Protein AF-A0A1J5QBZ3-F1 (afdb_monomer_lite)

Sequence (422 aa):
MQRQQLIQSWLETLFPNLSPVLTSASADASFRRYFRATLSNGDHYIVMDAPPQYEDCHPFILVAELFAAAGVNVPRVLQQDLAQGFLLLTDLGDTTYLSALNTANAHPLYMDAIDALIQIQSASRTGVLSEYDAALLSRELQLFPDWYVARHLGATLSDDVVVLGRKPPAPPPAPAPAALPTRVHVDGRLDFGDAFHVHGSGIDAMLTGSLHVHADDGGIVRANGTVNVERGVYTAYGQNLSITSGRVNFNGPLDDPGLNIDATRPGLPPGVVVGVHLGGTALHPQATLSSDPAMPDTDMLSWLTLGMPLAQAGTSDIGVLQTAAAALLGSSDSVPLQTRLAHAVGLDSIGVDNTTNAAGAQESLVTVSKRLSSKLKVGFSRGIDGAASIFSAQYELAHRLSLRTRAGTENSVDLFYTFEFD

Radius of gyration: 35.01 Å; chains: 1; bounding box: 80×54×86 Å

InterPro domains:
  IPR007452 Translocation and assembly module TamB, C-terminal domain [PF04357] (158-421)
  IPR011009 Protein kinase-like domain superfamily [SSF56112] (5-157)

Foldseek 3Di:
DPLVVVVQVVVCVVDPPFNWDWDFQDDDPAQKGWIWTATNVGAIKIKIQDALVGDACPVVQLVQVLLVVLVAPGWHFDDDDRVRRITITHDPDNDDCVNVDDPVCPVVVVVVVVVSVVSSVVSDDPPSDDDPDPVVVLVVVVVCQVCPACNVVVHHDDPPDDRPPDDPPDDPPDPPDPCPDDWDWDWDKDFLPFANWDDDPQKTFRKGWMWTWTDGRVDAIAIAIKIWTPWMWGADPNFIWTWPTWIWGTDTGPQKTWTWTWTWGPDAPPQKIKIWTWGDINVQIAIDIDIGVDDDPLQSLCCRFVVDGPVPDDPVCVVSSVVSCCVNVVSDPDDDPQCVVQVVVQFRGWDWDWDQDPVRDTWIWTKTKHAPDPFKIWIWIATPVRPDTKIKIWGDPDPFWIWIFIDTPDGDIDIGGDDDDD

Organism: NCBI:txid410659

Structure (mmCIF, N/CA/C/O backbone):
data_AF-A0A1J5QBZ3-F1
#
_entry.id   AF-A0A1J5QBZ3-F1
#
loop_
_atom_site.group_PDB
_atom_site.id
_atom_site.type_symbol
_atom_site.label_atom_id
_atom_site.label_alt_id
_atom_site.label_comp_id
_atom_site.label_asym_id
_atom_site.label_entity_id
_atom_site.label_seq_id
_atom_site.pdbx_PDB_ins_code
_atom_site.Cartn_x
_atom_site.Cartn_y
_atom_site.Cartn_z
_atom_site.occupancy
_atom_site.B_iso_or_equiv
_atom_site.auth_seq_id
_atom_site.auth_comp_id
_atom_site.auth_asym_id
_atom_site.auth_atom_id
_atom_site.pdbx_PDB_model_num
ATOM 1 N N . MET A 1 1 ? -37.860 17.088 11.628 1.00 50.66 1 MET A N 1
ATOM 2 C CA . MET A 1 1 ? -37.461 17.617 12.952 1.00 50.66 1 MET A CA 1
ATOM 3 C C . MET A 1 1 ? -35.954 17.516 13.070 1.00 50.66 1 MET A C 1
ATOM 5 O O . MET A 1 1 ? -35.386 16.544 12.583 1.00 50.66 1 MET A O 1
ATOM 9 N N . GLN A 1 2 ? -35.301 18.530 13.630 1.00 84.19 2 GLN A N 1
ATOM 10 C CA . GLN A 1 2 ? -33.846 18.538 13.796 1.00 84.19 2 GLN A CA 1
ATOM 11 C C . GLN A 1 2 ? -33.498 17.446 14.824 1.00 84.19 2 GLN A C 1
ATOM 13 O O . GLN A 1 2 ? -34.081 17.455 15.900 1.00 84.19 2 GLN A O 1
ATOM 18 N N . ARG A 1 3 ? -32.620 16.478 14.508 1.00 89.31 3 ARG A N 1
ATOM 19 C CA . ARG A 1 3 ? -32.288 15.319 15.384 1.00 89.31 3 ARG A CA 1
ATOM 20 C C . ARG A 1 3 ? -32.074 15.698 16.856 1.00 89.31 3 ARG A C 1
ATOM 22 O O . ARG A 1 3 ? -32.529 14.988 17.741 1.00 89.31 3 ARG A O 1
ATOM 29 N N . GLN A 1 4 ? -31.465 16.855 17.105 1.00 89.50 4 GLN A N 1
ATOM 30 C CA . GLN A 1 4 ? -31.236 17.403 18.442 1.00 89.50 4 GLN A CA 1
ATOM 31 C C . GLN A 1 4 ? -32.522 17.626 19.258 1.00 89.50 4 GLN A C 1
ATOM 33 O O . GLN A 1 4 ? -32.505 17.434 20.464 1.00 89.50 4 GLN A O 1
ATOM 38 N N . GLN A 1 5 ? -33.646 17.973 18.622 1.00 91.81 5 GLN A N 1
ATOM 39 C CA . GLN A 1 5 ? -34.945 18.088 19.299 1.00 91.81 5 GLN A CA 1
ATOM 40 C C . GLN A 1 5 ? -35.449 16.724 19.779 1.00 91.81 5 GLN A C 1
ATOM 42 O O . GLN A 1 5 ? -35.970 16.627 20.881 1.00 91.81 5 GLN A O 1
ATOM 47 N N . LEU A 1 6 ? -35.253 15.667 18.980 1.00 94.31 6 LEU A N 1
ATOM 48 C CA . LEU A 1 6 ? -35.616 14.301 19.374 1.00 94.31 6 LEU A CA 1
ATOM 49 C C . LEU A 1 6 ? -34.763 13.826 20.553 1.00 94.31 6 LEU A C 1
ATOM 51 O O . LEU A 1 6 ? -35.298 13.243 21.490 1.00 94.31 6 LEU A O 1
ATOM 55 N N . ILE A 1 7 ? -33.462 14.141 20.537 1.00 94.62 7 ILE A N 1
ATOM 56 C CA . ILE A 1 7 ? -32.561 13.867 21.664 1.00 94.62 7 ILE A CA 1
ATOM 57 C C . ILE A 1 7 ? -33.027 14.619 22.912 1.00 94.62 7 ILE A C 1
ATOM 59 O O . ILE A 1 7 ? -33.123 14.022 23.977 1.00 94.62 7 ILE A O 1
ATOM 63 N N . GLN A 1 8 ? -33.336 15.912 22.781 1.00 93.81 8 GLN A N 1
ATOM 64 C CA . GLN A 1 8 ? -33.797 16.737 23.894 1.00 93.81 8 GLN A CA 1
ATOM 65 C C . GLN A 1 8 ? -35.068 16.155 24.523 1.00 93.81 8 GLN A C 1
ATOM 67 O O . GLN A 1 8 ? -35.099 15.923 25.728 1.00 93.81 8 GLN A O 1
ATOM 72 N N . SER A 1 9 ? -36.082 15.845 23.709 1.00 93.88 9 SER A N 1
ATOM 73 C CA . SER A 1 9 ? -37.321 15.233 24.193 1.00 93.88 9 SER A CA 1
ATOM 74 C C . SER A 1 9 ? -37.073 13.877 24.851 1.00 93.88 9 SER A C 1
ATOM 76 O O . SER A 1 9 ? -37.657 13.589 25.891 1.00 93.88 9 SER A O 1
ATOM 78 N N . TRP A 1 10 ? -36.185 13.053 24.287 1.00 95.81 10 TRP A N 1
ATOM 79 C CA . TRP A 1 10 ? -35.814 11.771 24.881 1.00 95.81 10 TRP A CA 1
ATOM 80 C C . TRP A 1 10 ? -35.140 11.949 26.248 1.00 95.81 10 TRP A C 1
ATOM 82 O O . TRP A 1 10 ? -35.562 11.326 27.222 1.00 95.81 10 TRP A O 1
ATOM 92 N N . LEU A 1 11 ? -34.172 12.859 26.371 1.00 95.38 11 LEU A N 1
ATOM 93 C CA . LEU A 1 11 ? -33.512 13.153 27.645 1.00 95.38 11 LEU A CA 1
ATOM 94 C C . LEU A 1 11 ? -34.470 13.712 28.700 1.00 95.38 11 LEU A C 1
ATOM 96 O O . LEU A 1 11 ? -34.361 13.343 29.865 1.00 95.38 11 LEU A O 1
ATOM 100 N N . GLU A 1 12 ? -35.422 14.557 28.311 1.00 93.88 12 GLU A N 1
ATOM 101 C CA . GLU A 1 12 ? -36.455 15.074 29.216 1.00 93.88 12 GLU A CA 1
ATOM 102 C C . GLU A 1 12 ? -37.356 13.959 29.766 1.00 93.88 12 GLU A C 1
ATOM 104 O O . GLU A 1 12 ? -37.813 14.052 30.906 1.00 93.88 12 GLU A O 1
ATOM 109 N N . THR A 1 13 ? -37.566 12.876 29.004 1.00 94.94 13 THR A N 1
ATOM 110 C CA . THR A 1 13 ? -38.284 11.693 29.510 1.00 94.94 13 THR A CA 1
ATOM 111 C C . THR A 1 13 ? -37.462 10.876 30.507 1.00 94.94 13 THR A C 1
ATOM 113 O O . THR A 1 13 ? -38.023 10.335 31.458 1.00 94.94 13 THR A O 1
ATOM 116 N N . LEU A 1 14 ? -36.140 10.804 30.316 1.00 94.56 14 LEU A N 1
ATOM 117 C CA . LEU A 1 14 ? -35.232 10.060 31.195 1.00 94.56 14 LEU A CA 1
ATOM 118 C C . LEU A 1 14 ? -34.924 10.817 32.492 1.00 94.56 14 LEU A C 1
ATOM 120 O O . LEU A 1 14 ? -34.769 10.203 33.546 1.00 94.56 14 LEU A O 1
ATOM 124 N N . PHE A 1 15 ? -34.849 12.145 32.414 1.00 93.94 15 PHE A N 1
ATOM 125 C CA . PHE A 1 15 ? -34.448 13.024 33.507 1.00 93.94 15 PHE A CA 1
ATOM 126 C C . PHE A 1 15 ? -35.505 14.102 33.780 1.00 93.94 15 PHE A C 1
ATOM 128 O O . PHE A 1 15 ? -35.258 15.298 33.568 1.00 93.94 15 PHE A O 1
ATOM 135 N N . PRO A 1 16 ? -36.694 13.710 34.271 1.00 89.62 16 PRO A N 1
ATOM 136 C CA . PRO A 1 16 ? -37.742 14.669 34.576 1.00 89.62 16 PRO A CA 1
ATOM 137 C C . PRO A 1 16 ? -37.238 15.673 35.622 1.00 89.62 16 PRO A C 1
ATOM 139 O O . PRO A 1 16 ? -36.765 15.293 36.692 1.00 89.62 16 PRO A O 1
ATOM 142 N N . ASN A 1 17 ? -37.384 16.966 35.322 1.00 90.38 17 ASN A N 1
ATOM 143 C CA . ASN A 1 17 ? -36.994 18.110 36.164 1.00 90.38 17 ASN A CA 1
ATOM 144 C C . ASN A 1 17 ? -35.489 18.435 36.259 1.00 90.38 17 ASN A C 1
ATOM 146 O O . ASN A 1 17 ? -35.122 19.299 37.054 1.00 90.38 17 ASN A O 1
ATOM 150 N N . LEU A 1 18 ? -34.617 17.811 35.457 1.00 88.44 18 LEU A N 1
ATOM 151 C CA . LEU A 1 18 ? -33.167 18.087 35.490 1.00 88.44 18 LEU A CA 1
ATOM 152 C C . LEU A 1 18 ? -32.644 18.906 34.299 1.00 88.44 18 LEU A C 1
ATOM 154 O O . LEU A 1 18 ? -31.432 19.042 34.150 1.00 88.44 18 LEU A O 1
ATOM 158 N N . SER A 1 19 ? -33.550 19.479 33.493 1.00 88.12 19 SER A N 1
ATOM 159 C CA . SER A 1 19 ? -33.289 20.430 32.394 1.00 88.12 19 SER A CA 1
ATOM 160 C C . SER A 1 19 ? -31.954 20.195 31.665 1.00 88.12 19 SER A C 1
ATOM 162 O O . SER A 1 19 ? -31.027 20.992 31.826 1.00 88.12 19 SER A O 1
ATOM 164 N N . PRO A 1 20 ? -31.831 19.102 30.892 1.00 91.06 20 PRO A N 1
ATOM 165 C CA . PRO A 1 20 ? -30.583 18.737 30.235 1.00 91.06 20 PRO A CA 1
ATOM 166 C C . PRO A 1 20 ? -30.165 19.796 29.210 1.00 91.06 20 PRO A C 1
ATOM 168 O O . PRO A 1 20 ? -30.959 20.195 28.355 1.00 91.06 20 PRO A O 1
ATOM 171 N N . VAL A 1 21 ? -28.900 20.214 29.274 1.00 93.38 21 VAL A N 1
ATOM 172 C CA . VAL A 1 21 ? -28.263 21.093 28.288 1.00 93.38 21 VAL A CA 1
ATOM 173 C C . VAL A 1 21 ? -27.318 20.269 27.424 1.00 93.38 21 VAL A C 1
ATOM 175 O O . VAL A 1 21 ? -26.398 19.628 27.928 1.00 93.38 21 VAL A O 1
ATOM 178 N N . LEU A 1 22 ? -27.543 20.299 26.112 1.00 93.12 22 LEU A N 1
ATOM 179 C CA . LEU A 1 22 ? -26.740 19.574 25.130 1.00 93.12 22 LEU A CA 1
ATOM 180 C C . LEU A 1 22 ? -25.628 20.453 24.559 1.00 93.12 22 LEU A C 1
ATOM 182 O O . LEU A 1 22 ? -25.887 21.527 24.016 1.00 93.12 22 LEU A O 1
ATOM 186 N N . THR A 1 23 ? -24.402 19.945 24.592 1.00 92.38 23 THR A N 1
ATOM 187 C CA . THR A 1 23 ? -23.247 20.513 23.887 1.00 92.38 23 THR A CA 1
ATOM 188 C C . THR A 1 23 ? -22.606 19.453 22.996 1.00 92.38 23 THR A C 1
ATOM 190 O O . THR A 1 23 ? -22.719 18.260 23.260 1.00 92.38 23 THR A O 1
ATOM 193 N N . SER A 1 24 ? -21.970 19.856 21.896 1.00 90.88 24 SER A N 1
ATOM 194 C CA . SER A 1 24 ? -21.255 18.904 21.034 1.00 90.88 24 SER A CA 1
ATOM 195 C C . SER A 1 24 ? -20.021 18.378 21.769 1.00 90.88 24 SER A C 1
ATOM 197 O O . SER A 1 24 ? -19.218 19.185 22.230 1.00 90.88 24 SER A O 1
ATOM 199 N N . ALA A 1 25 ? -19.860 17.057 21.861 1.00 86.38 25 ALA A N 1
ATOM 200 C CA . ALA A 1 25 ? -18.697 16.431 22.495 1.00 86.38 25 ALA A CA 1
ATOM 201 C C . ALA A 1 25 ? -17.646 16.028 21.454 1.00 86.38 25 ALA A C 1
ATOM 203 O O . ALA A 1 25 ? -16.483 16.407 21.559 1.00 86.38 25 ALA A O 1
ATOM 204 N N . SER A 1 26 ? -18.064 15.307 20.414 1.00 77.06 26 SER A N 1
ATOM 205 C CA . SER A 1 26 ? -17.200 14.924 19.299 1.00 77.06 26 SER A CA 1
ATOM 206 C C . SER A 1 26 ? -18.015 14.606 18.044 1.00 77.06 26 SER A C 1
ATOM 208 O O . SER A 1 26 ? -19.188 14.219 18.108 1.00 77.06 26 SER A O 1
ATOM 210 N N . ALA A 1 27 ? -17.374 14.783 16.890 1.00 62.47 27 ALA A N 1
ATOM 211 C CA . ALA A 1 27 ? -17.817 14.228 15.620 1.00 62.47 27 ALA A CA 1
ATOM 212 C C . ALA A 1 27 ? -16.815 13.136 15.234 1.00 62.47 27 ALA A C 1
ATOM 214 O O . ALA A 1 27 ? -15.613 13.393 15.189 1.00 62.47 27 ALA A O 1
ATOM 215 N N . ASP A 1 28 ? -17.314 11.920 15.044 1.00 66.62 28 ASP A N 1
ATOM 216 C CA . ASP A 1 28 ? -16.506 10.747 14.717 1.00 66.62 28 ASP A CA 1
ATOM 217 C C . ASP A 1 28 ? -16.266 10.658 13.197 1.00 66.62 28 ASP A C 1
ATOM 219 O O . ASP A 1 28 ? -16.864 11.399 12.415 1.00 66.62 28 ASP A O 1
ATOM 223 N N . ALA A 1 29 ? -15.433 9.715 12.756 1.00 60.88 29 ALA A N 1
ATOM 224 C CA . ALA A 1 29 ? -15.263 9.354 11.344 1.00 60.88 29 ALA A CA 1
ATOM 225 C C . ALA A 1 29 ? -16.433 8.503 10.789 1.00 60.88 29 ALA A C 1
ATOM 227 O O . ALA A 1 29 ? -16.330 7.924 9.708 1.00 60.88 29 ALA A O 1
ATOM 228 N N . SER A 1 30 ? -17.545 8.421 11.526 1.00 80.06 30 SER A N 1
ATOM 229 C CA . SER A 1 30 ? -18.772 7.696 11.182 1.00 80.06 30 SER A CA 1
ATOM 230 C C . SER A 1 30 ? -19.978 8.645 11.123 1.00 80.06 30 SER A C 1
ATOM 232 O O . SER A 1 30 ? -19.859 9.849 11.349 1.00 80.06 30 SER A O 1
ATOM 234 N N . PHE A 1 31 ? -21.176 8.118 10.844 1.00 85.81 31 PHE A N 1
ATOM 235 C CA . PHE A 1 31 ? -22.417 8.906 10.928 1.00 85.81 31 PHE A CA 1
ATOM 236 C C . PHE A 1 31 ? -22.854 9.193 12.374 1.00 85.81 31 PHE A C 1
ATOM 238 O O . PHE A 1 31 ? -23.845 9.900 12.589 1.00 85.81 31 PHE A O 1
ATOM 245 N N . ARG A 1 32 ? -22.125 8.657 13.362 1.00 91.31 32 ARG A N 1
ATOM 246 C CA . ARG A 1 32 ? -22.397 8.834 14.786 1.00 91.31 32 ARG A CA 1
ATOM 247 C C . ARG A 1 32 ? -21.971 10.221 15.235 1.00 91.31 32 ARG A C 1
ATOM 249 O O . ARG A 1 32 ? -20.897 10.717 14.894 1.00 91.31 32 ARG A O 1
ATOM 256 N N . ARG A 1 33 ? -22.809 10.842 16.054 1.00 92.88 33 ARG A N 1
ATOM 257 C CA . ARG A 1 33 ? -22.509 12.118 16.707 1.00 92.88 33 ARG A CA 1
ATOM 258 C C . ARG A 1 33 ? -22.640 11.961 18.203 1.00 92.88 33 ARG A C 1
ATOM 260 O O . ARG A 1 33 ? -23.551 11.280 18.665 1.00 92.88 33 ARG A O 1
ATOM 267 N N . TYR A 1 34 ? -21.765 12.627 18.944 1.00 93.69 34 TYR A N 1
ATOM 268 C CA . TYR A 1 34 ? -21.772 12.568 20.396 1.00 93.69 34 TYR A CA 1
ATOM 269 C C . TYR A 1 34 ? -22.068 13.946 20.974 1.00 93.69 34 TYR A C 1
ATOM 271 O O . TYR A 1 34 ? -21.408 14.936 20.647 1.00 93.69 34 TYR A O 1
ATOM 279 N N . PHE A 1 35 ? -23.057 14.001 21.858 1.00 94.94 35 PHE A N 1
ATOM 280 C CA . PHE A 1 35 ? -23.434 15.204 22.586 1.00 94.94 35 PHE A CA 1
ATOM 281 C C . PHE A 1 35 ? -23.225 14.987 24.076 1.00 94.94 35 PHE A C 1
ATOM 283 O O . PHE A 1 35 ? -23.663 13.980 24.619 1.00 94.94 35 PHE A O 1
ATOM 290 N N . ARG A 1 36 ? -22.605 15.943 24.758 1.00 95.75 36 ARG A N 1
ATOM 291 C CA . ARG A 1 36 ? -22.551 15.964 26.215 1.00 95.75 36 ARG A CA 1
ATOM 292 C C . ARG A 1 36 ? -23.839 16.584 26.743 1.00 95.75 36 ARG A C 1
ATOM 294 O O . ARG A 1 36 ? -24.145 17.734 26.425 1.00 95.75 36 ARG A O 1
ATOM 301 N N . ALA A 1 37 ? -24.585 15.811 27.521 1.00 96.25 37 ALA A N 1
ATOM 302 C CA . ALA A 1 37 ? -25.767 16.244 28.247 1.00 96.25 37 ALA A CA 1
ATOM 303 C C . ALA A 1 37 ? -25.362 16.598 29.678 1.00 96.25 37 ALA A C 1
ATOM 305 O O . ALA A 1 37 ? -24.988 15.715 30.448 1.00 96.25 37 ALA A O 1
ATOM 306 N N . THR A 1 38 ? -25.438 17.879 30.027 1.00 95.81 38 THR A N 1
ATOM 307 C CA . THR A 1 38 ? -25.197 18.365 31.389 1.00 95.81 38 THR A CA 1
ATOM 308 C C . THR A 1 38 ? -26.531 18.625 32.071 1.00 95.81 38 THR A C 1
ATOM 310 O O . THR A 1 38 ? -27.351 19.395 31.568 1.00 95.81 38 THR A O 1
ATOM 313 N N . LEU A 1 39 ? -26.754 17.963 33.200 1.00 95.06 39 LEU A N 1
ATOM 314 C CA . LEU A 1 39 ? -27.950 18.115 34.018 1.00 95.06 39 LEU A CA 1
ATOM 315 C C . LEU A 1 39 ? -27.791 19.275 35.007 1.00 95.06 39 LEU A C 1
ATOM 317 O O . LEU A 1 39 ? -26.682 19.656 35.385 1.00 95.06 39 LEU A O 1
ATOM 321 N N . SER A 1 40 ? -28.911 19.826 35.476 1.00 93.31 40 SER A N 1
ATOM 322 C CA . SER A 1 40 ? -28.924 20.951 36.424 1.00 93.31 40 SER A CA 1
ATOM 323 C C . SER A 1 40 ? -28.298 20.637 37.791 1.00 93.31 40 SER A C 1
ATOM 325 O O . SER A 1 40 ? -27.909 21.555 38.511 1.00 93.31 40 SER A O 1
ATOM 327 N N . ASN A 1 41 ? -28.176 19.357 38.148 1.00 92.31 41 ASN A N 1
ATOM 328 C CA . ASN A 1 41 ? -27.509 18.889 39.364 1.00 92.31 41 ASN A CA 1
ATOM 329 C C . ASN A 1 41 ? -25.978 18.737 39.211 1.00 92.31 41 ASN A C 1
ATOM 331 O O . ASN A 1 41 ? -25.314 18.416 40.193 1.00 92.31 41 ASN A O 1
ATOM 335 N N . GLY A 1 42 ? -25.423 18.976 38.017 1.00 91.25 42 GLY A N 1
ATOM 336 C CA . GLY A 1 42 ? -23.993 18.854 37.712 1.00 91.25 42 GLY A CA 1
ATOM 337 C C . GLY A 1 42 ? -23.574 17.511 37.101 1.00 91.25 42 GLY A C 1
ATOM 338 O O . GLY A 1 42 ? -22.438 17.389 36.632 1.00 91.25 42 GLY A O 1
ATOM 339 N N . ASP A 1 43 ? -24.475 16.526 37.047 1.00 93.81 43 ASP A N 1
ATOM 340 C CA . ASP A 1 43 ? -24.194 15.251 36.389 1.00 93.81 43 ASP A CA 1
ATOM 341 C C . ASP A 1 43 ? -24.049 15.443 34.877 1.00 93.81 43 ASP A C 1
ATOM 343 O O . ASP A 1 43 ? -24.696 16.297 34.260 1.00 93.81 43 ASP A O 1
ATOM 347 N N . HIS A 1 44 ? -23.186 14.635 34.269 1.00 94.56 44 HIS A N 1
ATOM 348 C CA . HIS A 1 44 ? -22.895 14.700 32.845 1.00 94.56 44 HIS A CA 1
ATOM 349 C C . HIS A 1 44 ? -22.858 13.307 32.219 1.00 94.56 44 HIS A C 1
ATOM 351 O O . HIS A 1 44 ? -22.340 12.346 32.791 1.00 94.56 44 HIS A O 1
ATOM 357 N N . TYR A 1 45 ? -23.432 13.223 31.022 1.00 96.94 45 TYR A N 1
ATOM 358 C CA . TYR A 1 45 ? -23.554 12.003 30.232 1.00 96.94 45 TYR A CA 1
ATOM 359 C C . TYR A 1 45 ? -23.217 12.286 28.775 1.00 96.94 45 TYR A C 1
ATOM 361 O O . TYR A 1 45 ? -23.339 13.420 28.307 1.00 96.94 45 TYR A O 1
ATOM 369 N N . ILE A 1 46 ? -22.875 11.239 28.031 1.00 97.00 46 ILE A N 1
ATOM 370 C CA . ILE A 1 46 ? -22.727 11.319 26.580 1.00 97.00 46 ILE A CA 1
ATOM 371 C C . ILE A 1 46 ? -23.949 10.693 25.918 1.00 97.00 46 ILE A C 1
ATOM 373 O O . ILE A 1 46 ? -24.310 9.557 26.200 1.00 97.00 46 ILE A O 1
ATOM 377 N N . VAL A 1 47 ? -24.576 11.423 25.005 1.00 96.75 47 VAL A N 1
ATOM 378 C CA . VAL A 1 47 ? -25.593 10.896 24.103 1.00 96.75 47 VAL A CA 1
ATOM 379 C C . VAL A 1 47 ? -24.956 10.593 22.762 1.00 96.75 47 VAL A C 1
ATOM 381 O O . VAL A 1 47 ? -24.465 11.501 22.092 1.00 96.75 47 VAL A O 1
ATOM 384 N N . MET A 1 48 ? -25.006 9.329 22.355 1.00 96.00 48 MET A N 1
ATOM 385 C CA . MET A 1 48 ? -24.696 8.913 20.994 1.00 96.00 48 MET A CA 1
ATOM 386 C C . MET A 1 48 ? -25.958 9.004 20.134 1.00 96.00 48 MET A C 1
ATOM 388 O O . MET A 1 48 ? -26.979 8.397 20.452 1.00 96.00 48 MET A O 1
ATOM 392 N N . ASP A 1 49 ? -25.868 9.740 19.032 1.00 95.06 49 ASP A N 1
ATOM 393 C CA . ASP A 1 49 ? -26.849 9.813 17.952 1.00 95.06 49 ASP A CA 1
ATOM 394 C C . ASP A 1 49 ? -26.311 9.036 16.748 1.00 95.06 49 ASP A C 1
ATOM 396 O O . ASP A 1 49 ? -25.389 9.501 16.077 1.00 95.06 49 ASP A O 1
ATOM 400 N N . ALA A 1 50 ? -26.897 7.872 16.480 1.00 93.75 50 ALA A N 1
ATOM 401 C CA . ALA A 1 50 ? -26.586 7.006 15.350 1.00 93.75 50 ALA A CA 1
ATOM 402 C C . ALA A 1 50 ? -27.867 6.770 14.532 1.00 93.75 50 ALA A C 1
ATOM 404 O O . ALA A 1 50 ? -28.652 5.885 14.864 1.00 93.75 50 ALA A O 1
ATOM 405 N N . PRO A 1 51 ? -28.148 7.585 13.498 1.00 92.31 51 PRO A N 1
ATOM 406 C CA . PRO A 1 51 ? -29.392 7.474 12.743 1.00 92.31 51 PRO A CA 1
ATOM 407 C C . PRO A 1 51 ? -29.566 6.062 12.145 1.00 92.31 51 PRO A C 1
ATOM 409 O O . PRO A 1 51 ? -28.724 5.665 11.334 1.00 92.31 51 PRO A O 1
ATOM 412 N N . PRO A 1 52 ? -30.654 5.326 12.461 1.00 90.44 52 PRO A N 1
ATOM 413 C CA . PRO A 1 52 ? -30.791 3.909 12.095 1.00 90.44 52 PRO A CA 1
ATOM 414 C C . PRO A 1 52 ? -30.734 3.616 10.593 1.00 90.44 52 PRO A C 1
ATOM 416 O O . PRO A 1 52 ? -30.403 2.506 10.191 1.00 90.44 52 PRO A O 1
ATOM 419 N N . GLN A 1 53 ? -31.043 4.600 9.738 1.00 89.81 53 GLN A N 1
ATOM 420 C CA . GLN A 1 53 ? -30.919 4.435 8.286 1.00 89.81 53 GLN A CA 1
ATOM 421 C C . GLN A 1 53 ? -29.464 4.378 7.781 1.00 89.81 53 GLN A C 1
ATOM 423 O O . GLN A 1 53 ? -29.245 4.046 6.618 1.00 89.81 53 GLN A O 1
ATOM 428 N N . TYR A 1 54 ? -28.491 4.750 8.616 1.00 87.00 54 TYR A N 1
ATOM 429 C CA . TYR A 1 54 ? -27.074 4.819 8.255 1.00 87.00 54 TYR A CA 1
ATOM 430 C C . TYR A 1 54 ? -26.181 3.978 9.166 1.00 87.00 54 TYR A C 1
ATOM 432 O O . TYR A 1 54 ? -25.118 3.558 8.724 1.00 87.00 54 TYR A O 1
ATOM 440 N N . GLU A 1 55 ? -26.584 3.747 10.416 1.00 88.62 55 GLU A N 1
ATOM 441 C CA . GLU A 1 55 ? -25.716 3.160 11.431 1.00 88.62 55 GLU A CA 1
ATOM 442 C C . GLU A 1 55 ? -26.492 2.241 12.384 1.00 88.62 55 GLU A C 1
ATOM 444 O O . GLU A 1 55 ? -27.551 2.613 12.889 1.00 88.62 55 GLU A O 1
ATOM 449 N N . ASP A 1 56 ? -25.936 1.059 12.657 1.00 90.38 56 ASP A N 1
ATOM 450 C CA . ASP A 1 56 ? -26.481 0.102 13.621 1.00 90.38 56 ASP A CA 1
ATOM 451 C C . ASP A 1 56 ? -25.805 0.261 14.997 1.00 90.38 56 ASP A C 1
ATOM 453 O O . ASP A 1 56 ? -24.579 0.207 15.120 1.00 90.38 56 ASP A O 1
ATOM 457 N N . CYS A 1 57 ? -26.607 0.435 16.052 1.00 93.75 57 CYS A N 1
ATOM 458 C CA . CYS A 1 57 ? -26.123 0.550 17.429 1.00 93.75 57 CYS A CA 1
ATOM 459 C C . CYS A 1 57 ? -25.723 -0.796 18.055 1.00 93.75 57 CYS A C 1
ATOM 461 O O . CYS A 1 57 ? -24.940 -0.798 19.007 1.00 93.75 57 CYS A O 1
ATOM 463 N N . HIS A 1 58 ? -26.243 -1.932 17.573 1.00 94.25 58 HIS A N 1
ATOM 464 C CA . HIS A 1 58 ? -26.033 -3.230 18.231 1.00 94.25 58 HIS A CA 1
ATOM 465 C C . HIS A 1 58 ? -24.550 -3.633 18.333 1.00 94.25 58 HIS A C 1
ATOM 467 O O . HIS A 1 58 ? -24.143 -4.057 19.418 1.00 94.25 58 HIS A O 1
ATOM 473 N N . PRO A 1 59 ? -23.703 -3.451 17.296 1.00 92.38 59 PRO A N 1
ATOM 474 C CA . PRO A 1 59 ? -22.273 -3.738 17.406 1.00 92.38 59 PRO A CA 1
ATOM 475 C C . PRO A 1 59 ? -21.570 -2.892 18.472 1.00 92.38 59 PRO A C 1
ATOM 477 O O . PRO A 1 59 ? -20.713 -3.401 19.191 1.00 92.38 59 PRO A O 1
ATOM 480 N N . PHE A 1 60 ? -21.947 -1.615 18.613 1.00 93.81 60 PHE A N 1
ATOM 481 C CA . PHE A 1 60 ? -21.384 -0.743 19.646 1.00 93.81 60 PHE A CA 1
ATOM 482 C C . PHE A 1 60 ? -21.737 -1.250 21.046 1.00 93.81 60 PHE A C 1
ATOM 484 O O . PHE A 1 60 ? -20.855 -1.366 21.893 1.00 93.81 60 PHE A O 1
ATOM 491 N N . ILE A 1 61 ? -23.013 -1.580 21.272 1.00 95.50 61 ILE A N 1
ATOM 492 C CA . ILE A 1 61 ? -23.501 -2.085 22.562 1.00 95.50 61 ILE A CA 1
ATOM 493 C C . ILE A 1 61 ? -22.781 -3.385 22.924 1.00 95.50 61 ILE A C 1
ATOM 495 O O . ILE A 1 61 ? -22.227 -3.486 24.016 1.00 95.50 61 ILE A O 1
ATOM 499 N N . LEU A 1 62 ? -22.714 -4.336 21.986 1.00 94.56 62 LEU A N 1
ATOM 500 C CA . LEU A 1 62 ? -22.053 -5.622 22.192 1.00 94.56 62 LEU A CA 1
ATOM 501 C C . LEU A 1 62 ? -20.583 -5.449 22.599 1.00 94.56 62 LEU A C 1
ATOM 503 O O . LEU A 1 62 ? -20.142 -6.032 23.586 1.00 94.56 62 LEU A O 1
ATOM 507 N N . VAL A 1 63 ? -19.816 -4.638 21.862 1.00 94.19 63 VAL A N 1
ATOM 508 C CA . VAL A 1 63 ? -18.387 -4.434 22.150 1.00 94.19 63 VAL A CA 1
ATOM 509 C C . VAL A 1 63 ? -18.183 -3.682 23.468 1.00 94.19 63 VAL A C 1
ATOM 511 O O . VAL A 1 63 ? -17.314 -4.065 24.253 1.00 94.19 63 VAL A O 1
ATOM 514 N N . ALA A 1 64 ? -19.000 -2.663 23.756 1.00 94.94 64 ALA A N 1
ATOM 515 C CA . ALA A 1 64 ? -18.934 -1.926 25.017 1.00 94.94 64 ALA A CA 1
ATOM 516 C C . ALA A 1 64 ? -19.198 -2.840 26.226 1.00 94.94 64 ALA A C 1
ATOM 518 O O . ALA A 1 64 ? -18.476 -2.774 27.220 1.00 94.94 64 ALA A O 1
ATOM 519 N N . GLU A 1 65 ? -20.185 -3.733 26.135 1.00 94.50 65 GLU A N 1
ATOM 520 C CA . GLU A 1 65 ? -20.484 -4.710 27.186 1.00 94.50 65 GLU A CA 1
ATOM 521 C C . GLU A 1 65 ? -19.355 -5.730 27.368 1.00 94.50 65 GLU A C 1
ATOM 523 O O . GLU A 1 65 ? -18.981 -6.030 28.504 1.00 94.50 65 GLU A O 1
ATOM 528 N N . LEU A 1 66 ? -18.767 -6.227 26.274 1.00 95.00 66 LEU A N 1
ATOM 529 C CA . LEU A 1 66 ? -17.634 -7.155 26.331 1.00 95.00 66 LEU A CA 1
ATOM 530 C C . LEU A 1 66 ? -16.410 -6.522 26.999 1.00 95.00 66 LEU A C 1
ATOM 532 O O . LEU A 1 66 ? -15.791 -7.147 27.859 1.00 95.00 66 LEU A O 1
ATOM 536 N N . PHE A 1 67 ? -16.072 -5.283 26.641 1.00 95.88 67 PHE A N 1
ATOM 537 C CA . PHE A 1 67 ? -14.913 -4.594 27.211 1.00 95.88 67 PHE A CA 1
ATOM 538 C C . PHE A 1 67 ? -15.152 -4.200 28.673 1.00 95.88 67 PHE A C 1
ATOM 540 O O . PHE A 1 67 ? -14.259 -4.370 29.503 1.00 95.88 67 PHE A O 1
ATOM 547 N N . ALA A 1 68 ? -16.368 -3.773 29.025 1.00 95.50 68 ALA A N 1
ATOM 548 C CA . ALA A 1 68 ? -16.732 -3.518 30.417 1.00 95.50 68 ALA A CA 1
ATOM 549 C C . ALA A 1 68 ? -16.650 -4.798 31.268 1.00 95.50 68 ALA A C 1
ATOM 551 O O . ALA A 1 68 ? -16.130 -4.767 32.383 1.00 95.50 68 ALA A O 1
ATOM 552 N N . ALA A 1 69 ? -17.110 -5.939 30.741 1.00 94.62 69 ALA A N 1
ATOM 553 C CA . ALA A 1 69 ? -17.006 -7.233 31.417 1.00 94.62 69 ALA A CA 1
ATOM 554 C C . ALA A 1 69 ? -15.551 -7.715 31.575 1.00 94.62 69 ALA A C 1
ATOM 556 O O . ALA A 1 69 ? -15.252 -8.438 32.524 1.00 94.62 69 ALA A O 1
ATOM 557 N N . ALA A 1 70 ? -14.648 -7.291 30.686 1.00 95.50 70 ALA A N 1
ATOM 558 C CA . ALA A 1 70 ? -13.208 -7.527 30.795 1.00 95.50 70 ALA A CA 1
ATOM 559 C C . ALA A 1 70 ? -12.514 -6.634 31.847 1.00 95.50 70 ALA A C 1
ATOM 561 O O . ALA A 1 70 ? -11.331 -6.823 32.118 1.00 95.50 70 ALA A O 1
ATOM 562 N N . GLY A 1 71 ? -13.234 -5.679 32.450 1.00 95.00 71 GLY A N 1
ATOM 563 C CA . GLY A 1 71 ? -12.697 -4.745 33.445 1.00 95.00 71 GLY A CA 1
ATOM 564 C C . GLY A 1 71 ? -12.062 -3.483 32.853 1.00 95.00 71 GLY A C 1
ATOM 565 O O . GLY A 1 71 ? -11.471 -2.699 33.593 1.00 95.00 71 GLY A O 1
ATOM 566 N N . VAL A 1 72 ? -12.203 -3.263 31.545 1.00 96.12 72 VAL A N 1
ATOM 567 C CA . VAL A 1 72 ? -11.647 -2.096 30.852 1.00 96.12 72 VAL A CA 1
ATOM 568 C C . VAL A 1 72 ? -12.542 -0.882 31.085 1.00 96.12 72 VAL A C 1
ATOM 570 O O . VAL A 1 72 ? -13.772 -0.981 31.060 1.00 96.12 72 VAL A O 1
ATOM 573 N N . ASN A 1 73 ? -11.933 0.289 31.276 1.00 94.75 73 ASN A N 1
ATOM 574 C CA . ASN A 1 73 ? -12.662 1.540 31.465 1.00 94.75 73 ASN A CA 1
ATOM 575 C C . ASN A 1 73 ? -13.237 2.064 30.136 1.00 94.75 73 ASN A C 1
ATOM 577 O O . ASN A 1 73 ? -12.610 2.866 29.444 1.00 94.75 73 ASN A O 1
ATOM 581 N N . VAL A 1 74 ? -14.430 1.592 29.776 1.00 95.56 74 VAL A N 1
ATOM 582 C CA . VAL A 1 74 ? -15.177 2.000 28.576 1.00 95.56 74 VAL A CA 1
ATOM 583 C C . VAL A 1 74 ? -16.481 2.716 28.940 1.00 95.56 74 VAL A C 1
ATOM 585 O O . VAL A 1 74 ? -17.002 2.515 30.043 1.00 95.56 74 VAL A O 1
ATOM 588 N N . PRO A 1 75 ? -17.064 3.522 28.030 1.00 95.44 75 PRO A N 1
ATOM 589 C CA . PRO A 1 75 ? -18.372 4.117 28.262 1.00 95.44 75 PRO A CA 1
ATOM 590 C C . PRO A 1 75 ? -19.429 3.029 28.473 1.00 95.44 75 PRO A C 1
ATOM 592 O O . PRO A 1 75 ? -19.661 2.188 27.604 1.00 95.44 75 PRO A O 1
ATOM 595 N N . ARG A 1 76 ? -20.093 3.046 29.629 1.00 95.88 76 ARG A N 1
ATOM 596 C CA . ARG A 1 76 ? -21.179 2.113 29.930 1.00 95.88 76 ARG A CA 1
ATOM 597 C C . ARG A 1 76 ? -22.476 2.619 29.324 1.00 95.88 76 ARG A C 1
ATOM 599 O O . ARG A 1 76 ? -22.832 3.779 29.524 1.00 95.88 76 ARG A O 1
ATOM 606 N N . VAL A 1 77 ? -23.208 1.733 28.654 1.00 97.06 77 VAL A N 1
ATOM 607 C CA . VAL A 1 77 ? -24.548 2.027 28.135 1.00 97.06 77 VAL A CA 1
ATOM 608 C C . VAL A 1 77 ? -25.546 2.042 29.295 1.00 97.06 77 VAL A C 1
ATOM 610 O O . VAL A 1 77 ? -25.733 1.038 29.979 1.00 97.06 77 VAL A O 1
ATOM 613 N N . LEU A 1 78 ? -26.162 3.197 29.542 1.00 97.00 78 LEU A N 1
ATOM 614 C CA . LEU A 1 78 ? -27.113 3.429 30.632 1.00 97.00 78 LEU A CA 1
ATOM 615 C C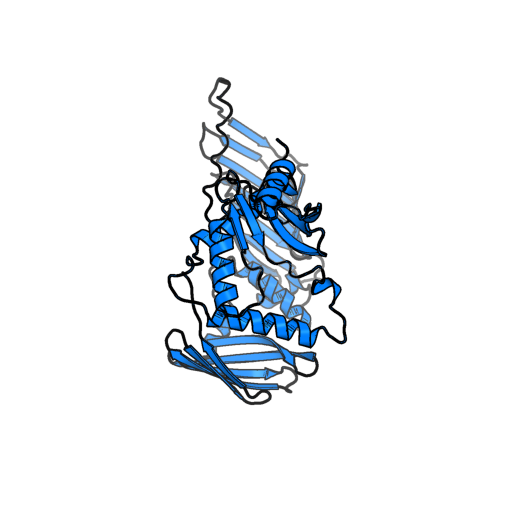 . LEU A 1 78 ? -28.566 3.293 30.169 1.00 97.00 78 LEU A C 1
ATOM 617 O O . LEU A 1 78 ? -29.386 2.740 30.895 1.00 97.00 78 LEU A O 1
ATOM 621 N N . GLN A 1 79 ? -28.882 3.820 28.983 1.00 97.56 79 GLN A N 1
ATOM 622 C CA . GLN A 1 79 ? -30.212 3.780 28.362 1.00 97.56 79 GLN A CA 1
ATOM 623 C C . GLN A 1 79 ? -30.088 3.680 26.840 1.00 97.56 79 GLN A C 1
ATOM 625 O O . GLN A 1 79 ? -29.078 4.096 26.267 1.00 97.56 79 GLN A O 1
ATOM 630 N N . GLN A 1 80 ? -31.119 3.136 26.191 1.00 97.00 80 GLN A N 1
ATOM 631 C CA . GLN A 1 80 ? -31.136 2.866 24.751 1.00 97.00 80 GLN A CA 1
ATOM 632 C C . GLN A 1 80 ? -32.515 3.192 24.158 1.00 97.00 80 GLN A C 1
ATOM 634 O O . GLN A 1 80 ? -33.534 2.764 24.694 1.00 97.00 80 GLN A O 1
ATOM 639 N N . ASP A 1 81 ? -32.550 3.900 23.031 1.00 96.56 81 ASP A N 1
ATOM 640 C CA . ASP A 1 81 ? -33.712 3.997 22.137 1.00 96.56 81 ASP A CA 1
ATOM 641 C C . ASP A 1 81 ? -33.255 3.606 20.729 1.00 96.56 81 ASP A C 1
ATOM 643 O O . ASP A 1 81 ? -32.832 4.436 19.925 1.00 96.56 81 ASP A O 1
ATOM 647 N N . LEU A 1 82 ? -33.293 2.304 20.441 1.00 95.19 82 LEU A N 1
ATOM 648 C CA . LEU A 1 82 ? -32.795 1.743 19.182 1.00 95.19 82 LEU A CA 1
ATOM 649 C C . LEU A 1 82 ? -33.682 2.100 17.985 1.00 95.19 82 LEU A C 1
ATOM 651 O O . LEU A 1 82 ? -33.187 2.177 16.864 1.00 95.19 82 LEU A O 1
ATOM 655 N N . ALA A 1 83 ? -34.973 2.368 18.213 1.00 94.25 83 ALA A N 1
ATOM 656 C CA . ALA A 1 83 ? -35.889 2.784 17.155 1.00 94.25 83 ALA A CA 1
ATOM 657 C C . ALA A 1 83 ? -35.499 4.157 16.592 1.00 94.25 83 ALA A C 1
ATOM 659 O O . ALA A 1 83 ? -35.638 4.404 15.395 1.00 94.25 83 ALA A O 1
ATOM 660 N N . GLN A 1 84 ? -34.981 5.039 17.450 1.00 94.25 84 GLN A N 1
ATOM 661 C CA . GLN A 1 84 ? -34.452 6.339 17.047 1.00 94.25 84 GLN A CA 1
ATOM 662 C C . GLN A 1 84 ? -32.928 6.379 16.923 1.00 94.25 84 GLN A C 1
ATOM 664 O O . GLN A 1 84 ? -32.403 7.397 16.465 1.00 94.25 84 GLN A O 1
ATOM 669 N N . GLY A 1 85 ? -32.223 5.313 17.306 1.00 95.50 85 GLY A N 1
ATOM 670 C CA . GLY A 1 85 ? -30.767 5.220 17.249 1.00 95.50 85 GLY A CA 1
ATOM 671 C C . GLY A 1 85 ? -30.056 6.096 18.283 1.00 95.50 85 GLY A C 1
ATOM 672 O O . GLY A 1 85 ? -29.100 6.795 17.951 1.00 95.50 85 GLY A O 1
ATOM 673 N N . PHE A 1 86 ? -30.550 6.114 19.522 1.00 96.88 86 PHE A N 1
ATOM 674 C CA . PHE A 1 86 ? -29.946 6.853 20.631 1.00 96.88 86 PHE A CA 1
ATOM 675 C C . PHE A 1 86 ? -29.388 5.923 21.702 1.00 96.88 86 PHE A C 1
ATOM 677 O O . PHE A 1 86 ? -30.063 4.980 22.112 1.00 96.88 86 PHE A O 1
ATOM 684 N N . LEU A 1 87 ? -28.192 6.236 22.207 1.00 97.81 87 LEU A N 1
ATOM 685 C CA . LEU A 1 87 ? -27.641 5.633 23.424 1.00 97.81 87 LEU A CA 1
ATOM 686 C C . LEU A 1 87 ? -27.248 6.723 24.417 1.00 97.81 87 LEU A C 1
ATOM 688 O O . LEU A 1 87 ? -26.679 7.741 24.030 1.00 97.81 87 LEU A O 1
ATOM 692 N N . LEU A 1 88 ? -27.513 6.481 25.698 1.00 97.75 88 LEU A N 1
ATOM 693 C CA . LEU A 1 88 ? -27.019 7.293 26.803 1.00 97.75 88 LEU A CA 1
ATOM 694 C C . LEU A 1 88 ? -25.856 6.547 27.449 1.00 97.75 88 LEU A C 1
ATOM 696 O O . LEU A 1 88 ? -26.020 5.404 27.873 1.00 97.75 88 LEU A O 1
ATOM 700 N N . LEU A 1 89 ? -24.701 7.190 27.528 1.00 97.75 89 LEU A N 1
ATOM 701 C CA . LEU A 1 89 ? -23.439 6.610 27.958 1.00 97.75 89 LEU A CA 1
ATOM 702 C C . LEU A 1 89 ? -22.880 7.375 29.162 1.00 97.75 89 LEU A C 1
ATOM 704 O O . LEU A 1 89 ? -23.124 8.575 29.323 1.00 97.75 89 LEU A O 1
ATOM 708 N N . THR A 1 90 ? -22.082 6.700 29.987 1.00 97.12 90 THR A N 1
ATOM 709 C CA . THR A 1 90 ? -21.230 7.391 30.965 1.00 97.12 90 THR A CA 1
ATOM 710 C C . THR A 1 90 ? -20.213 8.280 30.255 1.00 97.12 90 THR A C 1
ATOM 712 O O . THR A 1 90 ? -19.659 7.897 29.225 1.00 97.12 90 THR A O 1
ATOM 715 N N . ASP A 1 91 ? -19.933 9.443 30.831 1.00 95.56 91 ASP A N 1
ATOM 716 C CA . ASP A 1 91 ? -18.926 10.370 30.327 1.00 95.56 91 ASP A CA 1
ATOM 717 C C . ASP A 1 91 ? -17.551 10.047 30.930 1.00 95.56 91 ASP A C 1
ATOM 719 O O . ASP A 1 91 ? -17.418 9.935 32.148 1.00 95.56 91 ASP A O 1
ATOM 723 N N . LEU A 1 92 ? -16.536 9.864 30.080 1.00 94.38 92 LEU A N 1
ATOM 724 C CA . LEU A 1 92 ? -15.155 9.589 30.502 1.00 94.38 92 LEU A CA 1
ATOM 725 C C . LEU A 1 92 ? -14.308 10.867 30.632 1.00 94.38 92 LEU A C 1
ATOM 727 O O . LEU A 1 92 ? -13.117 10.789 30.929 1.00 94.38 92 LEU A O 1
ATOM 731 N N . GLY A 1 93 ? -14.911 12.037 30.417 1.00 92.25 93 GLY A N 1
ATOM 732 C CA . GLY A 1 93 ? -14.234 13.325 30.446 1.00 92.25 93 GLY A CA 1
ATOM 733 C C . GLY A 1 93 ? -13.731 13.767 29.073 1.00 92.25 93 GLY A C 1
ATOM 734 O O . GLY A 1 93 ? -14.153 13.280 28.026 1.00 92.25 93 GLY A O 1
ATOM 735 N N . ASP A 1 94 ? -12.875 14.780 29.076 1.00 91.06 94 ASP A N 1
ATOM 736 C CA . ASP A 1 94 ? -12.332 15.456 27.890 1.00 91.06 94 ASP A CA 1
ATOM 737 C C . ASP A 1 94 ? -10.804 15.334 27.767 1.00 91.06 94 ASP A C 1
ATOM 739 O O . ASP A 1 94 ? -10.216 15.735 26.761 1.00 91.06 94 ASP A O 1
ATOM 743 N N . THR A 1 95 ? -10.150 14.756 28.775 1.00 92.50 95 THR A N 1
ATOM 744 C CA . THR A 1 95 ? -8.698 14.591 28.790 1.00 92.50 95 THR A CA 1
ATOM 745 C C . THR A 1 95 ? -8.299 13.398 27.931 1.00 92.50 95 THR A C 1
ATOM 747 O O . THR A 1 95 ? -8.373 12.243 28.346 1.00 92.50 95 THR A O 1
ATOM 750 N N . THR A 1 96 ? -7.845 13.682 26.715 1.00 92.94 96 THR A N 1
ATOM 751 C CA . THR A 1 96 ? -7.275 12.663 25.827 1.00 92.94 96 THR A CA 1
ATOM 752 C C . THR A 1 96 ? -5.825 12.362 26.203 1.00 92.94 96 THR A C 1
ATOM 754 O O . THR A 1 96 ? -5.109 13.227 26.719 1.00 92.94 96 THR A O 1
ATOM 757 N N . TYR A 1 97 ? -5.343 11.165 25.863 1.00 93.06 97 TYR A N 1
ATOM 758 C CA . TYR A 1 97 ? -3.917 10.849 25.993 1.00 93.06 97 TYR A CA 1
ATOM 759 C C . TYR A 1 97 ? -3.059 11.829 25.195 1.00 93.06 97 TYR A C 1
ATOM 761 O O . TYR A 1 97 ? -2.091 12.351 25.731 1.00 93.06 97 TYR A O 1
ATOM 769 N N . LEU A 1 98 ? -3.455 12.168 23.963 1.00 93.38 98 LEU A N 1
ATOM 770 C CA . LEU A 1 98 ? -2.722 13.127 23.133 1.00 93.38 98 LEU A CA 1
ATOM 771 C C . LEU A 1 98 ? -2.503 14.473 23.843 1.00 93.38 98 LEU A C 1
ATOM 773 O O . LEU A 1 98 ? -1.413 15.029 23.758 1.00 93.38 98 LEU A O 1
ATOM 777 N N . SER A 1 99 ? -3.506 14.975 24.570 1.00 94.94 99 SER A N 1
ATOM 778 C CA . SER A 1 99 ? -3.382 16.220 25.342 1.00 94.94 99 SER A CA 1
ATOM 779 C C . SER A 1 99 ? -2.588 16.079 26.644 1.00 94.94 99 SER A C 1
ATOM 781 O O . SER A 1 99 ? -2.008 17.057 27.105 1.00 94.94 99 SER A O 1
ATOM 783 N N . ALA A 1 100 ? -2.575 14.892 27.256 1.00 95.31 100 ALA A N 1
ATOM 784 C CA . ALA A 1 100 ? -1.923 14.653 28.546 1.00 95.31 100 ALA A CA 1
ATOM 785 C C . ALA A 1 100 ? -0.452 14.216 28.419 1.00 95.31 100 ALA A C 1
ATOM 787 O O . ALA A 1 100 ? 0.331 14.393 29.359 1.00 95.31 100 ALA A O 1
ATOM 788 N N . LEU A 1 101 ? -0.083 13.628 27.278 1.00 96.25 101 LEU A N 1
ATOM 789 C CA . LEU A 1 101 ? 1.240 13.075 27.012 1.00 96.25 101 LEU A CA 1
ATOM 790 C C . LEU A 1 101 ? 2.324 14.160 27.016 1.00 96.25 101 LEU A C 1
ATOM 792 O O . LEU A 1 101 ? 2.233 15.188 26.351 1.00 96.25 101 LEU A O 1
ATOM 796 N N . ASN A 1 102 ? 3.402 13.880 27.735 1.00 96.69 102 ASN A N 1
ATOM 797 C CA . ASN A 1 102 ? 4.642 14.637 27.740 1.00 96.69 102 ASN A CA 1
ATOM 798 C C . ASN A 1 102 ? 5.825 13.692 27.995 1.00 96.69 102 ASN A C 1
ATOM 800 O O . ASN A 1 102 ? 5.661 12.503 28.271 1.00 96.69 102 ASN A O 1
ATOM 804 N N . THR A 1 103 ? 7.044 14.218 27.917 1.00 95.69 103 THR A N 1
ATOM 805 C CA . THR A 1 103 ? 8.268 13.416 28.065 1.00 95.69 103 THR A CA 1
ATOM 806 C C . THR A 1 103 ? 8.395 12.721 29.422 1.00 95.69 103 THR A C 1
ATOM 808 O O . THR A 1 103 ? 9.062 11.694 29.500 1.00 95.69 103 THR A O 1
ATOM 811 N N . ALA A 1 104 ? 7.756 13.234 30.478 1.00 97.38 104 ALA A N 1
ATOM 812 C CA . ALA A 1 104 ? 7.834 12.659 31.818 1.00 97.38 104 ALA A CA 1
ATOM 813 C C . ALA A 1 104 ? 6.812 11.535 32.062 1.00 97.38 104 ALA A C 1
ATOM 815 O O . ALA A 1 104 ? 7.073 10.655 32.879 1.00 97.38 104 ALA A O 1
ATOM 816 N N . ASN A 1 105 ? 5.663 11.546 31.375 1.00 96.81 105 ASN A N 1
ATOM 817 C CA . ASN A 1 105 ? 4.573 10.587 31.604 1.00 96.81 105 ASN A CA 1
ATOM 818 C C . ASN A 1 105 ? 4.252 9.685 30.400 1.00 96.81 105 ASN A C 1
ATOM 820 O O . ASN A 1 105 ? 3.367 8.840 30.509 1.00 96.81 105 ASN A O 1
ATOM 824 N N . ALA A 1 106 ? 4.966 9.820 29.278 1.00 96.69 106 ALA A N 1
ATOM 825 C CA . ALA A 1 106 ? 4.694 9.024 28.084 1.00 96.69 106 ALA A CA 1
ATOM 826 C C . ALA A 1 106 ? 4.780 7.519 28.351 1.00 96.69 106 ALA A C 1
ATOM 828 O O . ALA A 1 106 ? 3.845 6.791 28.045 1.00 96.69 106 ALA A O 1
ATOM 829 N N . HIS A 1 107 ? 5.869 7.053 28.965 1.00 97.06 107 HIS A N 1
ATOM 830 C CA . HIS A 1 107 ? 6.046 5.628 29.238 1.00 97.06 107 HIS A CA 1
ATOM 831 C C . HIS A 1 107 ? 4.911 5.018 30.087 1.00 97.06 107 HIS A C 1
ATOM 833 O O . HIS A 1 107 ? 4.294 4.071 29.604 1.00 97.06 107 HIS A O 1
ATOM 839 N N . PRO A 1 108 ? 4.577 5.537 31.289 1.00 97.62 108 PRO A N 1
ATOM 840 C CA . PRO A 1 108 ? 3.509 4.948 32.095 1.00 97.62 108 PRO A CA 1
ATOM 841 C C . PRO A 1 108 ? 2.133 5.017 31.419 1.00 97.62 108 PRO A C 1
ATOM 843 O O . PRO A 1 108 ? 1.415 4.028 31.452 1.00 97.62 108 PRO A O 1
ATOM 846 N N . LEU A 1 109 ? 1.789 6.112 30.727 1.00 96.69 109 LEU A N 1
ATOM 847 C CA . LEU A 1 109 ? 0.504 6.196 30.019 1.00 96.69 109 LEU A CA 1
ATOM 848 C C . LEU A 1 109 ? 0.407 5.171 28.881 1.00 96.69 109 LEU A C 1
ATOM 850 O O . LEU A 1 109 ? -0.616 4.515 28.722 1.00 96.69 109 LEU A O 1
ATOM 854 N N . TYR A 1 110 ? 1.475 4.980 28.104 1.00 97.06 110 TYR A N 1
ATOM 855 C CA . TYR A 1 110 ? 1.489 3.915 27.098 1.00 97.06 110 TYR A CA 1
ATOM 856 C C . TYR A 1 110 ? 1.403 2.526 27.733 1.00 97.06 110 TYR A C 1
ATOM 858 O O . TYR A 1 110 ? 0.784 1.644 27.139 1.00 97.06 110 TYR A O 1
ATOM 866 N N . MET A 1 111 ? 1.972 2.329 28.927 1.00 97.88 111 MET A N 1
ATOM 867 C CA . MET A 1 111 ? 1.827 1.058 29.627 1.00 97.88 111 MET A CA 1
ATOM 868 C C . MET A 1 111 ? 0.393 0.796 30.085 1.00 97.88 111 MET A C 1
ATOM 870 O O . MET A 1 111 ? -0.104 -0.296 29.834 1.00 97.88 111 MET A O 1
ATOM 874 N N . ASP A 1 112 ? -0.304 1.798 30.623 1.00 96.12 112 ASP A N 1
ATOM 875 C CA . ASP A 1 112 ? -1.724 1.677 30.980 1.00 96.12 112 ASP A CA 1
ATOM 876 C C . ASP A 1 112 ? -2.587 1.303 29.756 1.00 96.12 112 ASP A C 1
ATOM 878 O O . ASP A 1 112 ? -3.482 0.458 29.839 1.00 96.12 112 ASP A O 1
ATOM 882 N N . ALA A 1 113 ? -2.299 1.888 28.585 1.00 96.19 113 ALA A N 1
ATOM 883 C CA . ALA A 1 113 ? -2.982 1.534 27.339 1.00 96.19 113 ALA A CA 1
ATOM 884 C C . ALA A 1 113 ? -2.682 0.095 26.885 1.00 96.19 113 ALA A C 1
ATOM 886 O O . ALA A 1 113 ? -3.584 -0.606 26.424 1.00 96.19 113 ALA A O 1
ATOM 887 N N . ILE A 1 114 ? -1.433 -0.360 27.017 1.00 97.62 114 ILE A N 1
ATOM 888 C CA . ILE A 1 114 ? -1.041 -1.740 26.700 1.00 97.62 114 ILE A CA 1
ATOM 889 C C . ILE A 1 114 ? -1.723 -2.726 27.655 1.00 97.62 114 ILE A C 1
ATOM 891 O O . ILE A 1 114 ? -2.251 -3.739 27.197 1.00 97.62 114 ILE A O 1
ATOM 895 N N . ASP A 1 115 ? -1.785 -2.422 28.950 1.00 97.06 115 ASP A N 1
ATOM 896 C CA . ASP A 1 115 ? -2.463 -3.262 29.940 1.00 97.06 115 ASP A CA 1
ATOM 897 C C . ASP A 1 115 ? -3.960 -3.401 29.626 1.00 97.06 115 ASP A C 1
ATOM 899 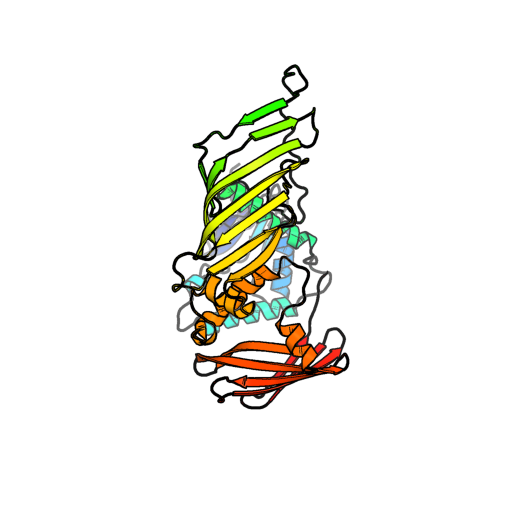O O . ASP A 1 115 ? -4.504 -4.507 29.685 1.00 97.06 115 ASP A O 1
ATOM 903 N N . ALA A 1 116 ? -4.619 -2.321 29.190 1.00 96.31 116 ALA A N 1
ATOM 904 C CA . ALA A 1 116 ? -6.000 -2.378 28.713 1.00 96.31 116 ALA A CA 1
ATOM 905 C C . ALA A 1 116 ? -6.156 -3.296 27.483 1.00 96.31 116 ALA A C 1
ATOM 907 O O . ALA A 1 116 ? -7.097 -4.089 27.421 1.00 96.31 116 ALA A O 1
ATOM 908 N N . LEU A 1 117 ? -5.222 -3.255 26.522 1.00 96.75 117 LEU A N 1
ATOM 909 C CA . LEU A 1 117 ? -5.234 -4.166 25.369 1.00 96.75 117 LEU A CA 1
ATOM 910 C C . LEU A 1 117 ? -5.059 -5.630 25.795 1.00 96.75 117 LEU A C 1
ATOM 912 O O . LEU A 1 117 ? -5.768 -6.499 25.287 1.00 96.75 117 LEU A O 1
ATOM 916 N N . ILE A 1 118 ? -4.167 -5.906 26.750 1.00 96.88 118 ILE A N 1
ATOM 917 C CA . ILE A 1 118 ? -3.955 -7.256 27.291 1.00 96.88 118 ILE A CA 1
ATOM 918 C C . ILE A 1 118 ? -5.223 -7.763 27.990 1.00 96.88 118 ILE A C 1
ATOM 920 O O . ILE A 1 118 ? -5.591 -8.926 27.805 1.00 96.88 118 ILE A O 1
ATOM 924 N N . GLN A 1 119 ? -5.923 -6.913 28.748 1.00 96.12 119 GLN A N 1
ATOM 925 C CA . GLN A 1 119 ? -7.203 -7.265 29.376 1.00 96.12 119 GLN A CA 1
ATOM 926 C C . GLN A 1 119 ? -8.263 -7.636 28.332 1.00 96.12 119 GLN A C 1
ATOM 928 O O . GLN A 1 119 ? -8.900 -8.685 28.455 1.00 96.12 119 GLN A O 1
ATOM 933 N N . ILE A 1 120 ? -8.403 -6.834 27.269 1.00 95.25 120 ILE A N 1
ATOM 934 C CA . ILE A 1 120 ? -9.322 -7.122 26.155 1.00 95.25 120 ILE A CA 1
ATOM 935 C C . ILE A 1 120 ? -8.977 -8.465 25.507 1.00 95.25 120 ILE A C 1
ATOM 937 O O . ILE A 1 120 ? -9.850 -9.315 25.329 1.00 95.25 120 ILE A O 1
ATOM 941 N N . GLN A 1 121 ? -7.702 -8.676 25.170 1.00 94.19 121 GLN A N 1
ATOM 942 C CA . GLN A 1 121 ? -7.239 -9.897 24.509 1.00 94.19 121 GLN A CA 1
ATOM 943 C C . GLN A 1 121 ? -7.461 -11.137 25.379 1.00 94.19 121 GLN A C 1
ATOM 945 O O . GLN A 1 121 ? -7.940 -12.157 24.885 1.00 94.19 121 GLN A O 1
ATOM 950 N N . SER A 1 122 ? -7.176 -11.037 26.678 1.00 94.88 122 SER A N 1
ATOM 951 C CA . SER A 1 122 ? -7.329 -12.140 27.634 1.00 94.88 122 SER A CA 1
ATOM 952 C C . SER A 1 122 ? -8.793 -12.521 27.875 1.00 94.88 122 SER A C 1
ATOM 954 O O . SER A 1 122 ? -9.081 -13.671 28.198 1.00 94.88 122 SER A O 1
ATOM 956 N N . ALA A 1 123 ? -9.724 -11.577 27.709 1.00 93.69 123 ALA A N 1
ATOM 957 C CA . ALA A 1 123 ? -11.162 -11.816 27.825 1.00 93.69 123 ALA A CA 1
ATOM 958 C C . ALA A 1 123 ? -11.815 -12.323 26.522 1.00 93.69 123 ALA A C 1
ATOM 960 O O . ALA A 1 123 ? -13.002 -12.672 26.520 1.00 93.69 123 ALA A O 1
ATOM 961 N N . SER A 1 124 ? -11.067 -12.361 25.413 1.00 90.81 124 SER A N 1
ATOM 962 C CA . SER A 1 124 ? -11.581 -12.779 24.110 1.00 90.81 124 SER A CA 1
ATOM 963 C C . SER A 1 124 ? -11.984 -14.256 24.100 1.00 90.81 124 SER A C 1
ATOM 965 O O . SER A 1 124 ? -11.326 -15.117 24.687 1.00 90.81 124 SER A O 1
ATOM 967 N N . ARG A 1 125 ? -13.094 -14.564 23.422 1.00 91.19 125 ARG A N 1
ATOM 968 C CA . ARG A 1 125 ? -13.670 -15.911 23.331 1.00 91.19 125 ARG A CA 1
ATOM 969 C C . ARG A 1 125 ? -14.070 -16.215 21.894 1.00 91.19 125 ARG A C 1
ATOM 971 O O . ARG A 1 125 ? -14.703 -15.391 21.234 1.00 91.19 125 ARG A O 1
ATOM 978 N N . THR A 1 126 ? -13.748 -17.420 21.433 1.00 90.31 126 THR A N 1
ATOM 979 C CA . THR A 1 126 ? -14.121 -17.906 20.099 1.00 90.31 126 THR A CA 1
ATOM 980 C C . THR A 1 126 ? -15.641 -17.892 19.915 1.00 90.31 126 THR A C 1
ATOM 982 O O . THR A 1 126 ? -16.380 -18.290 20.815 1.00 90.31 126 THR A O 1
ATOM 985 N N . GLY A 1 127 ? -16.110 -17.436 18.751 1.00 88.50 127 GLY A N 1
ATOM 986 C CA . GLY A 1 127 ? -17.532 -17.420 18.389 1.00 88.50 127 GLY A CA 1
ATOM 987 C C . GLY A 1 127 ? -18.372 -16.302 19.020 1.00 88.50 127 GLY A C 1
ATOM 988 O O . GLY A 1 127 ? -19.580 -16.279 18.807 1.00 88.50 127 GLY A O 1
ATOM 989 N N . VAL A 1 128 ? -17.769 -15.386 19.789 1.00 91.19 128 VAL A N 1
ATOM 990 C CA . VAL A 1 128 ? -18.471 -14.211 20.346 1.00 91.19 128 VAL A CA 1
ATOM 991 C C . VAL A 1 128 ? -18.448 -13.029 19.379 1.00 91.19 128 VAL A C 1
ATOM 993 O O . VAL A 1 128 ? -19.467 -12.377 19.174 1.00 91.19 128 VAL A O 1
ATOM 996 N N . LEU A 1 129 ? -17.286 -12.757 18.788 1.00 88.81 129 LEU A N 1
ATOM 997 C CA . LEU A 1 129 ? -17.123 -11.786 17.711 1.00 88.81 129 LEU A CA 1
ATOM 998 C C . LEU A 1 129 ? -16.957 -12.540 16.393 1.00 88.81 129 LEU A C 1
ATOM 1000 O O . LEU A 1 129 ? -16.405 -13.644 16.374 1.00 88.81 129 LEU A O 1
ATOM 1004 N N . SER A 1 130 ? -17.432 -11.941 15.303 1.00 86.44 130 SER A N 1
ATOM 1005 C CA . SER A 1 130 ? -17.172 -12.451 13.959 1.00 86.44 130 SER A CA 1
ATOM 1006 C C . SER A 1 130 ? -15.670 -12.523 13.706 1.00 86.44 130 SER A C 1
ATOM 1008 O O . SER A 1 130 ? -14.918 -11.652 14.151 1.00 86.44 130 SER A O 1
ATOM 1010 N N . GLU A 1 131 ? -15.234 -13.548 12.981 1.00 86.38 131 GLU A N 1
ATOM 1011 C CA . GLU A 1 131 ? -13.834 -13.650 12.592 1.00 86.38 131 GLU A CA 1
ATOM 1012 C C . GLU A 1 131 ? -13.459 -12.519 11.635 1.00 86.38 131 GLU A C 1
ATOM 1014 O O . GLU A 1 131 ? -14.237 -12.123 10.763 1.00 86.38 131 GLU A O 1
ATOM 1019 N N . TYR A 1 132 ? -12.247 -11.998 11.814 1.00 88.19 132 TYR A N 1
ATOM 1020 C CA . TYR A 1 132 ? -11.649 -11.073 10.867 1.00 88.19 132 TYR A CA 1
ATOM 1021 C C . TYR A 1 132 ? -11.077 -11.882 9.702 1.00 88.19 132 TYR A C 1
ATOM 1023 O O . TYR A 1 132 ? -9.913 -12.281 9.708 1.00 88.19 132 TYR A O 1
ATOM 1031 N N . ASP A 1 133 ? -11.946 -12.215 8.754 1.00 88.06 133 ASP A N 1
ATOM 1032 C CA . ASP A 1 133 ? -11.619 -13.075 7.625 1.00 88.06 133 ASP A CA 1
ATOM 1033 C C . ASP A 1 133 ? -11.044 -12.295 6.429 1.00 88.06 133 ASP A C 1
ATOM 1035 O O . ASP A 1 133 ? -11.039 -11.060 6.367 1.00 88.06 133 ASP A O 1
ATOM 1039 N N . ALA A 1 134 ? -10.547 -13.039 5.440 1.00 87.31 134 ALA A N 1
ATOM 1040 C CA . ALA A 1 134 ? -9.987 -12.461 4.222 1.00 87.31 134 ALA A CA 1
ATOM 1041 C C . ALA A 1 134 ? -11.014 -11.623 3.437 1.00 87.31 134 ALA A C 1
ATOM 1043 O O . ALA A 1 134 ? -10.641 -10.665 2.757 1.00 87.31 134 ALA A O 1
ATOM 1044 N N . ALA A 1 135 ? -12.306 -11.954 3.533 1.00 87.00 135 ALA A N 1
ATOM 1045 C CA . ALA A 1 135 ? -13.362 -11.219 2.848 1.00 87.00 135 ALA A CA 1
ATOM 1046 C C . ALA A 1 135 ? -13.580 -9.835 3.478 1.00 87.00 135 ALA A C 1
ATOM 1048 O O . ALA A 1 135 ? -13.690 -8.840 2.756 1.00 87.00 135 ALA A O 1
ATOM 1049 N N . LEU A 1 136 ? -13.596 -9.756 4.810 1.00 87.31 136 LEU A N 1
ATOM 1050 C CA . LEU A 1 136 ? -13.674 -8.507 5.557 1.00 87.31 136 LEU A CA 1
ATOM 1051 C C . LEU A 1 136 ? -12.443 -7.636 5.301 1.00 87.31 136 LEU A C 1
ATOM 1053 O O . LEU A 1 136 ? -12.611 -6.477 4.921 1.00 87.31 136 LEU A O 1
ATOM 1057 N N . LEU A 1 137 ? -11.237 -8.202 5.412 1.00 89.69 137 LEU A N 1
ATOM 1058 C CA . LEU A 1 137 ? -9.988 -7.497 5.108 1.00 89.69 137 LEU A CA 1
ATOM 1059 C C . LEU A 1 137 ? -9.995 -6.944 3.677 1.00 89.69 137 LEU A C 1
ATOM 1061 O O . LEU A 1 137 ? -9.697 -5.771 3.456 1.00 89.69 137 LEU A O 1
ATOM 1065 N N . SER A 1 138 ? -10.384 -7.762 2.694 1.00 87.75 138 SER A N 1
ATOM 1066 C CA . SER A 1 138 ? -10.471 -7.324 1.298 1.00 87.75 138 SER A CA 1
ATOM 1067 C C . SER A 1 138 ? -11.448 -6.158 1.133 1.00 87.75 138 SER A C 1
ATOM 1069 O O . SER A 1 138 ? -11.129 -5.175 0.463 1.00 87.75 138 SER A O 1
ATOM 1071 N N . ARG A 1 139 ? -12.612 -6.211 1.792 1.00 86.31 139 ARG A N 1
ATOM 1072 C CA . ARG A 1 139 ? -13.595 -5.120 1.767 1.00 86.31 139 ARG A CA 1
ATOM 1073 C C . ARG A 1 139 ? -13.052 -3.830 2.383 1.00 86.31 139 ARG A C 1
ATOM 1075 O O . ARG A 1 139 ? -13.305 -2.762 1.835 1.00 86.31 139 ARG A O 1
ATOM 1082 N N . GLU A 1 140 ? -12.316 -3.914 3.488 1.00 89.62 140 GLU A N 1
ATOM 1083 C CA . GLU A 1 140 ? -11.707 -2.743 4.131 1.00 89.62 140 GLU A CA 1
ATOM 1084 C C . GLU A 1 140 ? -10.617 -2.114 3.256 1.00 89.62 140 GLU A C 1
ATOM 1086 O O . GLU A 1 140 ? -10.606 -0.899 3.062 1.00 89.62 140 GLU A O 1
ATOM 1091 N N . LEU A 1 141 ? -9.762 -2.931 2.636 1.00 89.06 141 LEU A N 1
ATOM 1092 C CA . LEU A 1 141 ? -8.751 -2.451 1.688 1.00 89.06 141 LEU A CA 1
ATOM 1093 C C . LEU A 1 141 ? -9.383 -1.788 0.453 1.00 89.06 141 LEU A C 1
ATOM 1095 O O . LEU A 1 141 ? -8.847 -0.811 -0.074 1.00 89.06 141 LEU A O 1
ATOM 1099 N N . GLN A 1 142 ? -10.556 -2.257 0.018 1.00 87.50 142 GLN A N 1
ATOM 1100 C CA . GLN A 1 142 ? -11.301 -1.655 -1.092 1.00 87.50 142 GLN A CA 1
ATOM 1101 C C . GLN A 1 142 ? -11.896 -0.275 -0.779 1.00 87.50 142 GLN A C 1
ATOM 1103 O O . GLN A 1 142 ? -12.335 0.407 -1.705 1.00 87.50 142 GLN A O 1
ATOM 1108 N N . LEU A 1 143 ? -11.862 0.194 0.473 1.00 89.06 143 LEU A N 1
ATOM 1109 C CA . LEU A 1 143 ? -12.255 1.568 0.799 1.00 89.06 143 LEU A CA 1
ATOM 1110 C C . LEU A 1 143 ? -11.252 2.600 0.264 1.00 89.06 143 LEU A C 1
ATOM 1112 O O . LEU A 1 143 ? -11.648 3.725 -0.035 1.00 89.06 143 LEU A O 1
ATOM 1116 N N . PHE A 1 144 ? -9.977 2.233 0.099 1.00 90.88 144 PHE A N 1
ATOM 1117 C CA . PHE A 1 144 ? -8.937 3.121 -0.429 1.00 90.88 144 PHE A CA 1
ATOM 1118 C C . PHE A 1 144 ? -9.253 3.681 -1.831 1.00 90.88 144 PHE A C 1
ATOM 1120 O O . PHE A 1 144 ? -9.289 4.908 -1.976 1.00 90.88 144 PHE A O 1
ATOM 1127 N N . PRO A 1 145 ? -9.516 2.855 -2.868 1.00 90.25 145 PRO A N 1
ATOM 1128 C CA . PRO A 1 145 ? -9.819 3.378 -4.199 1.00 90.25 145 PRO A CA 1
ATOM 1129 C C . PRO A 1 145 ? -11.089 4.240 -4.226 1.00 90.25 145 PRO A C 1
ATOM 1131 O O . PRO A 1 145 ? -11.148 5.216 -4.970 1.00 90.25 145 PRO A O 1
ATOM 1134 N N . ASP A 1 146 ? -12.085 3.932 -3.395 1.00 88.06 146 ASP A N 1
ATOM 1135 C CA . ASP A 1 146 ? -13.354 4.667 -3.384 1.00 88.06 146 ASP A CA 1
ATOM 1136 C C . ASP A 1 146 ? -13.254 6.003 -2.657 1.00 88.06 146 ASP A C 1
ATOM 1138 O O . ASP A 1 146 ? -13.606 7.059 -3.189 1.00 88.06 146 ASP A O 1
ATOM 1142 N N . TRP A 1 147 ? -12.802 5.960 -1.408 1.00 89.69 147 TRP A N 1
ATOM 1143 C CA . TRP A 1 147 ? -12.848 7.118 -0.531 1.00 89.69 147 TRP A CA 1
ATOM 1144 C C . TRP A 1 147 ? -11.634 8.005 -0.715 1.00 89.69 147 TRP A C 1
ATOM 1146 O O . TRP A 1 147 ? -11.784 9.222 -0.804 1.00 89.69 147 TRP A O 1
ATOM 1156 N N . TYR A 1 148 ? -10.442 7.417 -0.806 1.00 91.38 148 TYR A N 1
ATOM 1157 C CA . TYR A 1 148 ? -9.221 8.198 -0.917 1.00 91.38 148 TYR A CA 1
ATOM 1158 C C . TYR A 1 148 ? -8.956 8.627 -2.361 1.00 91.38 148 TYR A C 1
ATOM 1160 O O . TYR A 1 148 ? -8.867 9.820 -2.638 1.00 91.38 148 TYR A O 1
ATOM 1168 N N . VAL A 1 149 ? -8.894 7.683 -3.303 1.00 91.75 149 VAL A N 1
ATOM 1169 C CA . VAL A 1 149 ? -8.542 8.008 -4.696 1.00 91.75 149 VAL A CA 1
ATOM 1170 C C . VAL A 1 149 ? -9.686 8.739 -5.398 1.00 91.75 149 VAL A C 1
ATOM 1172 O O . VAL A 1 149 ? -9.519 9.884 -5.820 1.00 91.75 149 VAL A O 1
ATOM 1175 N N . ALA A 1 150 ? -10.864 8.119 -5.483 1.00 90.19 150 ALA A N 1
ATOM 1176 C CA . ALA A 1 150 ? -11.963 8.689 -6.252 1.00 90.19 150 ALA A CA 1
ATOM 1177 C C . ALA A 1 150 ? -12.603 9.900 -5.561 1.00 90.19 150 ALA A C 1
ATOM 1179 O O . ALA A 1 150 ? -12.815 10.929 -6.199 1.00 90.19 150 ALA A O 1
ATOM 1180 N N . ARG A 1 151 ? -12.920 9.811 -4.262 1.00 89.81 151 ARG A N 1
ATOM 1181 C CA . ARG A 1 151 ? -13.686 10.872 -3.586 1.00 89.81 151 ARG A CA 1
ATOM 1182 C C . ARG A 1 151 ? -12.835 11.991 -2.988 1.00 89.81 151 ARG A C 1
ATOM 1184 O O . ARG A 1 151 ? -13.234 13.146 -3.100 1.00 89.81 151 ARG A O 1
ATOM 1191 N N . HIS A 1 152 ? -11.717 11.677 -2.335 1.00 92.06 152 HIS A N 1
ATOM 1192 C CA . HIS A 1 152 ? -10.875 12.688 -1.689 1.00 92.06 152 HIS A CA 1
ATOM 1193 C C . HIS A 1 152 ? -9.911 13.358 -2.675 1.00 92.06 152 HIS A C 1
ATOM 1195 O O . HIS A 1 152 ? -9.849 14.584 -2.713 1.00 92.06 152 HIS A O 1
ATOM 1201 N N . LEU A 1 153 ? -9.196 12.574 -3.491 1.00 94.12 153 LEU A N 1
ATOM 1202 C CA . LEU A 1 153 ? -8.267 13.107 -4.492 1.00 94.12 153 LEU A CA 1
ATOM 1203 C C . LEU A 1 153 ? -8.953 13.507 -5.807 1.00 94.12 153 LEU A C 1
ATOM 1205 O O . LEU A 1 153 ? -8.378 14.279 -6.571 1.00 94.12 153 LEU A O 1
ATOM 1209 N N . GLY A 1 154 ? -10.158 12.996 -6.090 1.00 92.94 154 GLY A N 1
ATOM 1210 C CA . GLY A 1 154 ? -10.828 13.235 -7.373 1.00 92.94 154 GLY A CA 1
ATOM 1211 C C . GLY A 1 154 ? -10.107 12.581 -8.556 1.00 92.94 154 GLY A C 1
ATOM 1212 O O . GLY A 1 154 ? -10.250 13.036 -9.689 1.00 92.94 154 GLY A O 1
ATOM 1213 N N . ALA A 1 155 ? -9.296 11.555 -8.293 1.00 92.56 155 ALA A N 1
ATOM 1214 C CA . ALA A 1 155 ? -8.470 10.878 -9.281 1.00 92.56 155 ALA A CA 1
ATOM 1215 C C . ALA A 1 155 ? -9.083 9.532 -9.690 1.00 92.56 155 ALA A C 1
ATOM 1217 O O . ALA A 1 155 ? -9.969 8.991 -9.029 1.00 92.56 155 ALA A O 1
ATOM 1218 N N . THR A 1 156 ? -8.578 8.971 -10.783 1.00 89.56 156 THR A N 1
ATOM 1219 C CA . THR A 1 156 ? -8.880 7.598 -11.199 1.00 89.56 156 THR A CA 1
ATOM 1220 C C . THR A 1 156 ? -7.598 6.781 -11.158 1.00 89.56 156 THR A C 1
ATOM 1222 O O . THR A 1 156 ? -6.510 7.314 -11.377 1.00 89.56 156 THR A O 1
ATOM 1225 N N . LEU A 1 157 ? -7.717 5.502 -10.802 1.00 87.06 157 LEU A N 1
ATOM 1226 C CA . LEU A 1 157 ? -6.598 4.575 -10.935 1.00 87.06 157 LEU A CA 1
ATOM 1227 C C . LEU A 1 157 ? -6.320 4.349 -12.425 1.00 87.06 157 LEU A C 1
ATOM 1229 O O . LEU A 1 157 ? -7.255 4.322 -13.222 1.00 87.06 157 LEU A O 1
ATOM 1233 N N . SER A 1 158 ? -5.043 4.207 -12.772 1.00 85.69 158 SER A N 1
ATOM 1234 C CA . SER A 1 158 ? -4.613 3.889 -14.135 1.00 85.69 158 SER A CA 1
ATOM 1235 C C . SER A 1 158 ? -5.075 2.483 -14.544 1.00 85.69 158 SER A C 1
ATOM 1237 O O . SER A 1 158 ? -5.278 1.620 -13.688 1.00 85.69 158 SER A O 1
ATOM 1239 N N . ASP A 1 159 ? -5.240 2.256 -15.848 1.00 82.94 159 ASP A N 1
ATOM 1240 C CA . ASP A 1 159 ? -5.812 1.021 -16.407 1.00 82.94 159 ASP A CA 1
ATOM 1241 C C . ASP A 1 159 ? -4.937 -0.225 -16.168 1.00 82.94 159 ASP A C 1
ATOM 1243 O O . ASP A 1 159 ? -5.425 -1.354 -16.218 1.00 82.94 159 ASP A O 1
ATOM 1247 N N . ASP A 1 160 ? -3.649 -0.032 -15.883 1.00 84.44 160 ASP A N 1
ATOM 1248 C CA . ASP A 1 160 ? -2.687 -1.077 -15.517 1.00 84.44 160 ASP A CA 1
ATOM 1249 C C . ASP A 1 160 ? -2.764 -1.487 -14.033 1.00 84.44 160 ASP A C 1
ATOM 1251 O O . ASP A 1 160 ? -2.160 -2.482 -13.626 1.00 84.44 160 ASP A O 1
ATOM 1255 N N . VAL A 1 161 ? -3.530 -0.762 -13.209 1.00 84.00 161 VAL A N 1
ATOM 1256 C CA . VAL A 1 161 ? -3.679 -1.055 -11.781 1.00 84.00 161 VAL A CA 1
ATOM 1257 C C . VAL A 1 161 ? -4.749 -2.122 -11.560 1.00 84.00 161 VAL A C 1
ATOM 1259 O O . VAL A 1 161 ? -5.951 -1.887 -11.696 1.00 84.00 161 VAL A O 1
ATOM 1262 N N . VAL A 1 162 ? -4.317 -3.300 -11.110 1.00 80.25 162 VAL A N 1
ATOM 1263 C CA . VAL A 1 162 ? -5.216 -4.398 -10.736 1.00 80.25 162 VAL A CA 1
ATOM 1264 C C . VAL A 1 162 ? -5.567 -4.316 -9.250 1.00 80.25 162 VAL A C 1
ATOM 1266 O O . VAL A 1 162 ? -4.734 -4.567 -8.381 1.00 80.25 162 VAL A O 1
ATOM 1269 N N . VAL A 1 163 ? -6.832 -4.014 -8.942 1.00 79.62 163 VAL A N 1
ATOM 1270 C CA . VAL A 1 163 ? -7.360 -4.072 -7.569 1.00 79.62 163 VAL A CA 1
ATOM 1271 C C . VAL A 1 163 ? -7.915 -5.469 -7.294 1.00 79.62 163 VAL A C 1
ATOM 1273 O O . VAL A 1 163 ? -8.978 -5.843 -7.794 1.00 79.62 163 VAL A O 1
ATOM 1276 N N . LEU A 1 164 ? -7.201 -6.247 -6.480 1.00 73.94 164 LEU A N 1
ATOM 1277 C CA . LEU A 1 164 ? -7.600 -7.604 -6.099 1.00 73.94 164 LEU A CA 1
ATOM 1278 C C . LEU A 1 164 ? -8.962 -7.613 -5.376 1.00 73.94 164 LEU A C 1
ATOM 1280 O O . LEU A 1 164 ? -9.256 -6.760 -4.538 1.00 73.94 164 LEU A O 1
ATOM 1284 N N . GLY A 1 165 ? -9.812 -8.588 -5.709 1.00 70.00 165 GLY A N 1
ATOM 1285 C CA . GLY A 1 165 ? -11.151 -8.735 -5.123 1.00 70.00 165 GLY A CA 1
ATOM 1286 C C . GLY A 1 165 ? -12.226 -7.818 -5.720 1.00 70.00 165 GLY A C 1
ATOM 1287 O O . GLY A 1 165 ? -13.397 -7.946 -5.359 1.00 70.00 165 GLY A O 1
ATOM 1288 N N . ARG A 1 166 ? -11.875 -6.928 -6.658 1.00 68.38 166 ARG A N 1
ATOM 1289 C CA . ARG A 1 166 ? -12.844 -6.228 -7.508 1.00 68.38 166 ARG A CA 1
ATOM 1290 C C . ARG A 1 166 ? -12.916 -6.888 -8.867 1.00 68.38 166 ARG A C 1
ATOM 1292 O O . ARG A 1 166 ? -11.906 -7.099 -9.530 1.00 68.38 166 ARG A O 1
ATOM 1299 N N . LYS A 1 167 ? -14.140 -7.137 -9.327 1.00 59.09 167 LYS A N 1
ATOM 1300 C CA . LYS A 1 167 ? -14.361 -7.283 -10.762 1.00 59.09 167 LYS A CA 1
ATOM 1301 C C . LYS A 1 167 ? -14.021 -5.921 -11.381 1.00 59.09 167 LYS A C 1
ATOM 1303 O O . LYS A 1 167 ? -14.594 -4.934 -10.908 1.00 59.09 167 LYS A O 1
ATOM 1308 N N . PRO A 1 168 ? -13.110 -5.841 -12.371 1.00 56.69 168 PRO A N 1
ATOM 1309 C CA . PRO A 1 168 ? -12.846 -4.592 -13.069 1.00 56.69 168 PRO A CA 1
ATOM 1310 C C . PRO A 1 168 ? -14.187 -3.976 -13.474 1.00 56.69 168 PRO A C 1
ATOM 1312 O O . PRO A 1 168 ? -15.072 -4.739 -13.898 1.00 56.69 168 PRO A O 1
ATOM 1315 N N . PRO A 1 169 ? -14.392 -2.657 -13.293 1.00 51.44 169 PRO A N 1
ATOM 1316 C CA . PRO A 1 169 ? -15.596 -2.025 -13.801 1.00 51.44 169 PRO A CA 1
ATOM 1317 C C . PRO A 1 169 ? -15.720 -2.446 -15.260 1.00 51.44 169 PRO A C 1
ATOM 1319 O O . PRO A 1 169 ? -14.753 -2.360 -16.019 1.00 51.44 169 PRO A O 1
ATOM 1322 N N . ALA A 1 170 ? -16.878 -3.011 -15.618 1.00 50.69 170 ALA A N 1
ATOM 1323 C CA . ALA A 1 170 ? -17.140 -3.333 -17.008 1.00 50.69 170 ALA A CA 1
ATOM 1324 C C . ALA A 1 170 ? -16.831 -2.059 -17.803 1.00 50.69 170 ALA A C 1
ATOM 1326 O O . ALA A 1 170 ? -17.275 -0.989 -17.361 1.00 50.69 170 ALA A O 1
ATOM 1327 N N . PRO A 1 171 ? -16.046 -2.146 -18.895 1.00 59.19 171 PRO A N 1
ATOM 1328 C CA . PRO A 1 171 ? -15.763 -0.975 -19.707 1.00 59.19 171 PRO A CA 1
ATOM 1329 C C . PRO A 1 171 ? -17.098 -0.270 -19.956 1.00 59.19 171 PRO A C 1
ATOM 1331 O O . PRO A 1 171 ? -18.094 -0.972 -20.195 1.00 59.19 171 PRO A O 1
ATOM 1334 N N . PRO A 1 172 ? -17.168 1.066 -19.780 1.00 53.31 172 PRO A N 1
ATOM 1335 C CA . PRO A 1 172 ? -18.422 1.797 -19.899 1.00 53.31 172 PRO A CA 1
ATOM 1336 C C . PRO A 1 172 ? -19.134 1.317 -21.162 1.00 53.31 172 PRO A C 1
ATOM 1338 O O . PRO A 1 172 ? -18.444 1.092 -22.163 1.00 53.31 172 PRO A O 1
ATOM 1341 N N . PRO A 1 173 ? -20.466 1.087 -21.127 1.00 47.47 173 PRO A N 1
ATOM 1342 C CA . PRO A 1 173 ? -21.174 0.645 -22.313 1.00 47.47 173 PRO A CA 1
ATOM 1343 C C . PRO A 1 173 ? -20.794 1.629 -23.403 1.00 47.47 173 PRO A C 1
ATOM 1345 O O . PRO A 1 173 ? -21.021 2.833 -23.242 1.00 47.47 173 PRO A O 1
ATOM 1348 N N . ALA A 1 174 ? -20.107 1.116 -24.431 1.00 54.94 174 ALA A N 1
ATOM 1349 C CA . ALA A 1 174 ? -19.653 1.927 -25.541 1.00 54.94 174 ALA A CA 1
ATOM 1350 C C . ALA A 1 174 ? -20.841 2.810 -25.932 1.00 54.94 174 ALA A C 1
ATOM 1352 O O . ALA A 1 174 ? -21.955 2.267 -26.010 1.00 54.94 174 ALA A O 1
ATOM 1353 N N . PRO A 1 175 ? -20.663 4.140 -26.066 1.00 47.59 175 PRO A N 1
ATOM 1354 C CA . PRO A 1 175 ? -21.761 5.012 -26.454 1.00 47.59 175 PRO A CA 1
ATOM 1355 C C . PRO A 1 175 ? -22.457 4.327 -27.621 1.00 47.59 175 PRO A C 1
ATOM 1357 O O . PRO A 1 175 ? -21.765 3.918 -28.558 1.00 47.59 175 PRO A O 1
ATOM 1360 N N . ALA A 1 176 ? -23.769 4.077 -27.476 1.00 48.38 176 ALA A N 1
ATOM 1361 C CA . ALA A 1 176 ? -24.544 3.304 -28.443 1.00 48.38 176 ALA A CA 1
ATOM 1362 C C . ALA A 1 176 ? -24.093 3.755 -29.827 1.00 48.38 176 ALA A C 1
ATOM 1364 O O . ALA A 1 176 ? -24.140 4.969 -30.059 1.00 48.38 176 ALA A O 1
ATOM 1365 N N . PRO A 1 177 ? -23.537 2.851 -30.660 1.00 44.47 177 PRO A N 1
ATOM 1366 C CA . PRO A 1 177 ? -22.761 3.271 -31.803 1.00 44.47 177 PRO A CA 1
ATOM 1367 C C . PRO A 1 177 ? -23.672 4.166 -32.620 1.00 44.47 177 PRO A C 1
ATOM 1369 O O . PRO A 1 177 ? -24.681 3.714 -33.166 1.00 44.47 177 PRO A O 1
ATOM 1372 N N . ALA A 1 178 ? -23.335 5.457 -32.671 1.00 46.97 178 ALA A N 1
ATOM 1373 C CA . ALA A 1 178 ? -23.718 6.245 -33.814 1.00 46.97 178 ALA A CA 1
ATOM 1374 C C . ALA A 1 178 ? -23.183 5.408 -34.963 1.00 46.97 178 ALA A C 1
ATOM 1376 O O . ALA A 1 178 ? -21.976 5.162 -35.014 1.00 46.97 178 ALA A O 1
ATOM 1377 N N . ALA A 1 179 ? -24.091 4.824 -35.743 1.00 47.47 179 ALA A N 1
ATOM 1378 C CA . ALA A 1 179 ? -23.746 3.971 -36.856 1.00 47.47 179 ALA A CA 1
ATOM 1379 C C . ALA A 1 179 ? -23.005 4.849 -37.865 1.00 47.47 179 ALA A C 1
ATOM 1381 O O . ALA A 1 179 ? -23.581 5.371 -38.816 1.00 47.47 179 ALA A O 1
ATOM 1382 N N . LEU A 1 180 ? -21.714 5.053 -37.608 1.00 46.47 180 LEU A N 1
ATOM 1383 C CA . LEU A 1 180 ? -20.738 5.304 -38.630 1.00 46.47 180 LEU A CA 1
ATOM 1384 C C . LEU A 1 180 ? -20.912 4.119 -39.570 1.00 46.47 180 LEU A C 1
ATOM 1386 O O . LEU A 1 180 ? -20.919 2.965 -39.118 1.00 46.47 180 LEU A O 1
ATOM 1390 N N . PRO A 1 181 ? -21.138 4.367 -40.862 1.00 50.69 181 PRO A N 1
ATOM 1391 C CA . PRO A 1 181 ? -21.028 3.268 -41.780 1.00 50.69 181 PRO A CA 1
ATOM 1392 C C . PRO A 1 181 ? -19.591 2.736 -41.671 1.00 50.69 181 PRO A C 1
ATOM 1394 O O . PRO A 1 181 ? -18.675 3.416 -41.204 1.00 50.69 181 PRO A O 1
ATOM 1397 N N . THR A 1 182 ? -19.416 1.533 -42.197 1.00 52.22 182 THR A N 1
ATOM 1398 C CA . THR A 1 182 ? -18.149 1.003 -42.703 1.00 52.22 182 THR A CA 1
ATOM 1399 C C . THR A 1 182 ? -17.147 0.469 -41.684 1.00 52.22 182 THR A C 1
ATOM 1401 O O . THR A 1 182 ? -16.438 1.196 -41.003 1.00 52.22 182 THR A O 1
ATOM 1404 N N . ARG A 1 183 ? -17.045 -0.865 -41.697 1.00 55.44 183 ARG A N 1
ATOM 1405 C CA . ARG A 1 183 ? -15.784 -1.597 -41.879 1.00 55.44 183 ARG A CA 1
ATOM 1406 C C . ARG A 1 183 ? -14.592 -0.670 -42.133 1.00 55.44 183 ARG A C 1
ATOM 1408 O O . ARG A 1 183 ? -14.553 -0.008 -43.173 1.00 55.44 183 ARG A O 1
ATOM 1415 N N . VAL A 1 184 ? -13.662 -0.610 -41.190 1.00 63.81 184 VAL A N 1
ATOM 1416 C CA . VAL A 1 184 ? -12.471 0.234 -41.300 1.00 63.81 184 VAL A CA 1
ATOM 1417 C C . VAL A 1 184 ? -11.330 -0.676 -41.713 1.00 63.81 184 VAL A C 1
ATOM 1419 O O . VAL A 1 184 ? -10.622 -1.238 -40.884 1.00 63.81 184 VAL A O 1
ATOM 1422 N N . HIS A 1 185 ? -11.192 -0.832 -43.023 1.00 76.50 185 HIS A N 1
ATOM 1423 C CA . HIS A 1 185 ? -10.005 -1.415 -43.622 1.00 76.50 185 HIS A CA 1
ATOM 1424 C C . HIS A 1 185 ? -8.961 -0.308 -43.749 1.00 76.50 185 HIS A C 1
ATOM 1426 O O . HIS A 1 185 ? -9.168 0.668 -44.477 1.00 76.50 185 HIS A O 1
ATOM 1432 N N . VAL A 1 186 ? -7.869 -0.437 -43.001 1.00 79.19 186 VAL A N 1
ATOM 1433 C CA . VAL A 1 186 ? -6.722 0.461 -43.122 1.00 79.19 186 VAL A CA 1
ATOM 1434 C C . VAL A 1 186 ? -5.663 -0.282 -43.900 1.00 79.19 186 VAL A C 1
ATOM 1436 O O . VAL A 1 186 ? -5.076 -1.228 -43.384 1.00 79.19 186 VAL A O 1
ATOM 1439 N N . ASP A 1 187 ? -5.421 0.174 -45.119 1.00 87.56 187 ASP A N 1
ATOM 1440 C CA . ASP A 1 187 ? -4.248 -0.201 -45.889 1.00 87.56 187 ASP A CA 1
ATOM 1441 C C . ASP A 1 187 ? -3.443 1.067 -46.164 1.00 87.56 187 ASP A C 1
ATOM 1443 O O . ASP A 1 187 ? -3.895 1.984 -46.857 1.00 87.56 187 ASP A O 1
ATOM 1447 N N . GLY A 1 188 ? -2.292 1.172 -45.507 1.00 89.12 188 GLY A N 1
ATOM 1448 C CA . GLY A 1 188 ? -1.492 2.383 -45.491 1.00 89.12 188 GLY A CA 1
ATOM 1449 C C . GLY A 1 188 ? -0.009 2.077 -45.560 1.00 89.12 188 GLY A C 1
ATOM 1450 O O . GLY A 1 188 ? 0.515 1.243 -44.825 1.00 89.12 188 GLY A O 1
ATOM 1451 N N . ARG A 1 189 ? 0.700 2.818 -46.411 1.00 91.25 189 ARG A N 1
ATOM 1452 C CA . ARG A 1 189 ? 2.161 2.833 -46.435 1.00 91.25 189 ARG A CA 1
ATOM 1453 C C . ARG A 1 189 ? 2.658 4.061 -45.681 1.00 91.25 189 ARG A C 1
ATOM 1455 O O . ARG A 1 189 ? 2.397 5.186 -46.098 1.00 91.25 189 ARG A O 1
ATOM 1462 N N . LEU A 1 190 ? 3.394 3.832 -44.602 1.00 89.81 190 LEU A N 1
ATOM 1463 C CA . LEU A 1 190 ? 4.137 4.853 -43.881 1.00 89.81 190 LEU A CA 1
ATOM 1464 C C . LEU A 1 190 ? 5.584 4.846 -44.377 1.00 89.81 190 LEU A C 1
ATOM 1466 O O . LEU A 1 190 ? 6.260 3.821 -44.322 1.00 89.81 190 LEU A O 1
ATOM 1470 N N . ASP A 1 191 ? 6.045 5.981 -44.884 1.00 91.38 191 ASP A N 1
ATOM 1471 C CA . ASP A 1 191 ? 7.438 6.198 -45.263 1.00 91.38 191 ASP A CA 1
ATOM 1472 C C . ASP A 1 191 ? 8.052 7.180 -44.266 1.00 91.38 191 ASP A C 1
ATOM 1474 O O . ASP A 1 191 ? 7.486 8.250 -44.027 1.00 91.38 191 ASP A O 1
ATOM 1478 N N . PHE A 1 192 ? 9.164 6.794 -43.646 1.00 89.31 192 PHE A N 1
ATOM 1479 C CA . PHE A 1 192 ? 9.829 7.617 -42.638 1.00 89.31 192 PHE A CA 1
ATOM 1480 C C . PHE A 1 192 ? 10.708 8.706 -43.281 1.00 89.31 192 PHE A C 1
ATOM 1482 O O . PHE A 1 192 ? 11.059 9.678 -42.619 1.00 89.31 192 PHE A O 1
ATOM 1489 N N . GLY A 1 193 ? 11.023 8.614 -44.578 1.00 89.81 193 GLY A N 1
ATOM 1490 C CA . GLY A 1 193 ? 11.917 9.566 -45.239 1.00 89.81 193 GLY A CA 1
ATOM 1491 C C . GLY A 1 193 ? 13.291 9.661 -44.560 1.00 89.81 193 GLY A C 1
ATOM 1492 O O . GLY A 1 193 ? 13.752 8.699 -43.946 1.00 89.81 193 GLY A O 1
ATOM 1493 N N . ASP A 1 194 ? 13.923 10.835 -44.658 1.00 87.12 194 ASP A N 1
ATOM 1494 C CA . ASP A 1 194 ? 15.325 11.047 -44.243 1.00 87.12 194 ASP A CA 1
ATOM 1495 C C . ASP A 1 194 ? 15.474 11.851 -42.933 1.00 87.12 194 ASP A C 1
ATOM 1497 O O . ASP A 1 194 ? 16.583 12.115 -42.471 1.00 87.12 194 ASP A O 1
ATOM 1501 N N . ALA A 1 195 ? 14.363 12.313 -42.350 1.00 87.31 195 ALA A N 1
ATOM 1502 C CA . ALA A 1 195 ? 14.368 13.252 -41.222 1.00 87.31 195 ALA A CA 1
ATOM 1503 C C . ALA A 1 195 ? 13.349 12.896 -40.124 1.00 87.31 195 ALA A C 1
ATOM 1505 O O . ALA A 1 195 ? 12.889 13.776 -39.392 1.00 87.31 195 ALA A O 1
ATOM 1506 N N . PHE A 1 196 ? 12.963 11.621 -40.014 1.00 92.19 196 PHE A N 1
ATOM 1507 C CA . PHE A 1 196 ? 12.044 11.170 -38.973 1.00 92.19 196 PHE A CA 1
ATOM 1508 C C . PHE A 1 196 ? 12.780 10.904 -37.663 1.00 92.19 196 PHE A C 1
ATOM 1510 O O . PHE A 1 196 ? 13.527 9.936 -37.520 1.00 92.19 196 PHE A O 1
ATOM 1517 N N . HIS A 1 197 ? 12.549 11.786 -36.697 1.00 92.69 197 HIS A N 1
ATOM 1518 C CA . HIS A 1 197 ? 13.228 11.783 -35.412 1.00 92.69 197 HIS A CA 1
ATOM 1519 C C . HIS A 1 197 ? 12.341 11.203 -34.311 1.00 92.69 197 HIS A C 1
ATOM 1521 O O . HIS A 1 197 ? 11.193 11.620 -34.149 1.00 92.69 197 HIS A O 1
ATOM 1527 N N . VAL A 1 198 ? 12.888 10.285 -33.518 1.00 91.38 198 VAL A N 1
ATOM 1528 C CA . VAL A 1 198 ? 12.211 9.661 -32.381 1.00 91.38 198 VAL A CA 1
ATOM 1529 C C . VAL A 1 198 ? 12.976 9.966 -31.106 1.00 91.38 198 VAL A C 1
ATOM 1531 O O . VAL A 1 198 ? 14.173 9.716 -31.020 1.00 91.38 198 VAL A O 1
ATOM 1534 N N . HIS A 1 199 ? 12.257 10.477 -30.108 1.00 91.94 199 HIS A N 1
ATOM 1535 C CA . HIS A 1 199 ? 12.791 10.775 -28.785 1.00 91.94 199 HIS A CA 1
ATOM 1536 C C . HIS A 1 199 ? 11.819 10.292 -27.700 1.00 91.94 199 HIS A C 1
ATOM 1538 O O . HIS A 1 199 ? 10.657 10.702 -27.679 1.00 91.94 199 HIS A O 1
ATOM 1544 N N . GLY A 1 200 ? 12.288 9.447 -26.781 1.00 84.12 200 GLY A N 1
ATOM 1545 C CA . GLY A 1 200 ? 11.490 8.908 -25.673 1.00 84.12 200 GLY A CA 1
ATOM 1546 C C . GLY A 1 200 ? 12.046 7.586 -25.145 1.00 84.12 200 GLY A C 1
ATOM 1547 O O . GLY A 1 200 ? 12.850 6.955 -25.811 1.00 84.12 200 GLY A O 1
ATOM 1548 N N . SER A 1 201 ? 11.656 7.159 -23.939 1.00 82.62 201 SER A N 1
ATOM 1549 C CA . SER A 1 201 ? 12.076 5.869 -23.341 1.00 82.62 201 SER A CA 1
ATOM 1550 C C . SER A 1 201 ? 13.590 5.583 -23.402 1.00 82.62 201 SER A C 1
ATOM 1552 O O . SER A 1 201 ? 14.010 4.441 -23.560 1.00 82.62 201 SER A O 1
ATOM 1554 N N . GLY A 1 202 ? 14.414 6.631 -23.308 1.00 82.62 202 GLY A N 1
ATOM 1555 C CA . GLY A 1 202 ? 15.874 6.542 -23.384 1.00 82.62 202 GLY A CA 1
ATOM 1556 C C . GLY A 1 202 ? 16.459 6.522 -24.801 1.00 82.62 202 GLY A C 1
ATOM 1557 O O . GLY A 1 202 ? 17.669 6.678 -24.926 1.00 82.62 202 GLY A O 1
ATOM 1558 N N . ILE A 1 203 ? 15.653 6.383 -25.859 1.00 90.38 203 ILE A N 1
ATOM 1559 C CA . ILE A 1 203 ? 16.122 6.477 -27.247 1.00 90.38 203 ILE A CA 1
ATOM 1560 C C . ILE A 1 203 ? 16.014 7.911 -27.775 1.00 90.38 203 ILE A C 1
ATOM 1562 O O . ILE A 1 203 ? 15.008 8.593 -27.574 1.00 90.38 203 ILE A O 1
ATOM 1566 N N . ASP A 1 204 ? 17.058 8.339 -28.475 1.00 92.88 204 ASP A N 1
ATOM 1567 C CA . ASP A 1 204 ? 17.110 9.546 -29.292 1.00 92.88 204 ASP A CA 1
ATOM 1568 C C . ASP A 1 204 ? 17.732 9.163 -30.645 1.00 92.88 204 ASP A C 1
ATOM 1570 O O . ASP A 1 204 ? 18.933 8.889 -30.720 1.00 92.88 204 ASP A O 1
ATOM 1574 N N . ALA A 1 205 ? 16.913 9.002 -31.689 1.00 92.94 205 ALA A N 1
ATOM 1575 C CA . ALA A 1 205 ? 17.348 8.402 -32.948 1.00 92.94 205 ALA A CA 1
ATOM 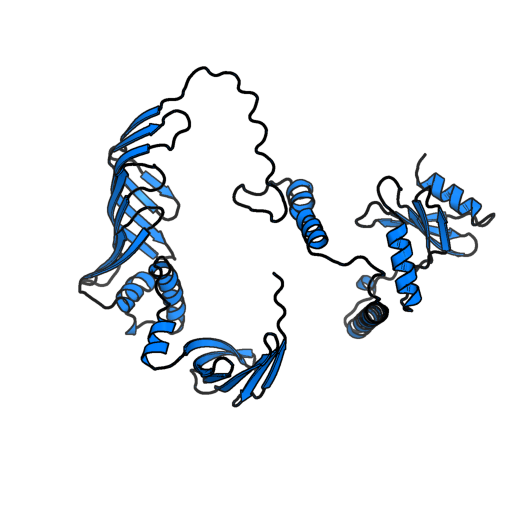1576 C C . ALA A 1 205 ? 16.617 8.928 -34.190 1.00 92.94 205 ALA A C 1
ATOM 1578 O O . ALA A 1 205 ? 15.418 9.202 -34.173 1.00 92.94 205 ALA A O 1
ATOM 1579 N N . MET A 1 206 ? 17.346 8.973 -35.306 1.00 92.44 206 MET A N 1
ATOM 1580 C CA . MET A 1 206 ? 16.803 9.169 -36.647 1.00 92.44 206 MET A CA 1
ATOM 1581 C C . MET A 1 206 ? 16.481 7.813 -37.277 1.00 92.44 206 MET A C 1
ATOM 1583 O O . MET A 1 206 ? 17.361 6.949 -37.396 1.00 92.44 206 MET A O 1
ATOM 1587 N N . LEU A 1 207 ? 15.226 7.635 -37.683 1.00 93.56 207 LEU A N 1
ATOM 1588 C CA . LEU A 1 207 ? 14.730 6.409 -38.296 1.00 93.56 207 LEU A CA 1
ATOM 1589 C C . LEU A 1 207 ? 14.459 6.620 -39.782 1.00 93.56 207 LEU A C 1
ATOM 1591 O O . LEU A 1 207 ? 13.981 7.672 -40.197 1.00 93.56 207 LEU A O 1
ATOM 1595 N N . THR A 1 208 ? 14.718 5.582 -40.568 1.00 94.06 208 THR A N 1
ATOM 1596 C CA . THR A 1 208 ? 14.454 5.551 -42.009 1.00 94.06 208 THR A CA 1
ATOM 1597 C C . THR A 1 208 ? 13.787 4.236 -42.403 1.00 94.06 208 THR A C 1
ATOM 1599 O O . THR A 1 208 ? 13.778 3.260 -41.645 1.00 94.06 208 THR A O 1
ATOM 1602 N N . GLY A 1 209 ? 13.232 4.183 -43.612 1.00 93.06 209 GLY A N 1
ATOM 1603 C CA . GLY A 1 209 ? 12.609 2.985 -44.170 1.00 93.06 209 GLY A CA 1
ATOM 1604 C C . GLY A 1 209 ? 11.117 3.161 -44.410 1.00 93.06 209 GLY A C 1
ATOM 1605 O O . GLY A 1 209 ? 10.601 4.274 -44.471 1.00 93.06 209 GLY A O 1
ATOM 1606 N N . SER A 1 210 ? 10.409 2.047 -44.561 1.00 93.62 210 SER A N 1
ATOM 1607 C CA . SER A 1 210 ? 8.980 2.085 -44.864 1.00 93.62 210 SER A CA 1
ATOM 1608 C C . SER A 1 210 ? 8.247 0.912 -44.245 1.00 93.62 210 SER A C 1
ATOM 1610 O O . SER A 1 210 ? 8.767 -0.208 -44.227 1.00 93.62 210 SER A O 1
ATOM 1612 N N . LEU A 1 211 ? 7.023 1.173 -43.802 1.00 93.31 211 LEU A N 1
ATOM 1613 C CA . LEU A 1 211 ? 6.137 0.220 -43.166 1.00 93.31 211 LEU A CA 1
ATOM 1614 C C . LEU A 1 211 ? 4.805 0.175 -43.908 1.00 93.31 211 LEU A C 1
ATOM 1616 O O . LEU A 1 211 ? 4.161 1.199 -44.117 1.00 93.31 211 LEU A O 1
ATOM 1620 N N . HIS A 1 212 ? 4.384 -1.016 -44.300 1.00 93.25 212 HIS A N 1
ATOM 1621 C CA . HIS A 1 212 ? 3.052 -1.262 -44.826 1.00 93.25 212 HIS A CA 1
ATOM 1622 C C . HIS A 1 212 ? 2.174 -1.779 -43.694 1.00 93.25 212 HIS A C 1
ATOM 1624 O O . HIS A 1 212 ? 2.409 -2.880 -43.195 1.00 93.25 212 HIS A O 1
ATOM 1630 N N . VAL A 1 213 ? 1.206 -0.979 -43.265 1.00 90.94 213 VAL A N 1
ATOM 1631 C CA . VAL A 1 213 ? 0.302 -1.297 -42.164 1.00 90.94 213 VAL A CA 1
ATOM 1632 C C . VAL A 1 213 ? -1.043 -1.690 -42.741 1.00 90.94 213 VAL A C 1
ATOM 1634 O O . VAL A 1 213 ? -1.651 -0.938 -43.499 1.00 90.94 213 VAL A O 1
ATOM 1637 N N . HIS A 1 214 ? -1.492 -2.873 -42.350 1.00 89.00 214 HIS A N 1
ATOM 1638 C CA . HIS A 1 214 ? -2.748 -3.455 -42.768 1.00 89.00 214 HIS A CA 1
ATOM 1639 C C . HIS A 1 214 ? -3.565 -3.834 -41.535 1.00 89.00 214 HIS A C 1
ATOM 1641 O O . HIS A 1 214 ? -3.139 -4.660 -40.719 1.00 89.00 214 HIS A O 1
ATOM 1647 N N . ALA A 1 215 ? -4.748 -3.249 -41.403 1.00 84.38 215 ALA A N 1
ATOM 1648 C CA . ALA A 1 215 ? -5.707 -3.585 -40.364 1.00 84.38 215 ALA A CA 1
ATOM 1649 C C . ALA A 1 215 ? -7.041 -3.967 -41.007 1.00 84.38 215 ALA A C 1
ATOM 1651 O O . ALA A 1 215 ? -7.653 -3.166 -41.714 1.00 84.38 215 ALA A O 1
ATOM 1652 N N . ASP A 1 216 ? -7.473 -5.196 -40.731 1.00 75.00 216 ASP A N 1
ATOM 1653 C CA . ASP A 1 216 ? -8.806 -5.684 -41.073 1.00 75.00 216 ASP A CA 1
ATOM 1654 C C . ASP A 1 216 ? -9.735 -5.568 -39.867 1.00 75.00 216 ASP A C 1
ATOM 1656 O O . ASP A 1 216 ? -9.285 -5.634 -38.723 1.00 75.00 216 ASP A O 1
ATOM 1660 N N . ASP A 1 217 ? -11.033 -5.448 -40.139 1.00 66.94 217 ASP A N 1
ATOM 1661 C CA . ASP A 1 217 ? -12.128 -5.308 -39.173 1.00 66.94 217 ASP A CA 1
ATOM 1662 C C . ASP A 1 217 ? -11.933 -6.117 -37.869 1.00 66.94 217 ASP A C 1
ATOM 1664 O O . ASP A 1 217 ? -12.212 -7.316 -37.809 1.00 66.94 217 ASP A O 1
ATOM 1668 N N . GLY A 1 218 ? -11.482 -5.449 -36.798 1.00 60.44 218 GLY A N 1
ATOM 1669 C CA . GLY A 1 218 ? -11.320 -6.038 -35.460 1.00 60.44 218 GLY A CA 1
ATOM 1670 C C . GLY A 1 218 ? -10.189 -7.069 -35.319 1.00 60.44 218 GLY A C 1
ATOM 1671 O O . GLY A 1 218 ? -10.106 -7.738 -34.289 1.00 60.44 218 GLY A O 1
ATOM 1672 N N . GLY A 1 219 ? -9.338 -7.220 -36.338 1.00 68.44 219 GLY A N 1
ATOM 1673 C CA . GLY A 1 219 ? -8.168 -8.094 -36.329 1.00 68.44 219 GLY A CA 1
ATOM 1674 C C . GLY A 1 219 ? -6.917 -7.429 -35.747 1.00 68.44 219 GLY A C 1
ATOM 1675 O O . GLY A 1 219 ? -6.847 -6.215 -35.575 1.00 68.44 219 GLY A O 1
ATOM 1676 N N . ILE A 1 220 ? -5.896 -8.244 -35.463 1.00 68.56 220 ILE A N 1
ATOM 1677 C CA . ILE A 1 220 ? -4.568 -7.766 -35.050 1.00 68.56 220 ILE A CA 1
ATOM 1678 C C . ILE A 1 220 ? -3.993 -6.899 -36.176 1.00 68.56 220 ILE A C 1
ATOM 1680 O O . ILE A 1 220 ? -3.921 -7.352 -37.322 1.00 68.56 220 ILE A O 1
ATOM 1684 N N . VAL A 1 221 ? -3.582 -5.671 -35.847 1.00 85.75 221 VAL A N 1
ATOM 1685 C CA . VAL A 1 221 ? -2.910 -4.768 -36.788 1.00 85.75 221 VAL A CA 1
ATOM 1686 C C . VAL A 1 221 ? -1.608 -5.418 -37.226 1.00 85.75 221 VAL A C 1
ATOM 1688 O O . VAL A 1 221 ? -0.755 -5.743 -36.394 1.00 85.75 221 VAL A O 1
ATOM 1691 N N . ARG A 1 222 ? -1.465 -5.624 -38.535 1.00 89.69 222 ARG A N 1
ATOM 1692 C CA . ARG A 1 222 ? -0.267 -6.219 -39.112 1.00 89.69 222 ARG A CA 1
ATOM 1693 C C . ARG A 1 222 ? 0.571 -5.164 -39.787 1.00 89.69 222 ARG A C 1
ATOM 1695 O O . ARG A 1 222 ? 0.049 -4.268 -40.445 1.00 89.69 222 ARG A O 1
ATOM 1702 N N . ALA A 1 223 ? 1.874 -5.310 -39.665 1.00 91.31 223 ALA A N 1
ATOM 1703 C CA . ALA A 1 223 ? 2.817 -4.455 -40.335 1.00 91.31 223 ALA A CA 1
ATOM 1704 C C . ALA A 1 223 ? 3.885 -5.291 -41.036 1.00 91.31 223 ALA A C 1
ATOM 1706 O O . ALA A 1 223 ? 4.385 -6.278 -40.495 1.00 91.31 223 ALA A O 1
ATOM 1707 N N . ASN A 1 224 ? 4.204 -4.896 -42.265 1.00 93.44 224 ASN A N 1
ATOM 1708 C CA . ASN A 1 224 ? 5.251 -5.496 -43.075 1.00 93.44 224 ASN A CA 1
ATOM 1709 C C . ASN A 1 224 ? 6.204 -4.407 -43.544 1.00 93.44 224 ASN A C 1
ATOM 1711 O O . ASN A 1 224 ? 5.792 -3.447 -44.194 1.00 93.44 224 ASN A O 1
ATOM 1715 N N . GLY A 1 225 ? 7.481 -4.545 -43.223 1.00 93.62 225 GLY A N 1
ATOM 1716 C CA . GLY A 1 225 ? 8.476 -3.556 -43.602 1.00 93.62 225 GLY A CA 1
ATOM 1717 C C . GLY A 1 225 ? 9.703 -3.597 -42.716 1.00 93.62 225 GLY A C 1
ATOM 1718 O O . GLY A 1 225 ? 9.819 -4.411 -41.800 1.00 93.62 225 GLY A O 1
ATOM 1719 N N . THR A 1 226 ? 10.623 -2.689 -42.998 1.00 94.62 226 THR A N 1
ATOM 1720 C CA . THR A 1 226 ? 11.868 -2.567 -42.252 1.00 94.62 226 THR A CA 1
ATOM 1721 C C . THR A 1 226 ? 12.070 -1.114 -41.882 1.00 94.62 226 THR A C 1
ATOM 1723 O O . THR A 1 226 ? 12.000 -0.230 -42.740 1.00 94.62 226 THR A O 1
ATOM 1726 N N . VAL A 1 227 ? 12.349 -0.899 -40.603 1.00 94.62 227 VAL A N 1
ATOM 1727 C CA . VAL A 1 227 ? 12.784 0.377 -40.052 1.00 94.62 227 VAL A CA 1
ATOM 1728 C C . VAL A 1 227 ? 14.259 0.248 -39.720 1.00 94.62 227 VAL A C 1
ATOM 1730 O O . VAL A 1 227 ? 14.668 -0.698 -39.048 1.00 94.62 227 VAL A O 1
ATOM 1733 N N . ASN A 1 228 ? 15.067 1.175 -40.216 1.00 94.12 228 ASN A N 1
ATOM 1734 C CA . ASN A 1 228 ? 16.488 1.234 -39.913 1.00 94.12 228 ASN A CA 1
ATOM 1735 C C . ASN A 1 228 ? 16.763 2.433 -39.006 1.00 94.12 228 ASN A C 1
ATOM 1737 O O . ASN A 1 228 ? 16.154 3.490 -39.155 1.00 94.12 228 ASN A O 1
ATOM 1741 N N . VAL A 1 229 ? 17.704 2.263 -38.085 1.00 93.62 229 VAL A N 1
ATOM 1742 C CA . VAL A 1 229 ? 18.258 3.341 -37.270 1.00 93.62 229 VAL A CA 1
ATOM 1743 C C . VAL A 1 229 ? 19.505 3.847 -37.981 1.00 93.62 229 VAL A C 1
ATOM 1745 O O . VAL A 1 229 ? 20.495 3.124 -38.069 1.00 93.62 229 VAL A O 1
ATOM 1748 N N . GLU A 1 230 ? 19.460 5.065 -38.518 1.00 88.25 230 GLU A N 1
ATOM 1749 C CA . GLU A 1 230 ? 20.610 5.643 -39.225 1.00 88.25 230 GLU A CA 1
ATOM 1750 C C . GLU A 1 230 ? 21.632 6.217 -38.239 1.00 88.25 230 GLU A C 1
ATOM 1752 O O . GLU A 1 230 ? 22.832 5.970 -38.347 1.00 88.25 230 GLU A O 1
ATOM 1757 N N . ARG A 1 231 ? 21.150 6.974 -37.249 1.00 89.00 231 ARG A N 1
ATOM 1758 C CA . ARG A 1 231 ? 21.948 7.507 -36.142 1.00 89.00 231 ARG A CA 1
ATOM 1759 C C . ARG A 1 231 ? 21.084 7.554 -34.900 1.00 89.00 231 ARG A C 1
ATOM 1761 O O . ARG A 1 231 ? 19.970 8.062 -34.966 1.00 89.00 231 ARG A O 1
ATOM 1768 N N . GLY A 1 232 ? 21.603 7.088 -33.773 1.00 91.12 232 GLY A N 1
ATOM 1769 C CA . GLY A 1 232 ? 20.885 7.207 -32.515 1.00 91.12 232 GLY A CA 1
ATOM 1770 C C . GLY A 1 232 ? 21.752 6.964 -31.296 1.00 91.12 232 GLY A C 1
ATOM 1771 O O . GLY A 1 232 ? 22.792 6.308 -31.368 1.00 91.12 232 GLY A O 1
ATOM 1772 N N . VAL A 1 233 ? 21.305 7.504 -30.174 1.00 92.94 233 VAL A N 1
ATOM 1773 C CA . VAL A 1 233 ? 21.869 7.272 -28.851 1.00 92.94 233 VAL A CA 1
ATOM 1774 C C . VAL A 1 233 ? 20.787 6.634 -27.994 1.00 92.94 233 VAL A C 1
ATOM 1776 O O . VAL A 1 233 ? 19.632 7.054 -28.005 1.00 92.94 233 VAL A O 1
ATOM 1779 N N . TYR A 1 234 ? 21.170 5.606 -27.250 1.00 89.38 234 TYR A N 1
ATOM 1780 C CA . TYR A 1 234 ? 20.329 4.979 -26.248 1.00 89.38 234 TYR A CA 1
ATOM 1781 C C . TYR A 1 234 ? 20.915 5.230 -24.863 1.00 89.38 234 TYR A C 1
ATOM 1783 O O . TYR A 1 234 ? 22.079 4.928 -24.607 1.00 89.38 234 TYR A O 1
ATOM 1791 N N . THR A 1 235 ? 20.110 5.797 -23.975 1.00 85.44 235 THR A N 1
ATOM 1792 C CA . THR A 1 235 ? 20.496 6.159 -22.614 1.00 85.44 235 THR A CA 1
ATOM 1793 C C . THR A 1 235 ? 19.775 5.249 -21.633 1.00 85.44 235 THR A C 1
ATOM 1795 O O . THR A 1 235 ? 18.559 5.340 -21.472 1.00 85.44 235 THR A O 1
ATOM 1798 N N . ALA A 1 236 ? 20.526 4.390 -20.946 1.00 71.75 236 ALA A N 1
ATOM 1799 C CA . ALA A 1 236 ? 19.997 3.500 -19.917 1.00 71.75 236 ALA A CA 1
ATOM 1800 C C . ALA A 1 236 ? 20.978 3.376 -18.751 1.00 71.75 236 ALA A C 1
ATOM 1802 O O . ALA A 1 236 ? 22.191 3.360 -18.946 1.00 71.75 236 ALA A O 1
ATOM 1803 N N . TYR A 1 237 ? 20.448 3.299 -17.525 1.00 70.31 237 TYR A N 1
ATOM 1804 C CA . TYR A 1 237 ? 21.241 3.129 -16.295 1.00 70.31 237 TYR A CA 1
ATOM 1805 C C . TYR A 1 237 ? 22.389 4.148 -16.143 1.00 70.31 237 TYR A C 1
ATOM 1807 O O . TYR A 1 237 ? 23.465 3.832 -15.638 1.00 70.31 237 TYR A O 1
ATOM 1815 N N . GLY A 1 238 ? 22.167 5.381 -16.611 1.00 72.44 238 GLY A N 1
ATOM 1816 C CA . GLY A 1 238 ? 23.160 6.459 -16.573 1.00 72.44 238 GLY A CA 1
ATOM 1817 C C . GLY A 1 238 ? 24.296 6.334 -17.594 1.00 72.44 238 GLY A C 1
ATOM 1818 O O . GLY A 1 238 ? 25.253 7.098 -17.507 1.00 72.44 238 GLY A O 1
ATOM 1819 N N . GLN A 1 239 ? 24.206 5.399 -18.546 1.00 81.56 239 GLN A N 1
ATOM 1820 C CA . GLN A 1 239 ? 25.181 5.203 -19.617 1.00 81.56 239 GLN A CA 1
ATOM 1821 C C . GLN A 1 239 ? 24.571 5.529 -20.980 1.00 81.56 239 GLN A C 1
ATOM 1823 O O . GLN A 1 239 ? 23.430 5.166 -21.266 1.00 81.56 239 GLN A O 1
ATOM 1828 N N . ASN A 1 240 ? 25.368 6.172 -21.831 1.00 88.06 240 ASN A N 1
ATOM 1829 C CA . ASN A 1 240 ? 25.009 6.479 -23.211 1.00 88.06 240 ASN A CA 1
ATOM 1830 C C . ASN A 1 240 ? 25.643 5.434 -24.128 1.00 88.06 240 ASN A C 1
ATOM 1832 O O . ASN A 1 240 ? 26.859 5.254 -24.105 1.00 88.06 240 ASN A O 1
ATOM 1836 N N . LEU A 1 241 ? 24.839 4.778 -24.955 1.00 90.62 241 LEU A N 1
ATOM 1837 C CA . LEU A 1 241 ? 25.277 3.831 -25.973 1.00 90.62 241 LEU A CA 1
ATOM 1838 C C . LEU A 1 241 ? 24.972 4.415 -27.352 1.00 90.62 241 LEU A C 1
ATOM 1840 O O . LEU A 1 241 ? 23.847 4.820 -27.628 1.00 90.62 241 LEU A O 1
ATOM 1844 N N . SER A 1 242 ? 25.975 4.468 -28.221 1.00 93.06 242 SER A N 1
ATOM 1845 C CA . SER A 1 242 ? 25.818 4.917 -29.601 1.00 93.06 242 SER A CA 1
ATOM 1846 C C . SER A 1 242 ? 25.369 3.745 -30.464 1.00 93.06 242 SER A C 1
ATOM 1848 O O . SER A 1 242 ? 26.107 2.772 -30.633 1.00 93.06 242 SER A O 1
ATOM 1850 N N . ILE A 1 243 ? 24.175 3.838 -31.041 1.00 93.50 243 ILE A N 1
ATOM 1851 C CA . ILE A 1 243 ? 23.666 2.836 -31.978 1.00 93.50 243 ILE A CA 1
ATOM 1852 C C . ILE A 1 243 ? 24.498 2.936 -33.256 1.00 93.50 243 ILE A C 1
ATOM 1854 O O . ILE A 1 243 ? 24.535 3.978 -33.908 1.00 93.50 243 ILE A O 1
ATOM 1858 N N . THR A 1 244 ? 25.216 1.862 -33.571 1.00 90.19 244 THR A N 1
ATOM 1859 C CA . THR A 1 244 ? 26.095 1.768 -34.746 1.00 90.19 244 THR A CA 1
ATOM 1860 C C . THR A 1 244 ? 25.339 1.190 -35.935 1.00 90.19 244 THR A C 1
ATOM 1862 O O . THR A 1 244 ? 25.536 1.609 -37.072 1.00 90.19 244 THR A O 1
ATOM 1865 N N . SER A 1 245 ? 24.461 0.226 -35.664 1.00 90.88 245 SER A N 1
ATOM 1866 C CA . SER A 1 245 ? 23.618 -0.439 -36.646 1.00 90.88 245 SER A CA 1
ATOM 1867 C C . SER A 1 245 ? 22.303 -0.793 -35.955 1.00 90.88 245 SER A C 1
ATOM 1869 O O . SER A 1 245 ? 22.304 -1.229 -34.809 1.00 90.88 245 SER A O 1
ATOM 1871 N N . GLY A 1 246 ? 21.162 -0.555 -36.594 1.00 93.06 246 GLY A N 1
ATOM 1872 C CA . GLY A 1 246 ? 19.875 -0.912 -36.009 1.00 93.06 246 GLY A CA 1
ATOM 1873 C C . GLY A 1 246 ? 18.859 -1.218 -37.084 1.00 93.06 246 GLY A C 1
ATOM 1874 O O . GLY A 1 246 ? 18.626 -0.403 -37.974 1.00 93.06 246 GLY A O 1
ATOM 1875 N N . ARG A 1 247 ? 18.253 -2.398 -37.004 1.00 95.06 247 ARG A N 1
ATOM 1876 C CA . ARG A 1 247 ? 17.199 -2.839 -37.904 1.00 95.06 247 ARG A CA 1
ATOM 1877 C C . ARG A 1 247 ? 16.059 -3.454 -37.110 1.00 95.06 247 ARG A C 1
ATOM 1879 O O . ARG A 1 247 ? 16.256 -4.378 -36.326 1.00 95.06 247 ARG A O 1
ATOM 1886 N N . VAL A 1 248 ? 14.859 -2.959 -37.381 1.00 94.94 248 VAL A N 1
ATOM 1887 C CA . VAL A 1 248 ? 13.605 -3.463 -36.833 1.00 94.94 248 VAL A CA 1
ATOM 1888 C C . VAL A 1 248 ? 12.764 -3.976 -37.993 1.00 94.94 248 VAL A C 1
ATOM 1890 O O . VAL A 1 248 ? 12.393 -3.222 -38.897 1.00 94.94 248 VAL A O 1
ATOM 1893 N N . ASN A 1 249 ? 12.504 -5.278 -37.992 1.00 94.50 249 ASN A N 1
ATOM 1894 C CA . ASN A 1 249 ? 11.768 -5.958 -39.048 1.00 94.50 249 ASN A CA 1
ATOM 1895 C C . ASN A 1 249 ? 10.347 -6.259 -38.583 1.00 94.50 249 ASN A C 1
ATOM 1897 O O . ASN A 1 249 ? 10.144 -6.982 -37.612 1.00 94.50 249 ASN A O 1
ATOM 1901 N N . PHE A 1 250 ? 9.371 -5.760 -39.330 1.00 94.81 250 PHE A N 1
ATOM 1902 C CA . PHE A 1 250 ? 7.959 -6.040 -39.125 1.00 94.81 250 PHE A CA 1
ATOM 1903 C C . PHE A 1 250 ? 7.514 -7.078 -40.156 1.00 94.81 250 PHE A C 1
ATOM 1905 O O . PHE A 1 250 ? 7.702 -6.879 -41.359 1.00 94.81 250 PHE A O 1
ATOM 1912 N N . ASN A 1 251 ? 6.971 -8.202 -39.693 1.00 90.94 251 ASN A N 1
ATOM 1913 C CA . ASN A 1 251 ? 6.524 -9.319 -40.530 1.00 90.94 251 ASN A CA 1
ATOM 1914 C C . ASN A 1 251 ? 5.279 -10.012 -39.948 1.00 90.94 251 ASN A C 1
ATOM 1916 O O . ASN A 1 251 ? 5.193 -11.241 -39.920 1.00 90.94 251 ASN A O 1
ATOM 1920 N N . GLY A 1 252 ? 4.321 -9.239 -39.440 1.00 88.00 252 GLY A N 1
ATOM 1921 C CA . GLY A 1 252 ? 3.213 -9.800 -38.674 1.00 88.00 252 GLY A CA 1
ATOM 1922 C C . GLY A 1 252 ? 2.602 -8.775 -37.723 1.00 88.00 252 GLY A C 1
ATOM 1923 O O . GLY A 1 252 ? 2.339 -7.663 -38.174 1.00 88.00 252 GLY A O 1
ATOM 1924 N N . PRO A 1 253 ? 2.325 -9.132 -36.456 1.00 89.25 253 PRO A N 1
ATOM 1925 C CA . PRO A 1 253 ? 1.812 -8.200 -35.451 1.00 89.25 253 PRO A CA 1
ATOM 1926 C C . PRO A 1 253 ? 2.702 -6.958 -35.288 1.00 89.25 253 PRO A C 1
ATOM 1928 O O . PRO A 1 253 ? 3.927 -7.052 -35.335 1.00 89.25 253 PRO A O 1
ATOM 1931 N N . LEU A 1 254 ? 2.086 -5.784 -35.123 1.00 87.31 254 LEU A N 1
ATOM 1932 C CA . LEU A 1 254 ? 2.808 -4.512 -34.971 1.00 87.31 254 LEU A CA 1
ATOM 1933 C C . LEU A 1 254 ? 3.564 -4.399 -33.628 1.00 87.31 254 LEU A C 1
ATOM 1935 O O . LEU A 1 254 ? 4.517 -3.630 -33.531 1.00 87.31 254 LEU A O 1
ATOM 1939 N N . ASP A 1 255 ? 3.138 -5.143 -32.610 1.00 88.88 255 ASP A N 1
ATOM 1940 C CA . ASP A 1 255 ? 3.652 -5.123 -31.236 1.00 88.88 255 ASP A CA 1
ATOM 1941 C C . ASP A 1 255 ? 4.856 -6.046 -30.991 1.00 88.88 255 ASP A C 1
ATOM 1943 O O . ASP A 1 255 ? 5.565 -5.849 -30.005 1.00 88.88 255 ASP A O 1
ATOM 1947 N N . ASP A 1 256 ? 5.136 -6.995 -31.891 1.00 91.75 256 ASP A N 1
ATOM 1948 C CA . ASP A 1 256 ? 6.257 -7.939 -31.759 1.00 91.75 256 ASP A CA 1
ATOM 1949 C C . ASP A 1 256 ? 7.193 -7.970 -32.986 1.00 91.75 256 ASP A C 1
ATOM 1951 O O . ASP A 1 256 ? 7.339 -9.005 -33.645 1.00 91.75 256 ASP A O 1
ATOM 1955 N N . PRO A 1 257 ? 7.838 -6.847 -33.359 1.00 94.81 257 PRO A N 1
ATOM 1956 C CA . PRO A 1 257 ? 8.810 -6.850 -34.444 1.00 94.81 257 PRO A CA 1
ATOM 1957 C C . PRO A 1 257 ? 10.099 -7.594 -34.074 1.00 94.81 257 PRO A C 1
ATOM 1959 O O . PRO A 1 257 ? 10.522 -7.633 -32.918 1.00 94.81 257 PRO A O 1
ATOM 1962 N N . GLY A 1 258 ? 10.782 -8.119 -35.090 1.00 94.62 258 GLY A N 1
ATOM 1963 C CA . GLY A 1 258 ? 12.133 -8.655 -34.955 1.00 94.62 258 GLY A CA 1
ATOM 1964 C C . GLY A 1 258 ? 13.154 -7.536 -34.752 1.00 94.62 258 GLY A C 1
ATOM 1965 O O . GLY A 1 258 ? 13.171 -6.563 -35.511 1.00 94.62 258 GLY A O 1
ATOM 1966 N N . LEU A 1 259 ? 14.024 -7.693 -33.758 1.00 94.44 259 LEU A N 1
ATOM 1967 C CA . LEU A 1 259 ? 15.055 -6.730 -33.385 1.00 94.44 259 LEU A CA 1
ATOM 1968 C C . LEU A 1 259 ? 16.437 -7.243 -33.802 1.00 94.44 259 LEU A C 1
ATOM 1970 O O . LEU A 1 259 ? 16.766 -8.411 -33.601 1.00 94.44 259 LEU A O 1
ATOM 1974 N N . ASN A 1 260 ? 17.244 -6.365 -34.393 1.00 94.88 260 ASN A N 1
ATOM 1975 C CA . ASN A 1 260 ? 18.666 -6.583 -34.635 1.00 94.88 260 ASN A CA 1
ATOM 1976 C C . ASN A 1 260 ? 19.390 -5.236 -34.524 1.00 94.88 260 ASN A C 1
ATOM 1978 O O . ASN A 1 260 ? 19.374 -4.442 -35.468 1.00 94.88 260 ASN A O 1
ATOM 1982 N N . ILE A 1 261 ? 19.933 -4.939 -33.345 1.00 93.81 261 ILE A N 1
ATOM 1983 C CA . ILE A 1 261 ? 20.505 -3.627 -33.027 1.00 93.81 261 ILE A CA 1
ATOM 1984 C C . ILE A 1 261 ? 21.868 -3.798 -32.359 1.00 93.81 261 ILE A C 1
ATOM 1986 O O . ILE A 1 261 ? 21.980 -4.458 -31.332 1.00 93.81 261 ILE A O 1
ATOM 1990 N N . ASP A 1 262 ? 22.882 -3.141 -32.912 1.00 92.69 262 ASP A N 1
ATOM 1991 C CA . ASP A 1 262 ? 24.233 -3.044 -32.374 1.00 92.69 262 ASP A CA 1
ATOM 1992 C C . ASP A 1 262 ? 24.470 -1.644 -31.810 1.00 92.69 262 ASP A C 1
ATOM 1994 O O . ASP A 1 262 ? 24.394 -0.636 -32.525 1.00 92.69 262 ASP A O 1
ATOM 1998 N N . ALA A 1 263 ? 24.822 -1.572 -30.530 1.00 92.88 263 ALA A N 1
ATOM 1999 C CA . ALA A 1 263 ? 25.174 -0.324 -29.870 1.00 92.88 263 ALA A CA 1
ATOM 2000 C C . ALA A 1 263 ? 26.526 -0.437 -29.166 1.00 92.88 263 ALA A C 1
ATOM 2002 O O . ALA A 1 263 ? 26.824 -1.440 -28.527 1.00 92.88 263 ALA A O 1
ATOM 2003 N N . THR A 1 264 ? 27.347 0.605 -29.256 1.00 93.00 264 THR A N 1
ATOM 2004 C CA . THR A 1 264 ? 28.697 0.650 -28.680 1.00 93.00 264 THR A CA 1
ATOM 2005 C C . THR A 1 264 ? 28.821 1.788 -27.678 1.00 93.00 264 THR A C 1
ATOM 2007 O O . THR A 1 264 ? 28.190 2.837 -27.822 1.00 93.00 264 THR A O 1
ATOM 2010 N N . ARG A 1 265 ? 29.626 1.598 -26.630 1.00 90.00 265 ARG A N 1
ATOM 2011 C CA . ARG A 1 265 ? 29.870 2.654 -25.644 1.00 90.00 265 ARG A CA 1
ATOM 2012 C C . ARG A 1 265 ? 30.913 3.647 -26.183 1.00 90.00 265 ARG A C 1
ATOM 2014 O O . ARG A 1 265 ? 32.050 3.246 -26.434 1.00 90.00 265 ARG A O 1
ATOM 2021 N N . PRO A 1 266 ? 30.578 4.942 -26.325 1.00 86.19 266 PRO A N 1
ATOM 2022 C CA . PRO A 1 266 ? 31.546 5.965 -26.689 1.00 86.19 266 PRO A CA 1
ATOM 2023 C C . PRO A 1 266 ? 32.450 6.327 -25.498 1.00 86.19 266 PRO A C 1
ATOM 2025 O O . PRO A 1 266 ? 32.086 6.143 -24.336 1.00 86.19 266 PRO A O 1
ATOM 2028 N N . GLY A 1 267 ? 33.625 6.895 -25.783 1.00 82.12 267 GLY A N 1
ATOM 2029 C CA . GLY A 1 267 ? 34.529 7.433 -24.754 1.00 82.12 267 GLY A CA 1
ATOM 2030 C C . GLY A 1 267 ? 35.444 6.407 -24.077 1.00 82.12 267 GLY A C 1
ATOM 2031 O O . GLY A 1 267 ? 36.030 6.714 -23.042 1.00 82.12 267 GLY A O 1
ATOM 2032 N N . LEU A 1 268 ? 35.581 5.209 -24.650 1.00 84.44 268 LEU A N 1
ATOM 2033 C CA . LEU A 1 268 ? 36.555 4.208 -24.212 1.00 84.44 268 LEU A CA 1
ATOM 2034 C C . LEU A 1 268 ? 37.982 4.550 -24.695 1.00 84.44 268 LEU A C 1
ATOM 2036 O O . LEU A 1 268 ? 38.136 5.271 -25.689 1.00 84.44 268 LEU A O 1
ATOM 2040 N N . PRO A 1 269 ? 39.039 4.057 -24.014 1.00 82.69 269 PRO A N 1
ATOM 2041 C CA . PRO A 1 269 ? 40.420 4.251 -24.448 1.00 82.69 269 PRO A CA 1
ATOM 2042 C C . PRO A 1 269 ? 40.667 3.768 -25.891 1.00 82.69 269 PRO A C 1
ATOM 2044 O O . PRO A 1 269 ? 40.023 2.815 -26.339 1.00 82.69 269 PRO A O 1
ATOM 2047 N N . PRO A 1 270 ? 41.624 4.370 -26.624 1.00 77.44 270 PRO A N 1
ATOM 2048 C CA . PRO A 1 270 ? 41.936 3.967 -27.994 1.00 77.44 270 PRO A CA 1
ATOM 2049 C C . PRO A 1 270 ? 42.280 2.474 -28.082 1.00 77.44 270 PRO A C 1
ATOM 2051 O O . PRO A 1 270 ? 43.167 2.002 -27.373 1.00 77.44 270 PRO A O 1
ATOM 2054 N N . GLY A 1 271 ? 41.601 1.746 -28.974 1.00 80.88 271 GLY A N 1
ATOM 2055 C CA . GLY A 1 271 ? 41.819 0.311 -29.189 1.00 80.88 271 GLY A CA 1
ATOM 2056 C C . GLY A 1 271 ? 40.936 -0.621 -28.356 1.00 80.88 271 GLY A C 1
ATOM 2057 O O . GLY A 1 271 ? 41.163 -1.824 -28.398 1.00 80.88 271 GLY A O 1
ATOM 2058 N N . VAL A 1 272 ? 39.947 -0.097 -27.621 1.00 87.00 272 VAL A N 1
ATOM 2059 C CA . VAL A 1 272 ? 38.940 -0.902 -26.914 1.00 87.00 272 VAL A CA 1
ATOM 2060 C C . VAL A 1 272 ? 37.542 -0.482 -27.356 1.00 87.00 272 VAL A C 1
ATOM 2062 O O . VAL A 1 272 ? 37.108 0.637 -27.088 1.00 87.00 272 VAL A O 1
ATOM 2065 N N . VAL A 1 273 ? 36.822 -1.390 -28.010 1.00 89.19 273 VAL A N 1
ATOM 2066 C CA . VAL A 1 273 ? 35.412 -1.225 -28.375 1.00 89.19 273 VAL A CA 1
ATOM 2067 C C . VAL A 1 273 ? 34.603 -2.257 -27.612 1.00 89.19 273 VAL A C 1
ATOM 2069 O O . VAL A 1 273 ? 34.880 -3.451 -27.689 1.00 89.19 273 VAL A O 1
ATOM 2072 N N . VAL A 1 274 ? 33.593 -1.800 -26.875 1.00 91.50 274 VAL A N 1
ATOM 2073 C CA . VAL A 1 274 ? 32.652 -2.682 -26.183 1.00 91.50 274 VAL A CA 1
ATOM 2074 C C . VAL A 1 274 ? 31.235 -2.230 -26.495 1.00 91.50 274 VAL A C 1
ATOM 2076 O O . VAL A 1 274 ? 30.937 -1.031 -26.522 1.00 91.50 274 VAL A O 1
ATOM 2079 N N . GLY A 1 275 ? 30.366 -3.198 -26.753 1.00 90.12 275 GLY A N 1
ATOM 2080 C CA . GLY A 1 275 ? 28.996 -2.963 -27.166 1.00 90.12 275 GLY A CA 1
ATOM 2081 C C . GLY A 1 275 ? 28.041 -4.076 -26.770 1.00 90.12 275 GLY A C 1
ATOM 2082 O O . GLY A 1 275 ? 28.428 -5.094 -26.192 1.00 90.12 275 GLY A O 1
ATOM 2083 N N . VAL A 1 276 ? 26.777 -3.841 -27.092 1.00 91.19 276 VAL A N 1
ATOM 2084 C CA . VAL A 1 276 ? 25.657 -4.750 -26.886 1.00 91.19 276 VAL A CA 1
ATOM 2085 C C . VAL A 1 276 ? 25.009 -5.008 -28.238 1.00 91.19 276 VAL A C 1
ATOM 2087 O O . VAL A 1 276 ? 24.694 -4.068 -28.969 1.00 91.19 276 VAL A O 1
ATOM 2090 N N . HIS A 1 277 ? 24.789 -6.282 -28.530 1.00 92.06 277 HIS A N 1
ATOM 2091 C CA . HIS A 1 277 ? 23.980 -6.752 -29.639 1.00 92.06 277 HIS A CA 1
ATOM 2092 C C . HIS A 1 277 ? 22.624 -7.221 -29.107 1.00 92.06 277 HIS A C 1
ATOM 2094 O O . HIS A 1 277 ? 22.560 -8.109 -28.253 1.00 92.06 277 HIS A O 1
ATOM 2100 N N . LEU A 1 278 ? 21.549 -6.618 -29.605 1.00 91.12 278 LEU A N 1
ATOM 2101 C CA . LEU A 1 278 ? 20.168 -6.925 -29.255 1.00 91.12 278 LEU A CA 1
ATOM 2102 C C . LEU A 1 278 ? 19.492 -7.661 -30.414 1.00 91.12 278 LEU A C 1
ATOM 2104 O O . LEU A 1 278 ? 19.222 -7.066 -31.458 1.00 91.12 278 LEU A O 1
ATOM 2108 N N . GLY A 1 279 ? 19.202 -8.941 -30.196 1.00 91.12 279 GLY A N 1
ATOM 2109 C CA . GLY A 1 279 ? 18.467 -9.811 -31.109 1.00 91.12 279 GLY A CA 1
ATOM 2110 C C . GLY A 1 279 ? 17.095 -10.223 -30.563 1.00 91.12 279 GLY A C 1
ATOM 2111 O O . GLY A 1 279 ? 16.681 -9.805 -29.481 1.00 91.12 279 GLY A O 1
ATOM 2112 N N . GLY A 1 280 ? 16.407 -11.108 -31.286 1.00 90.31 280 GLY A N 1
ATOM 2113 C CA . GLY A 1 280 ? 15.112 -11.667 -30.876 1.00 90.31 280 GLY A CA 1
ATOM 2114 C C . GLY A 1 280 ? 13.921 -10.849 -31.375 1.00 90.31 280 GLY A C 1
ATOM 2115 O O . GLY A 1 280 ? 13.998 -10.208 -32.423 1.00 90.31 280 GLY A O 1
ATOM 2116 N N . THR A 1 281 ? 12.806 -10.903 -30.650 1.00 92.06 281 THR A N 1
ATOM 2117 C CA . THR A 1 281 ? 11.598 -10.112 -30.943 1.00 92.06 281 THR A CA 1
ATOM 2118 C C . THR A 1 281 ? 11.345 -9.103 -29.825 1.00 92.06 281 THR A C 1
ATOM 2120 O O . THR A 1 281 ? 11.954 -9.203 -28.760 1.00 92.06 281 THR A O 1
ATOM 2123 N N . ALA A 1 282 ? 10.490 -8.103 -30.041 1.00 88.44 282 ALA A N 1
ATOM 2124 C CA . ALA A 1 282 ? 10.233 -7.076 -29.031 1.00 88.44 282 ALA A CA 1
ATOM 2125 C C . ALA A 1 282 ? 9.627 -7.633 -27.731 1.00 88.44 282 ALA A C 1
ATOM 2127 O O . ALA A 1 282 ? 9.927 -7.110 -26.658 1.00 88.44 282 ALA A O 1
ATOM 2128 N N . LEU A 1 283 ? 8.837 -8.710 -27.804 1.00 87.19 283 LEU A N 1
ATOM 2129 C CA . LEU A 1 283 ? 8.304 -9.412 -26.631 1.00 87.19 283 LEU A CA 1
ATOM 2130 C C . LEU A 1 283 ? 9.323 -10.365 -25.984 1.00 87.19 283 LEU A C 1
ATOM 2132 O O . LEU A 1 283 ? 9.226 -10.648 -24.789 1.00 87.19 283 LEU A O 1
ATOM 2136 N N . HIS A 1 284 ? 10.314 -10.841 -26.743 1.00 86.44 284 HIS A N 1
ATOM 2137 C CA . HIS A 1 284 ? 11.370 -11.741 -26.267 1.00 86.44 284 HIS A CA 1
ATOM 2138 C C . HIS A 1 284 ? 12.773 -11.280 -26.713 1.00 86.44 284 HIS A C 1
ATOM 2140 O O . HIS A 1 284 ? 13.417 -11.945 -27.538 1.00 86.44 284 HIS A O 1
ATOM 2146 N N . PRO A 1 285 ? 13.267 -10.145 -26.181 1.00 85.62 285 PRO A N 1
ATOM 2147 C CA . PRO A 1 285 ? 14.565 -9.598 -26.554 1.00 85.62 285 PRO A CA 1
ATOM 2148 C C . PRO A 1 285 ? 15.717 -10.423 -25.968 1.00 85.62 285 PRO A C 1
ATOM 2150 O O . PRO A 1 285 ? 15.686 -10.827 -24.806 1.00 85.62 285 PRO A O 1
ATOM 2153 N N . GLN A 1 286 ? 16.773 -10.626 -26.754 1.00 85.06 286 GLN A N 1
ATOM 2154 C CA . GLN A 1 286 ? 17.992 -11.323 -26.339 1.00 85.06 286 GLN A CA 1
ATOM 2155 C C . GLN A 1 286 ? 19.190 -10.390 -26.484 1.00 85.06 286 GLN A C 1
ATOM 2157 O O . GLN A 1 286 ? 19.556 -10.009 -27.594 1.00 85.06 286 GLN A O 1
ATOM 2162 N N . ALA A 1 287 ? 19.807 -10.020 -25.364 1.00 85.75 287 ALA A N 1
ATOM 2163 C CA . ALA A 1 287 ? 20.987 -9.165 -25.350 1.00 85.75 287 ALA A CA 1
ATOM 2164 C C . ALA A 1 287 ? 22.261 -10.007 -25.213 1.00 85.75 287 ALA A C 1
ATOM 2166 O O . ALA A 1 287 ? 22.365 -10.866 -24.340 1.00 85.75 287 ALA A O 1
ATOM 2167 N N . THR A 1 288 ? 23.249 -9.735 -26.059 1.00 88.56 288 THR A N 1
ATOM 2168 C CA . THR A 1 288 ? 24.579 -10.355 -26.009 1.00 88.56 288 THR A CA 1
ATOM 2169 C C . THR A 1 288 ? 25.652 -9.275 -26.004 1.00 88.56 288 THR A C 1
ATOM 2171 O O . THR A 1 288 ? 25.482 -8.215 -26.605 1.00 88.56 288 THR A O 1
ATOM 2174 N N . LEU A 1 289 ? 26.745 -9.513 -25.284 1.00 88.25 289 LEU A N 1
ATOM 2175 C CA . LEU A 1 289 ? 27.855 -8.570 -25.189 1.00 88.25 289 LEU A CA 1
ATOM 2176 C C . LEU A 1 289 ? 28.873 -8.837 -26.300 1.00 88.25 289 LEU A C 1
ATOM 2178 O O . LEU A 1 289 ? 29.167 -9.988 -26.619 1.00 88.25 289 LEU A O 1
ATOM 2182 N N . SER A 1 290 ? 29.428 -7.770 -26.869 1.00 88.38 290 SER A N 1
ATOM 2183 C CA . SER A 1 290 ? 30.450 -7.837 -27.918 1.00 88.38 290 SER A CA 1
ATOM 2184 C C . SER A 1 290 ? 31.637 -6.943 -27.574 1.00 88.38 290 SER A C 1
ATOM 2186 O O . SER A 1 290 ? 31.446 -5.834 -27.067 1.00 88.38 290 SER A O 1
ATOM 2188 N N . SER A 1 291 ? 32.853 -7.391 -27.888 1.00 91.06 291 SER A N 1
ATOM 2189 C CA . SER A 1 291 ? 34.083 -6.622 -27.685 1.00 91.06 291 SER A CA 1
ATOM 2190 C C . SER A 1 291 ? 35.097 -6.814 -28.807 1.00 91.06 291 SER A C 1
ATOM 2192 O O . SER A 1 291 ? 35.195 -7.890 -29.395 1.00 91.06 291 SER A O 1
ATOM 2194 N N . ASP A 1 292 ? 35.877 -5.766 -29.061 1.00 88.31 292 ASP A N 1
ATOM 2195 C CA . ASP A 1 292 ? 37.075 -5.793 -29.895 1.00 88.31 292 ASP A CA 1
ATOM 2196 C C . ASP A 1 292 ? 38.190 -4.975 -29.204 1.00 88.31 292 ASP A C 1
ATOM 2198 O O . ASP A 1 292 ? 38.026 -3.759 -29.038 1.00 88.31 292 ASP A O 1
ATOM 2202 N N . PRO A 1 293 ? 39.297 -5.599 -28.743 1.00 86.75 293 PRO A N 1
ATOM 2203 C CA . PRO A 1 293 ? 39.631 -7.026 -28.820 1.00 86.75 293 PRO A CA 1
ATOM 2204 C C . PRO A 1 293 ? 38.766 -7.902 -27.899 1.00 86.75 293 PRO A C 1
ATOM 2206 O O . PRO A 1 293 ? 38.234 -7.431 -26.894 1.00 86.75 293 PRO A O 1
ATOM 2209 N N . ALA A 1 294 ? 38.665 -9.195 -28.227 1.00 85.50 294 ALA A N 1
ATOM 2210 C CA . ALA A 1 294 ? 37.853 -10.153 -27.477 1.00 85.50 294 ALA A CA 1
ATOM 2211 C C . ALA A 1 294 ? 38.292 -10.255 -26.004 1.00 85.50 294 ALA A C 1
ATOM 2213 O O . ALA A 1 294 ? 39.449 -10.569 -25.710 1.00 85.50 294 ALA A O 1
ATOM 2214 N N . MET A 1 295 ? 37.352 -10.027 -25.085 1.00 86.00 295 MET A N 1
ATOM 2215 C CA . MET A 1 295 ? 37.574 -10.077 -23.636 1.00 86.00 295 MET A CA 1
ATOM 2216 C C . MET A 1 295 ? 36.455 -10.847 -22.907 1.00 86.00 295 MET A C 1
ATOM 2218 O O . MET A 1 295 ? 35.394 -11.071 -23.492 1.00 86.00 295 MET A O 1
ATOM 2222 N N . PRO A 1 296 ? 36.662 -11.264 -21.641 1.00 83.81 296 PRO A N 1
ATOM 2223 C CA . PRO A 1 296 ? 35.639 -11.955 -20.853 1.00 83.81 296 PRO A CA 1
ATOM 2224 C C . PRO A 1 296 ? 34.390 -11.095 -20.603 1.00 83.81 296 PRO A C 1
ATOM 2226 O O . PRO A 1 296 ? 34.494 -9.882 -20.418 1.00 83.81 296 PRO A O 1
ATOM 2229 N N . ASP A 1 297 ? 33.220 -11.731 -20.487 1.00 80.31 297 ASP A N 1
ATOM 2230 C CA . ASP A 1 297 ? 31.927 -11.058 -20.263 1.00 80.31 297 ASP A CA 1
ATOM 2231 C C . ASP A 1 297 ? 31.919 -10.111 -19.057 1.00 80.31 297 ASP A C 1
ATOM 2233 O O . ASP A 1 297 ? 31.303 -9.047 -19.099 1.00 80.31 297 ASP A O 1
ATOM 2237 N N . THR A 1 298 ? 32.637 -10.461 -17.987 1.00 77.75 298 THR A N 1
ATOM 2238 C CA . THR A 1 298 ? 32.757 -9.628 -16.781 1.00 77.75 298 THR A CA 1
ATOM 2239 C C . THR A 1 298 ? 33.495 -8.322 -17.047 1.00 77.75 298 THR A C 1
ATOM 2241 O O . THR A 1 298 ? 33.113 -7.281 -16.512 1.00 77.75 298 THR A O 1
ATOM 2244 N N . ASP A 1 299 ? 34.521 -8.364 -17.896 1.00 81.38 299 ASP A N 1
ATOM 2245 C CA . ASP A 1 299 ? 35.270 -7.176 -18.292 1.00 81.38 299 ASP A CA 1
ATOM 2246 C C . ASP A 1 299 ? 34.459 -6.353 -19.289 1.00 81.38 299 ASP A C 1
ATOM 2248 O O . ASP A 1 299 ? 34.379 -5.138 -19.126 1.00 81.38 299 ASP A O 1
ATOM 2252 N N . MET A 1 300 ? 33.770 -6.989 -20.247 1.00 83.31 300 MET A N 1
ATOM 2253 C CA . MET A 1 300 ? 32.841 -6.292 -21.148 1.00 83.31 300 MET A CA 1
ATOM 2254 C C . MET A 1 300 ? 31.771 -5.532 -20.361 1.00 83.31 300 MET A C 1
ATOM 2256 O O . MET A 1 300 ? 31.519 -4.356 -20.620 1.00 83.31 300 MET A O 1
ATOM 2260 N N . LEU A 1 301 ? 31.176 -6.170 -19.352 1.00 83.31 301 LEU A N 1
ATOM 2261 C CA . LEU A 1 301 ? 30.186 -5.537 -18.488 1.00 83.31 301 LEU A CA 1
ATOM 2262 C C . LEU A 1 301 ? 30.786 -4.384 -17.671 1.00 83.31 301 LEU A C 1
ATOM 2264 O O . LEU A 1 301 ? 30.144 -3.346 -17.501 1.00 83.31 301 LEU A O 1
ATOM 2268 N N . SER A 1 302 ? 32.017 -4.542 -17.184 1.00 81.56 302 SER A N 1
ATOM 2269 C CA . SER A 1 302 ? 32.740 -3.494 -16.459 1.00 81.56 302 SER A CA 1
ATOM 2270 C C . SER A 1 302 ? 33.023 -2.281 -17.341 1.00 81.56 302 SER A C 1
ATOM 2272 O O . SER A 1 302 ? 32.710 -1.151 -16.963 1.00 81.56 302 SER A O 1
ATOM 2274 N N . TRP A 1 303 ? 33.462 -2.504 -18.575 1.00 84.12 303 TRP A N 1
ATOM 2275 C CA . TRP A 1 303 ? 33.633 -1.446 -19.560 1.00 84.12 303 TRP A CA 1
ATOM 2276 C C . TRP A 1 303 ? 32.306 -0.804 -19.971 1.00 84.12 303 TRP A C 1
ATOM 2278 O O . TRP A 1 303 ? 32.247 0.413 -20.120 1.00 84.12 303 TRP A O 1
ATOM 2288 N N . LEU A 1 304 ? 31.218 -1.566 -20.101 1.00 84.00 304 LEU A N 1
ATOM 2289 C CA . LEU A 1 304 ? 29.903 -1.024 -20.465 1.00 84.00 304 LEU A CA 1
ATOM 2290 C C . LEU A 1 304 ? 29.242 -0.223 -19.350 1.00 84.00 304 LEU A C 1
ATOM 2292 O O . LEU A 1 304 ? 28.558 0.750 -19.648 1.00 84.00 304 LEU A O 1
ATOM 2296 N N . THR A 1 305 ? 29.480 -0.567 -18.086 1.00 80.25 305 THR A N 1
ATOM 2297 C CA . THR A 1 305 ? 28.848 0.107 -16.941 1.00 80.25 305 THR A CA 1
ATOM 2298 C C . THR A 1 305 ? 29.761 1.163 -16.324 1.00 80.25 305 THR A C 1
ATOM 2300 O O . THR A 1 305 ? 29.397 2.332 -16.272 1.00 80.25 305 THR A O 1
ATOM 2303 N N . LEU A 1 306 ? 30.997 0.812 -15.975 1.00 79.00 306 LEU A N 1
ATOM 2304 C CA . LEU A 1 306 ? 31.940 1.679 -15.261 1.00 79.00 306 LEU A CA 1
ATOM 2305 C C . LEU A 1 306 ? 32.886 2.445 -16.194 1.00 79.00 306 LEU A C 1
ATOM 2307 O O . LEU A 1 306 ? 33.363 3.516 -15.838 1.00 79.00 306 LEU A O 1
ATOM 2311 N N . GLY A 1 307 ? 33.134 1.937 -17.404 1.00 78.44 307 GLY A N 1
ATOM 2312 C CA . GLY A 1 307 ? 34.017 2.590 -18.381 1.00 78.44 307 GLY A CA 1
ATOM 2313 C C . GLY A 1 307 ? 35.497 2.358 -18.092 1.00 78.44 307 GLY A C 1
ATOM 2314 O O . GLY A 1 307 ? 36.348 3.100 -18.573 1.00 78.44 307 GLY A O 1
ATOM 2315 N N . MET A 1 308 ? 35.792 1.334 -17.296 1.00 80.31 308 MET A N 1
ATOM 2316 C CA . MET A 1 308 ? 37.123 0.952 -16.842 1.00 80.31 308 MET A CA 1
ATOM 2317 C C . MET A 1 308 ? 37.174 -0.572 -16.651 1.00 80.31 308 MET A C 1
ATOM 2319 O O . MET A 1 308 ? 36.115 -1.195 -16.556 1.00 80.31 308 MET A O 1
ATOM 2323 N N . PRO A 1 309 ? 38.366 -1.196 -16.616 1.00 80.94 309 PRO A N 1
ATOM 2324 C CA . PRO A 1 309 ? 38.470 -2.640 -16.451 1.00 80.94 309 PRO A CA 1
ATOM 2325 C C . PRO A 1 309 ? 38.163 -3.052 -15.007 1.00 80.94 309 PRO A C 1
ATOM 2327 O O . PRO A 1 309 ? 38.454 -2.310 -14.065 1.00 80.94 309 PRO A O 1
ATOM 2330 N N . LEU A 1 310 ? 37.687 -4.288 -14.822 1.00 70.31 310 LEU A N 1
ATOM 2331 C CA . LEU A 1 310 ? 37.303 -4.821 -13.510 1.00 70.31 310 LEU A CA 1
ATOM 2332 C C . LEU A 1 310 ? 38.447 -4.772 -12.486 1.00 70.31 310 LEU A C 1
ATOM 2334 O O . LEU A 1 310 ? 38.216 -4.543 -11.304 1.00 70.31 310 LEU A O 1
ATOM 2338 N N . ALA A 1 311 ? 39.694 -4.923 -12.939 1.00 69.94 311 ALA A N 1
ATOM 2339 C CA . ALA A 1 311 ? 40.882 -4.848 -12.088 1.00 69.94 311 ALA A CA 1
ATOM 2340 C C . ALA A 1 311 ? 41.083 -3.481 -11.403 1.00 69.94 311 ALA A C 1
ATOM 2342 O O . ALA A 1 311 ? 41.849 -3.389 -10.446 1.00 69.94 311 ALA A O 1
ATOM 2343 N N . GLN A 1 312 ? 40.437 -2.424 -11.903 1.00 68.81 312 GLN A N 1
ATOM 2344 C CA . GLN A 1 312 ? 40.511 -1.068 -11.354 1.00 68.81 312 GLN A CA 1
ATOM 2345 C C . GLN A 1 312 ? 39.211 -0.645 -10.649 1.00 68.81 312 GLN A C 1
ATOM 2347 O O . GLN A 1 312 ? 39.160 0.455 -10.105 1.00 68.81 312 GLN A O 1
ATOM 2352 N N . ALA A 1 313 ? 38.176 -1.492 -10.657 1.00 64.88 313 ALA A N 1
ATOM 2353 C CA . ALA A 1 313 ? 36.894 -1.202 -10.026 1.00 64.88 313 ALA A CA 1
ATOM 2354 C C . ALA A 1 313 ? 36.999 -1.283 -8.490 1.00 64.88 313 ALA A C 1
ATOM 2356 O O . ALA A 1 313 ? 37.575 -2.227 -7.941 1.00 64.88 313 ALA A O 1
ATOM 2357 N N . GLY A 1 314 ? 36.440 -0.291 -7.792 1.00 63.34 314 GLY A N 1
ATOM 2358 C CA . GLY A 1 314 ? 36.371 -0.253 -6.334 1.00 63.34 314 GLY A CA 1
ATOM 2359 C C . GLY A 1 314 ? 35.252 -1.135 -5.774 1.00 63.34 314 GLY A C 1
ATOM 2360 O O . GLY A 1 314 ? 34.355 -1.588 -6.484 1.00 63.34 314 GLY A O 1
ATOM 2361 N N . THR A 1 315 ? 35.260 -1.362 -4.459 1.00 56.22 315 THR A N 1
ATOM 2362 C CA . THR A 1 315 ? 34.251 -2.191 -3.770 1.00 56.22 315 THR A CA 1
ATOM 2363 C C . THR A 1 315 ? 32.829 -1.622 -3.851 1.00 56.22 315 THR A C 1
ATOM 2365 O O . THR A 1 315 ? 31.872 -2.394 -3.834 1.00 56.22 315 THR A O 1
ATOM 2368 N N . SER A 1 316 ? 32.671 -0.303 -4.008 1.00 57.56 316 SER A N 1
ATOM 2369 C CA . SER A 1 316 ? 31.386 0.362 -4.279 1.00 57.56 316 SER A CA 1
ATOM 2370 C C . SER A 1 316 ? 30.822 0.058 -5.671 1.00 57.56 316 SER A C 1
ATOM 2372 O O . SER A 1 316 ? 29.607 0.069 -5.864 1.00 57.56 316 SER A O 1
ATOM 2374 N N . ASP A 1 317 ? 31.689 -0.251 -6.634 1.00 58.84 317 ASP A N 1
ATOM 2375 C CA . ASP A 1 317 ? 31.331 -0.358 -8.051 1.00 58.84 317 ASP A CA 1
ATOM 2376 C C . ASP A 1 317 ? 30.796 -1.758 -8.404 1.00 58.84 317 ASP A C 1
ATOM 2378 O O . ASP A 1 317 ? 30.100 -1.951 -9.403 1.00 58.84 317 ASP A O 1
ATOM 2382 N N . ILE A 1 318 ? 31.036 -2.734 -7.519 1.00 60.19 318 ILE A N 1
ATOM 2383 C CA . ILE A 1 318 ? 30.517 -4.106 -7.609 1.00 60.19 318 ILE A CA 1
ATOM 2384 C C . ILE A 1 318 ? 28.979 -4.126 -7.546 1.00 60.19 318 ILE A C 1
ATOM 2386 O O . ILE A 1 318 ? 28.352 -4.942 -8.223 1.00 60.19 318 ILE A O 1
ATOM 2390 N N . GLY A 1 319 ? 28.347 -3.209 -6.803 1.00 61.00 319 GLY A N 1
ATOM 2391 C CA . GLY A 1 319 ? 26.881 -3.116 -6.726 1.00 61.00 319 GLY A CA 1
ATOM 2392 C C . GLY A 1 319 ? 26.225 -2.678 -8.044 1.00 61.00 319 GLY A C 1
ATOM 2393 O O . GLY A 1 319 ? 25.168 -3.188 -8.429 1.00 61.00 319 GLY A O 1
ATOM 2394 N N . VAL A 1 320 ? 26.886 -1.788 -8.790 1.00 64.25 320 VAL A N 1
ATOM 2395 C CA . VAL A 1 320 ? 26.428 -1.340 -10.117 1.00 64.25 320 VAL A CA 1
ATOM 2396 C C . VAL A 1 320 ? 26.561 -2.474 -11.136 1.00 64.25 320 VAL A C 1
ATOM 2398 O O . VAL A 1 320 ? 25.639 -2.714 -11.918 1.00 64.25 320 VAL A O 1
ATOM 2401 N N . LEU A 1 321 ? 27.656 -3.241 -11.065 1.00 63.69 321 LEU A N 1
ATOM 2402 C CA . LEU A 1 321 ? 27.866 -4.422 -11.907 1.00 63.69 321 LEU A CA 1
ATOM 2403 C C . LEU A 1 321 ? 26.817 -5.508 -11.662 1.00 63.69 321 LEU A C 1
ATOM 2405 O O . LEU A 1 321 ? 26.331 -6.102 -12.619 1.00 63.69 321 LEU A O 1
ATOM 2409 N N . GLN A 1 322 ? 26.425 -5.747 -10.408 1.00 64.12 322 GLN A N 1
ATOM 2410 C CA . GLN A 1 322 ? 25.381 -6.724 -10.081 1.00 64.12 322 GLN A CA 1
ATOM 2411 C C . GLN A 1 322 ? 24.014 -6.324 -10.646 1.00 64.12 322 GLN A C 1
ATOM 2413 O O . GLN A 1 322 ? 23.310 -7.168 -11.198 1.00 64.12 322 GLN A O 1
ATOM 2418 N N . THR A 1 323 ? 23.662 -5.040 -10.565 1.00 63.88 323 THR A N 1
ATOM 2419 C CA . THR A 1 323 ? 22.388 -4.524 -11.093 1.00 63.88 323 THR A CA 1
ATOM 2420 C C . THR A 1 323 ? 22.344 -4.615 -12.620 1.00 63.88 323 THR A C 1
ATOM 2422 O O . THR A 1 323 ? 21.360 -5.081 -13.194 1.00 63.88 323 THR A O 1
ATOM 2425 N N . ALA A 1 324 ? 23.437 -4.239 -13.288 1.00 61.88 324 ALA A N 1
ATOM 2426 C CA . ALA A 1 324 ? 23.546 -4.332 -14.740 1.00 61.88 324 ALA A CA 1
ATOM 2427 C C . ALA A 1 324 ? 23.592 -5.788 -15.236 1.00 61.88 324 ALA A C 1
ATOM 2429 O O . ALA A 1 324 ? 22.947 -6.116 -16.230 1.00 61.88 324 ALA A O 1
ATOM 2430 N N . ALA A 1 325 ? 24.295 -6.678 -14.525 1.00 61.59 325 ALA A N 1
ATOM 2431 C CA . ALA A 1 325 ? 24.312 -8.109 -14.820 1.00 61.59 325 ALA A CA 1
ATOM 2432 C C . ALA A 1 325 ? 22.918 -8.730 -14.678 1.00 61.59 325 ALA A C 1
ATOM 2434 O O . ALA A 1 325 ? 22.519 -9.516 -15.529 1.00 61.59 325 ALA A O 1
ATOM 2435 N N . ALA A 1 326 ? 22.158 -8.366 -13.640 1.00 60.88 326 ALA A N 1
ATOM 2436 C CA . ALA A 1 326 ? 20.794 -8.855 -13.447 1.00 60.88 326 ALA A CA 1
ATOM 2437 C C . ALA A 1 326 ? 19.852 -8.411 -14.579 1.00 60.88 326 ALA A C 1
ATOM 2439 O O . ALA A 1 326 ? 19.038 -9.208 -15.031 1.00 60.88 326 ALA A O 1
ATOM 2440 N N . ALA A 1 327 ? 19.991 -7.181 -15.081 1.00 62.12 327 ALA A N 1
ATOM 2441 C CA . ALA A 1 327 ? 19.184 -6.682 -16.195 1.00 62.12 327 ALA A CA 1
ATOM 2442 C C . ALA A 1 327 ? 19.548 -7.332 -17.543 1.00 62.12 327 ALA A C 1
ATOM 2444 O O . ALA A 1 327 ? 1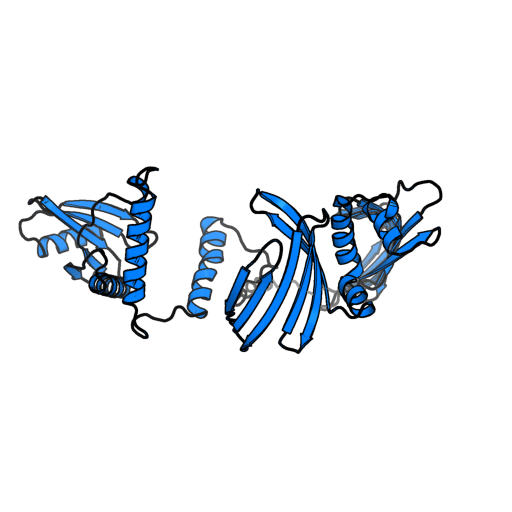8.665 -7.627 -18.344 1.00 62.12 327 ALA A O 1
ATOM 2445 N N . LEU A 1 328 ? 20.841 -7.571 -17.792 1.00 59.56 328 LEU A N 1
ATOM 2446 C CA . LEU A 1 328 ? 21.323 -8.163 -19.045 1.00 59.56 328 LEU A CA 1
ATOM 2447 C C . LEU A 1 328 ? 21.177 -9.689 -19.094 1.00 59.56 328 LEU A C 1
ATOM 2449 O O . LEU A 1 328 ? 20.970 -10.236 -20.170 1.00 59.56 328 LEU A O 1
ATOM 2453 N N . LEU A 1 329 ? 21.293 -10.374 -17.952 1.00 58.09 329 LEU A N 1
ATOM 2454 C CA . LEU A 1 329 ? 21.258 -11.840 -17.874 1.00 58.09 329 LEU A CA 1
ATOM 2455 C C . LEU A 1 329 ? 19.916 -12.383 -17.370 1.00 58.0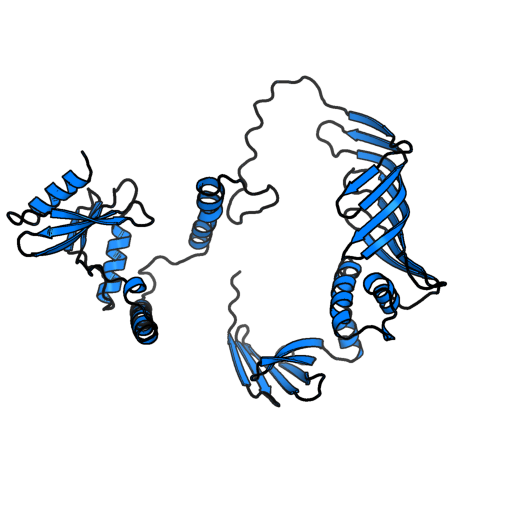9 329 LEU A C 1
ATOM 2457 O O . LEU A 1 329 ? 19.569 -13.511 -17.712 1.00 58.09 329 LEU A O 1
ATOM 2461 N N . GLY A 1 330 ? 19.150 -11.598 -16.602 1.00 53.66 330 GLY A N 1
ATOM 2462 C CA . GLY A 1 330 ? 17.837 -11.977 -16.060 1.00 53.66 330 GLY A CA 1
ATOM 2463 C C . GLY A 1 330 ? 16.697 -11.988 -17.083 1.00 53.66 330 GLY A C 1
ATOM 2464 O O . GLY A 1 330 ? 15.599 -12.426 -16.762 1.00 53.66 330 GLY A O 1
ATOM 2465 N N . SER A 1 331 ? 16.955 -11.549 -18.318 1.00 53.47 331 SER A N 1
ATOM 2466 C CA . SER A 1 331 ? 16.075 -11.735 -19.481 1.00 53.47 331 SER A CA 1
ATOM 2467 C C . SER A 1 331 ? 16.237 -13.112 -20.145 1.00 53.47 331 SER A C 1
ATOM 2469 O O . SER A 1 331 ? 15.470 -13.460 -21.040 1.00 53.47 331 SER A O 1
ATOM 2471 N N . SER A 1 332 ? 17.203 -13.919 -19.692 1.00 46.28 332 SER A N 1
ATOM 2472 C CA . SER A 1 332 ? 17.382 -15.315 -20.094 1.00 46.28 332 SER A CA 1
ATOM 2473 C C . SER A 1 332 ? 17.205 -16.224 -18.880 1.00 46.28 332 SER A C 1
ATOM 2475 O O . SER A 1 332 ? 17.616 -15.872 -17.779 1.00 46.28 332 SER A O 1
ATOM 2477 N N . ASP A 1 333 ? 16.618 -17.401 -19.078 1.00 43.88 333 ASP A N 1
ATOM 2478 C CA . ASP A 1 333 ? 16.245 -18.406 -18.066 1.00 43.88 333 ASP A CA 1
ATOM 2479 C C . ASP A 1 333 ? 17.468 -19.085 -17.383 1.00 43.88 333 ASP A C 1
ATOM 2481 O O . ASP A 1 333 ? 17.555 -20.304 -17.226 1.00 43.88 333 ASP A O 1
ATOM 2485 N N . SER A 1 334 ? 18.503 -18.310 -17.040 1.00 40.59 334 SER A N 1
ATOM 2486 C CA . SER A 1 334 ? 19.813 -18.795 -16.629 1.00 40.59 334 SER A CA 1
ATOM 2487 C C . SER A 1 334 ? 20.111 -18.475 -15.162 1.00 40.59 334 SER A C 1
ATOM 2489 O O . SER A 1 334 ? 20.292 -17.339 -14.738 1.00 40.59 334 SER A O 1
ATOM 2491 N N . VAL A 1 335 ? 20.173 -19.556 -14.380 1.00 50.28 335 VAL A N 1
ATOM 2492 C CA . VAL A 1 335 ? 20.598 -19.637 -12.975 1.00 50.28 335 VAL A CA 1
ATOM 2493 C C . VAL A 1 335 ? 21.682 -18.594 -12.625 1.00 50.28 335 VAL A C 1
ATOM 2495 O O . VAL A 1 335 ? 22.738 -18.617 -13.274 1.00 50.28 335 VAL A O 1
ATOM 2498 N N . PRO A 1 336 ? 21.480 -17.748 -11.586 1.00 57.28 336 PRO A N 1
ATOM 2499 C CA . PRO A 1 336 ? 22.422 -16.707 -11.180 1.00 57.28 336 PRO A CA 1
ATOM 2500 C C . PRO A 1 336 ? 23.856 -17.227 -11.043 1.00 57.28 336 PRO A C 1
ATOM 2502 O O . PRO A 1 336 ? 24.099 -18.320 -10.526 1.00 57.28 336 PRO A O 1
ATOM 2505 N N . LEU A 1 337 ? 24.831 -16.416 -11.458 1.00 55.75 337 LEU A N 1
ATOM 2506 C CA . LEU A 1 337 ? 26.265 -16.743 -11.437 1.00 55.75 337 LEU A CA 1
ATOM 2507 C C . LEU A 1 337 ? 26.759 -17.190 -10.039 1.00 55.75 337 LEU A C 1
ATOM 2509 O O . LEU A 1 337 ? 27.637 -18.046 -9.925 1.00 55.75 337 LEU A O 1
ATOM 2513 N N . GLN A 1 338 ? 26.113 -16.692 -8.980 1.00 54.88 338 GLN A N 1
ATOM 2514 C CA . GLN A 1 338 ? 26.320 -17.073 -7.576 1.00 54.88 338 GLN A CA 1
ATOM 2515 C C . GLN A 1 338 ? 26.033 -18.563 -7.318 1.00 54.88 338 GLN A C 1
ATOM 2517 O O . GLN A 1 338 ? 26.785 -19.239 -6.617 1.00 54.88 338 GLN A O 1
ATOM 2522 N N . THR A 1 339 ? 24.983 -19.102 -7.934 1.00 54.53 339 THR A N 1
ATOM 2523 C CA . THR A 1 339 ? 24.577 -20.506 -7.805 1.00 54.53 339 THR A CA 1
ATOM 2524 C C . THR A 1 339 ? 25.502 -21.426 -8.609 1.00 54.53 339 THR A C 1
ATOM 2526 O O . THR A 1 339 ? 25.819 -22.524 -8.155 1.00 54.53 339 THR A O 1
ATOM 2529 N N . ARG A 1 340 ? 26.027 -20.973 -9.760 1.00 53.28 340 ARG A N 1
ATOM 2530 C CA . ARG A 1 340 ? 27.011 -21.743 -10.551 1.00 53.28 340 ARG A CA 1
ATOM 2531 C C . ARG A 1 340 ? 28.371 -21.853 -9.852 1.00 53.28 340 ARG A C 1
ATOM 2533 O O . ARG A 1 340 ? 28.948 -22.938 -9.821 1.00 53.28 340 ARG A O 1
ATOM 2540 N N . LEU A 1 341 ? 28.857 -20.761 -9.253 1.00 51.91 341 LEU A N 1
ATOM 2541 C CA . LEU A 1 341 ? 30.091 -20.757 -8.453 1.00 51.91 341 LEU A CA 1
ATOM 2542 C C . LEU A 1 341 ? 29.962 -21.621 -7.193 1.00 51.91 341 LEU A C 1
ATOM 2544 O O . LEU A 1 341 ? 30.886 -22.366 -6.870 1.00 51.91 341 LEU A O 1
ATOM 2548 N N . ALA A 1 342 ? 28.812 -21.572 -6.513 1.00 55.59 342 ALA A N 1
ATOM 2549 C CA . ALA A 1 342 ? 28.557 -22.412 -5.347 1.00 55.59 342 ALA A CA 1
ATOM 2550 C C . ALA A 1 342 ? 28.600 -23.909 -5.714 1.00 55.59 342 ALA A C 1
ATOM 2552 O O . ALA A 1 342 ? 29.345 -24.674 -5.095 1.00 55.59 342 ALA A O 1
ATOM 2553 N N . HIS A 1 343 ? 27.907 -24.317 -6.785 1.00 59.03 343 HIS A N 1
ATOM 2554 C CA . HIS A 1 343 ? 27.867 -25.719 -7.208 1.00 59.03 343 HIS A CA 1
ATOM 2555 C C . HIS A 1 343 ? 29.225 -26.275 -7.661 1.00 59.03 343 HIS A C 1
ATOM 2557 O O . HIS A 1 343 ? 29.526 -27.429 -7.354 1.00 59.03 343 HIS A O 1
ATOM 2563 N N . ALA A 1 344 ? 30.070 -25.477 -8.324 1.00 54.94 344 ALA A N 1
ATOM 2564 C CA . ALA A 1 344 ? 31.401 -25.916 -8.762 1.00 54.94 344 ALA A CA 1
ATOM 2565 C C . ALA A 1 344 ? 32.344 -26.267 -7.591 1.00 54.94 344 ALA A C 1
ATOM 2567 O O . ALA A 1 344 ? 33.235 -27.100 -7.741 1.00 54.94 344 ALA A O 1
ATOM 2568 N N . VAL A 1 345 ? 32.124 -25.666 -6.417 1.00 60.25 345 VAL A N 1
ATOM 2569 C CA . VAL A 1 345 ? 32.925 -25.870 -5.194 1.00 60.25 345 VAL A CA 1
ATOM 2570 C C . VAL A 1 345 ? 32.207 -26.800 -4.193 1.00 60.25 345 VAL A C 1
ATOM 2572 O O . VAL A 1 345 ? 32.708 -27.079 -3.105 1.00 60.25 345 VAL A O 1
ATOM 2575 N N . GLY A 1 346 ? 31.033 -27.336 -4.554 1.00 63.78 346 GLY A N 1
ATOM 2576 C CA . GLY A 1 346 ? 30.242 -28.226 -3.696 1.00 63.78 346 GLY A CA 1
ATOM 2577 C C . GLY A 1 346 ? 29.552 -27.515 -2.524 1.00 63.78 346 GLY A C 1
ATOM 2578 O O . GLY A 1 346 ? 29.338 -28.132 -1.471 1.00 63.78 346 GLY A O 1
ATOM 2579 N N . LEU A 1 347 ? 29.249 -26.229 -2.703 1.00 72.44 347 LEU A N 1
ATOM 2580 C CA . LEU A 1 347 ? 28.520 -25.348 -1.793 1.00 72.44 347 LEU A CA 1
ATOM 2581 C C . LEU A 1 347 ? 27.107 -25.089 -2.340 1.00 72.44 347 LEU A C 1
ATOM 2583 O O . LEU A 1 347 ? 26.878 -25.181 -3.543 1.00 72.44 347 LEU A O 1
ATOM 2587 N N . ASP A 1 348 ? 26.159 -24.752 -1.466 1.00 66.19 348 ASP A N 1
ATOM 2588 C CA . ASP A 1 348 ? 24.765 -24.506 -1.869 1.00 66.19 348 ASP A CA 1
ATOM 2589 C C . ASP A 1 348 ? 24.477 -23.026 -2.129 1.00 66.19 348 ASP A C 1
ATOM 2591 O O . ASP A 1 348 ? 23.632 -22.697 -2.957 1.00 66.19 348 ASP A O 1
ATOM 2595 N N . SER A 1 349 ? 25.164 -22.118 -1.431 1.00 68.44 349 SER A N 1
ATOM 2596 C CA . SER A 1 349 ? 25.072 -20.685 -1.710 1.00 68.44 349 SER A CA 1
ATOM 2597 C C . SER A 1 349 ? 26.304 -19.928 -1.223 1.00 68.44 349 SER A C 1
ATOM 2599 O O . SER A 1 349 ? 26.886 -20.258 -0.184 1.00 68.44 349 SER A O 1
ATOM 2601 N N . ILE A 1 350 ? 26.651 -18.876 -1.959 1.00 69.25 350 ILE A N 1
ATOM 2602 C CA . ILE A 1 350 ? 27.626 -17.856 -1.571 1.00 69.25 350 ILE A CA 1
ATOM 2603 C C . ILE A 1 350 ? 26.884 -16.521 -1.625 1.00 69.25 350 ILE A C 1
ATOM 2605 O O . ILE A 1 350 ? 26.253 -16.222 -2.637 1.00 69.25 350 ILE A O 1
ATOM 2609 N N . GLY A 1 351 ? 26.916 -15.765 -0.533 1.00 66.81 351 GLY A N 1
ATOM 2610 C CA . GLY A 1 351 ? 26.221 -14.486 -0.401 1.00 66.81 351 GLY A CA 1
ATOM 2611 C C . GLY A 1 351 ? 27.102 -13.433 0.259 1.00 66.81 351 GLY A C 1
ATOM 2612 O O . GLY A 1 351 ? 28.093 -13.762 0.913 1.00 66.81 351 GLY A O 1
ATOM 2613 N N . VAL A 1 352 ? 26.739 -12.169 0.072 1.00 72.69 352 VAL A N 1
ATOM 2614 C CA . VAL A 1 352 ? 27.326 -11.037 0.793 1.00 72.69 352 VAL A CA 1
ATOM 2615 C C . VAL A 1 352 ? 26.183 -10.340 1.513 1.00 72.69 352 VAL A C 1
ATOM 2617 O O . VAL A 1 352 ? 25.261 -9.850 0.864 1.00 72.69 352 VAL A O 1
ATOM 2620 N N . ASP A 1 353 ? 26.241 -10.331 2.839 1.00 66.19 353 ASP A N 1
ATOM 2621 C CA . ASP A 1 353 ? 25.238 -9.730 3.709 1.00 66.19 353 ASP A CA 1
ATOM 2622 C C . ASP A 1 353 ? 25.838 -8.475 4.352 1.00 66.19 353 ASP A C 1
ATOM 2624 O O . ASP A 1 353 ? 26.922 -8.530 4.931 1.00 66.19 353 ASP A O 1
ATOM 2628 N N . ASN A 1 354 ? 25.146 -7.339 4.279 1.00 67.12 354 ASN A N 1
ATOM 2629 C CA . ASN A 1 354 ? 25.538 -6.145 5.026 1.00 67.12 354 ASN A CA 1
ATOM 2630 C C . ASN A 1 354 ? 24.779 -6.135 6.351 1.00 67.12 354 ASN A C 1
ATOM 2632 O O . ASN A 1 354 ? 23.550 -6.088 6.363 1.00 67.12 354 ASN A O 1
ATOM 2636 N N . THR A 1 355 ? 25.503 -6.180 7.464 1.00 62.84 355 THR A N 1
ATOM 2637 C CA . THR A 1 355 ? 24.927 -6.131 8.810 1.00 62.84 355 THR A CA 1
ATOM 2638 C C . THR A 1 355 ? 25.455 -4.908 9.542 1.00 62.84 355 THR A C 1
ATOM 2640 O O . THR A 1 355 ? 26.566 -4.453 9.288 1.00 62.84 355 THR A O 1
ATOM 2643 N N . THR A 1 356 ? 24.659 -4.337 10.435 1.00 57.59 356 THR A N 1
ATOM 2644 C CA . THR A 1 356 ? 25.117 -3.235 11.283 1.00 57.59 356 THR A CA 1
ATOM 2645 C C . THR A 1 356 ? 25.555 -3.823 12.614 1.00 57.59 356 THR A C 1
ATOM 2647 O O . THR A 1 356 ? 24.764 -4.495 13.275 1.00 57.59 356 THR A O 1
ATOM 2650 N N . ASN A 1 357 ? 26.801 -3.590 13.017 1.00 61.94 357 ASN A N 1
ATOM 2651 C CA . ASN A 1 357 ? 27.278 -4.065 14.309 1.00 61.94 357 ASN A CA 1
ATOM 2652 C C . ASN A 1 357 ? 26.652 -3.262 15.468 1.00 61.94 357 ASN A C 1
ATOM 2654 O O . ASN A 1 357 ? 26.058 -2.198 15.276 1.00 61.94 357 ASN A O 1
ATOM 2658 N N . ALA A 1 358 ? 26.818 -3.745 16.703 1.00 54.22 358 ALA A N 1
ATOM 2659 C CA . ALA A 1 358 ? 26.293 -3.084 17.904 1.00 54.22 358 ALA A CA 1
ATOM 2660 C C . ALA A 1 358 ? 26.855 -1.661 18.140 1.00 54.22 358 ALA A C 1
ATOM 2662 O O . ALA A 1 358 ? 26.296 -0.907 18.935 1.00 54.22 358 ALA A O 1
ATOM 2663 N N . ALA A 1 359 ? 27.939 -1.283 17.449 1.00 59.75 359 ALA A N 1
ATOM 2664 C CA . ALA A 1 359 ? 28.538 0.052 17.471 1.00 59.75 359 ALA A CA 1
ATOM 2665 C C . ALA A 1 359 ? 28.026 0.971 16.339 1.00 59.75 359 ALA A C 1
ATOM 2667 O O . ALA A 1 359 ? 28.516 2.090 16.191 1.00 59.75 359 ALA A O 1
ATOM 2668 N N . GLY A 1 360 ? 27.050 0.522 15.541 1.00 56.00 360 GLY A N 1
ATOM 2669 C CA . GLY A 1 360 ? 26.449 1.302 14.457 1.00 56.00 360 GLY A CA 1
ATOM 2670 C C . GLY A 1 360 ? 27.278 1.367 13.170 1.00 56.00 360 GLY A C 1
ATOM 2671 O O . GLY A 1 360 ? 26.888 2.077 12.245 1.00 56.00 360 GLY A O 1
ATOM 2672 N N . ALA A 1 361 ? 28.399 0.646 13.079 1.00 62.66 361 ALA A N 1
ATOM 2673 C CA . ALA A 1 361 ? 29.181 0.554 11.851 1.00 62.66 361 ALA A CA 1
ATOM 2674 C C . ALA A 1 361 ? 28.634 -0.561 10.947 1.00 62.66 361 ALA A C 1
ATOM 2676 O O . ALA A 1 361 ? 28.290 -1.651 11.413 1.00 62.66 361 ALA A O 1
ATOM 2677 N N . GLN A 1 362 ? 28.543 -0.272 9.649 1.00 61.38 362 GLN A N 1
ATOM 2678 C CA . GLN A 1 362 ? 28.161 -1.251 8.635 1.00 61.38 362 GLN A CA 1
ATOM 2679 C C . GLN A 1 362 ? 29.328 -2.206 8.387 1.00 61.38 362 GLN A C 1
ATOM 2681 O O . GLN A 1 362 ? 30.421 -1.779 8.023 1.00 61.38 362 GLN A O 1
ATOM 2686 N N . GLU A 1 363 ? 29.076 -3.495 8.569 1.00 67.06 363 GLU A N 1
ATOM 2687 C CA . GLU A 1 363 ? 30.014 -4.574 8.309 1.00 67.06 363 GLU A CA 1
ATOM 2688 C C . GLU A 1 363 ? 29.459 -5.458 7.187 1.00 67.06 363 GLU A C 1
ATOM 2690 O O . GLU A 1 363 ? 28.327 -5.946 7.248 1.00 67.06 363 GLU A O 1
ATOM 2695 N N . SER A 1 364 ? 30.258 -5.658 6.141 1.00 74.75 364 SER A N 1
ATOM 2696 C CA . SER A 1 364 ? 29.947 -6.596 5.062 1.00 74.75 364 SER A CA 1
ATOM 2697 C C . SER A 1 364 ? 30.500 -7.973 5.417 1.00 74.75 364 SER A C 1
ATOM 2699 O O . SER A 1 364 ? 31.714 -8.147 5.564 1.00 74.75 364 SER A O 1
ATOM 2701 N N . LEU A 1 365 ? 29.614 -8.957 5.539 1.00 79.56 365 LEU A N 1
ATOM 2702 C CA . LEU A 1 365 ? 29.945 -10.344 5.830 1.00 79.56 365 LEU A CA 1
ATOM 2703 C C . LEU A 1 365 ? 29.820 -11.171 4.553 1.00 79.56 365 LEU A C 1
ATOM 2705 O O . LEU A 1 365 ? 28.788 -11.173 3.885 1.00 79.56 365 LEU A O 1
ATOM 2709 N N . VAL A 1 366 ? 30.870 -11.919 4.229 1.00 81.38 366 VAL A N 1
ATOM 2710 C CA . VAL A 1 366 ? 30.816 -12.935 3.176 1.00 81.38 366 VAL A CA 1
ATOM 2711 C C . VAL A 1 366 ? 30.336 -14.232 3.805 1.00 81.38 366 VAL A C 1
ATOM 2713 O O . VAL A 1 366 ? 31.000 -14.769 4.693 1.00 81.38 366 VAL A O 1
ATOM 2716 N N . THR A 1 367 ? 29.201 -14.740 3.335 1.00 82.00 367 THR A N 1
ATOM 2717 C CA . THR A 1 367 ? 28.559 -15.953 3.840 1.00 82.00 367 THR A CA 1
ATOM 2718 C C . THR A 1 367 ? 28.737 -17.093 2.846 1.00 82.00 367 THR A C 1
ATOM 2720 O O . THR A 1 367 ? 28.327 -17.013 1.688 1.00 82.00 367 THR A O 1
ATOM 2723 N N . VAL A 1 368 ? 29.291 -18.203 3.321 1.00 84.25 368 VAL A N 1
ATOM 2724 C CA . VAL A 1 368 ? 29.353 -19.468 2.590 1.00 84.25 368 VAL A CA 1
ATOM 2725 C C . VAL A 1 368 ? 28.484 -20.481 3.313 1.00 84.25 368 VAL A C 1
ATOM 2727 O O . VAL A 1 368 ? 28.632 -20.667 4.520 1.00 84.25 368 VAL A O 1
ATOM 2730 N N . SER A 1 369 ? 27.580 -21.157 2.602 1.00 83.38 369 SER A N 1
ATOM 2731 C CA . SER A 1 369 ? 26.702 -22.141 3.236 1.00 83.38 369 SER A CA 1
ATOM 2732 C C . SER A 1 369 ? 26.543 -23.439 2.455 1.00 83.38 369 SER A C 1
ATOM 2734 O O . SER A 1 369 ? 26.644 -23.482 1.225 1.00 83.38 369 SER A O 1
ATOM 2736 N N . LYS A 1 370 ? 26.296 -24.511 3.208 1.00 85.06 370 LYS A N 1
ATOM 2737 C CA . LYS A 1 370 ? 26.075 -25.862 2.709 1.00 85.06 370 LYS A CA 1
ATOM 2738 C C . LYS A 1 370 ? 24.947 -26.539 3.474 1.00 85.06 370 LYS A C 1
ATOM 2740 O O . LYS A 1 370 ? 24.836 -26.444 4.695 1.00 85.06 370 LYS A O 1
ATOM 2745 N N . ARG A 1 371 ? 24.110 -27.256 2.749 1.00 84.19 371 ARG A N 1
ATOM 2746 C CA . ARG A 1 371 ? 22.991 -28.041 3.237 1.00 84.19 371 ARG A CA 1
ATOM 2747 C C . ARG A 1 371 ? 23.448 -29.488 3.357 1.00 84.19 371 ARG A C 1
ATOM 2749 O O . ARG A 1 371 ? 23.769 -30.149 2.377 1.00 84.19 371 ARG A O 1
ATOM 2756 N N . LEU A 1 372 ? 23.552 -29.954 4.597 1.00 86.12 372 LEU A N 1
ATOM 2757 C CA . LEU A 1 372 ? 24.049 -31.293 4.927 1.00 86.12 372 LEU A CA 1
ATOM 2758 C C . LEU A 1 372 ? 22.942 -32.351 4.849 1.00 86.12 372 LEU A C 1
ATOM 2760 O O . LEU A 1 372 ? 23.226 -33.532 4.677 1.00 86.12 372 LEU A O 1
ATOM 2764 N N . SER A 1 373 ? 21.683 -31.936 4.984 1.00 87.62 373 SER A N 1
ATOM 2765 C CA . SER A 1 373 ? 20.502 -32.786 4.818 1.00 87.62 373 SER A CA 1
ATOM 2766 C C . SER A 1 373 ? 19.310 -31.946 4.362 1.00 87.62 373 SER A C 1
ATOM 2768 O O . SER A 1 373 ? 19.403 -30.723 4.292 1.00 87.62 373 SER A O 1
ATOM 2770 N N . SER A 1 374 ? 18.157 -32.571 4.115 1.00 84.44 374 SER A N 1
ATOM 2771 C CA . SER A 1 374 ? 16.920 -31.836 3.818 1.00 84.44 374 SER A CA 1
ATOM 2772 C C . SER A 1 374 ? 16.453 -30.919 4.957 1.00 84.44 374 SER A C 1
ATOM 2774 O O . SER A 1 374 ? 15.599 -30.084 4.712 1.00 84.44 374 SER A O 1
ATOM 2776 N N . LYS A 1 375 ? 16.997 -31.070 6.176 1.00 88.19 375 LYS A N 1
ATOM 2777 C CA . LYS A 1 375 ? 16.604 -30.307 7.373 1.00 88.19 375 LYS A CA 1
ATOM 2778 C C . LYS A 1 375 ? 17.732 -29.488 7.996 1.00 88.19 375 LYS A C 1
ATOM 2780 O O . LYS A 1 375 ? 17.463 -28.710 8.900 1.00 88.19 375 LYS A O 1
ATOM 2785 N N . LEU A 1 376 ? 18.988 -29.694 7.589 1.00 88.69 376 LEU A N 1
ATOM 2786 C CA . LEU A 1 376 ? 20.159 -29.087 8.228 1.00 88.69 376 LEU A CA 1
ATOM 2787 C C . LEU A 1 376 ? 20.973 -28.273 7.223 1.00 88.69 376 LEU A C 1
ATOM 2789 O O . LEU A 1 376 ? 21.560 -28.827 6.290 1.00 88.69 376 LEU A O 1
ATOM 2793 N N . LYS A 1 377 ? 21.074 -26.969 7.477 1.00 90.06 377 LYS A N 1
ATOM 2794 C CA . LYS A 1 377 ? 21.951 -26.036 6.769 1.00 90.06 377 LYS A CA 1
ATOM 2795 C C . LYS A 1 377 ? 23.006 -25.509 7.732 1.00 90.06 377 LYS A C 1
ATOM 2797 O O . LYS A 1 377 ? 22.675 -25.065 8.825 1.00 90.06 377 LYS A O 1
ATOM 2802 N N . VAL A 1 378 ? 24.265 -25.543 7.320 1.00 91.94 378 VAL A N 1
ATOM 2803 C CA . VAL A 1 378 ? 25.379 -24.938 8.053 1.00 91.94 378 VAL A CA 1
ATOM 2804 C C . VAL A 1 378 ? 25.994 -23.836 7.206 1.00 91.94 378 VAL A C 1
ATOM 2806 O O . VAL A 1 378 ? 26.070 -23.943 5.981 1.00 91.94 378 VAL A O 1
ATOM 2809 N N . GLY A 1 379 ? 26.406 -22.758 7.853 1.00 88.94 379 GLY A N 1
ATOM 2810 C CA . GLY A 1 379 ? 27.012 -21.607 7.213 1.00 88.94 379 GLY A CA 1
ATOM 2811 C C . GLY A 1 379 ? 28.198 -21.097 8.009 1.00 88.94 379 GLY A C 1
ATOM 2812 O O . GLY A 1 379 ? 28.257 -21.226 9.230 1.00 88.94 379 GLY A O 1
ATOM 2813 N N . PHE A 1 380 ? 29.145 -20.507 7.300 1.00 89.00 380 PHE A N 1
ATOM 2814 C CA . PHE A 1 380 ? 30.236 -19.751 7.878 1.00 89.00 380 PHE A CA 1
ATOM 2815 C C . PHE A 1 380 ? 30.258 -18.376 7.221 1.00 89.00 380 PHE A C 1
ATOM 2817 O O . PHE A 1 380 ? 30.334 -18.272 5.995 1.00 89.00 380 PHE A O 1
ATOM 2824 N N . SER A 1 381 ? 30.177 -17.342 8.046 1.00 86.94 381 SER A N 1
ATOM 2825 C CA . SER A 1 381 ? 30.220 -15.947 7.637 1.00 86.94 381 SER A CA 1
ATOM 2826 C C . SER A 1 381 ? 31.469 -15.297 8.211 1.00 86.94 381 SER A C 1
ATOM 2828 O O . SER A 1 381 ? 31.797 -15.493 9.383 1.00 86.94 381 SER A O 1
ATOM 2830 N N . ARG A 1 382 ? 32.177 -14.522 7.393 1.00 86.69 382 ARG A N 1
ATOM 2831 C CA . ARG A 1 382 ? 33.377 -13.795 7.814 1.00 86.69 382 ARG A CA 1
ATOM 2832 C C . ARG A 1 382 ? 33.304 -12.348 7.346 1.00 86.69 382 ARG A C 1
ATOM 2834 O O . ARG A 1 382 ? 33.009 -12.107 6.176 1.00 86.69 382 ARG A O 1
ATOM 2841 N N . GLY A 1 383 ? 33.582 -11.415 8.252 1.00 82.69 383 GLY A N 1
ATOM 2842 C CA . GLY A 1 383 ? 33.741 -10.001 7.930 1.00 82.69 383 GLY A CA 1
ATOM 2843 C C . GLY A 1 383 ? 34.899 -9.808 6.954 1.00 82.69 383 GLY A C 1
ATOM 2844 O O . GLY A 1 383 ? 35.931 -10.479 7.061 1.00 82.69 383 GLY A O 1
ATOM 2845 N N . ILE A 1 384 ? 34.725 -8.926 5.971 1.00 75.75 384 ILE A N 1
ATOM 2846 C CA . ILE A 1 384 ? 35.755 -8.643 4.954 1.00 75.75 384 ILE A CA 1
ATOM 2847 C C . ILE A 1 384 ? 36.986 -7.962 5.578 1.00 75.75 384 ILE A C 1
ATOM 2849 O O . ILE A 1 384 ? 38.109 -8.182 5.129 1.00 75.75 384 ILE A O 1
ATOM 2853 N N . ASP A 1 385 ? 36.789 -7.197 6.651 1.00 70.12 385 ASP A N 1
ATOM 2854 C CA . ASP A 1 385 ? 37.849 -6.640 7.502 1.00 70.12 385 ASP A CA 1
ATOM 2855 C C . ASP A 1 385 ? 38.504 -7.693 8.425 1.00 70.12 385 ASP A C 1
ATOM 2857 O O . ASP A 1 385 ? 39.508 -7.425 9.085 1.00 70.12 385 ASP A O 1
ATOM 2861 N N . GLY A 1 386 ? 37.954 -8.910 8.448 1.00 70.94 386 GLY A N 1
ATOM 2862 C CA . GLY A 1 386 ? 38.390 -10.024 9.276 1.00 70.94 386 GLY A CA 1
ATOM 2863 C C . GLY A 1 386 ? 37.962 -9.934 10.741 1.00 70.94 386 GLY A C 1
ATOM 2864 O O . GLY A 1 386 ? 38.393 -10.794 11.512 1.00 70.94 386 GLY A O 1
ATOM 2865 N N . ALA A 1 387 ? 37.151 -8.941 11.122 1.00 74.75 387 ALA A N 1
ATOM 2866 C CA . ALA A 1 387 ? 36.763 -8.695 12.507 1.00 74.75 387 ALA A CA 1
ATOM 2867 C C . ALA A 1 387 ? 35.635 -9.629 12.970 1.00 74.75 387 ALA A C 1
ATOM 2869 O O . ALA A 1 387 ? 35.747 -10.205 14.056 1.00 74.75 387 ALA A O 1
ATOM 2870 N N . ALA A 1 388 ? 34.598 -9.854 12.152 1.00 76.75 388 ALA A N 1
ATOM 2871 C CA . ALA A 1 388 ? 33.567 -10.846 12.451 1.00 76.75 388 ALA A CA 1
ATOM 2872 C C . ALA A 1 388 ? 33.889 -12.243 11.914 1.00 76.75 388 ALA A C 1
ATOM 2874 O O . ALA A 1 388 ? 34.343 -12.441 10.783 1.00 76.75 388 ALA A O 1
ATOM 2875 N N . SER A 1 389 ? 33.559 -13.250 12.717 1.00 87.00 389 SER A N 1
ATOM 2876 C CA . SER A 1 389 ? 33.468 -14.636 12.264 1.00 87.00 389 SER A CA 1
ATOM 2877 C C . SER A 1 389 ? 32.282 -15.291 12.953 1.00 87.00 389 SER A C 1
ATOM 2879 O O . SER A 1 389 ? 32.206 -15.311 14.180 1.00 87.00 389 SER A O 1
ATOM 2881 N N . ILE A 1 390 ? 31.332 -15.778 12.160 1.00 89.25 390 ILE A N 1
ATOM 2882 C CA . ILE A 1 390 ? 30.068 -16.325 12.644 1.00 89.25 390 ILE A CA 1
ATOM 2883 C C . ILE A 1 390 ? 29.844 -17.677 11.979 1.00 89.25 390 ILE A C 1
ATOM 2885 O O . ILE A 1 390 ? 29.694 -17.789 10.765 1.00 89.25 390 ILE A O 1
ATOM 2889 N N . PHE A 1 391 ? 29.781 -18.720 12.789 1.00 92.12 391 PHE A N 1
ATOM 2890 C CA . PHE A 1 391 ? 29.225 -20.003 12.400 1.00 92.12 391 PHE A CA 1
ATOM 2891 C C . PHE A 1 391 ? 27.719 -19.963 12.599 1.00 92.12 391 PHE A C 1
ATOM 2893 O O . PHE A 1 391 ? 27.242 -19.592 13.667 1.00 92.12 391 PHE A O 1
ATOM 2900 N N . SER A 1 392 ? 26.966 -20.369 11.585 1.00 91.62 392 SER A N 1
ATOM 2901 C CA . SER A 1 392 ? 25.520 -20.519 11.673 1.00 91.62 392 SER A CA 1
ATOM 2902 C C . SER A 1 392 ? 25.111 -21.964 11.422 1.00 91.62 392 SER A C 1
ATOM 2904 O O . SER A 1 392 ? 25.660 -22.646 10.554 1.00 91.62 392 SER A O 1
ATOM 2906 N N . ALA A 1 393 ? 24.128 -22.443 12.173 1.00 92.38 393 ALA A N 1
ATOM 2907 C CA . ALA A 1 393 ? 23.434 -23.682 11.867 1.00 92.38 393 ALA A CA 1
ATOM 2908 C C . ALA A 1 393 ? 21.931 -23.434 11.923 1.00 92.38 393 ALA A C 1
ATOM 2910 O O . ALA A 1 393 ? 21.419 -22.823 12.854 1.00 92.38 393 ALA A O 1
ATOM 2911 N N . GLN A 1 394 ? 21.217 -23.900 10.910 1.00 91.75 394 GLN A N 1
ATOM 2912 C CA . GLN A 1 394 ? 19.767 -23.850 10.854 1.00 91.75 394 GLN A CA 1
ATOM 2913 C C . GLN A 1 394 ? 19.236 -25.270 10.712 1.00 91.75 394 GLN A C 1
ATOM 2915 O O . GLN A 1 394 ? 19.627 -25.995 9.795 1.00 91.75 394 GLN A O 1
ATOM 2920 N N . TYR A 1 395 ? 18.351 -25.651 11.629 1.00 93.75 395 TYR A N 1
ATOM 2921 C CA . TYR A 1 395 ? 17.727 -26.961 11.674 1.00 93.75 395 TYR A CA 1
ATOM 2922 C C . TYR A 1 395 ? 16.203 -26.853 11.658 1.00 93.75 395 TYR A C 1
ATOM 2924 O O . TYR A 1 395 ? 15.606 -26.175 12.494 1.00 93.75 395 TYR A O 1
ATOM 2932 N N . GLU A 1 396 ? 15.562 -27.542 10.722 1.00 91.00 396 GLU A N 1
ATOM 2933 C CA . GLU A 1 396 ? 14.106 -27.641 10.640 1.00 91.00 396 GLU A CA 1
ATOM 2934 C C . GLU A 1 396 ? 13.592 -28.713 11.609 1.00 91.00 396 GLU A C 1
ATOM 2936 O O . GLU A 1 396 ? 13.754 -29.918 11.391 1.00 91.00 396 GLU A O 1
ATOM 2941 N N . LEU A 1 397 ? 12.964 -28.269 12.700 1.00 88.38 397 LEU A N 1
ATOM 2942 C CA . LEU A 1 397 ? 12.361 -29.141 13.710 1.00 88.38 397 LEU A CA 1
ATOM 2943 C C . LEU A 1 397 ? 11.024 -29.716 13.215 1.00 88.38 397 LEU A C 1
ATOM 2945 O O . LEU A 1 397 ? 10.747 -30.899 13.410 1.00 88.38 397 LEU A O 1
ATOM 2949 N N . ALA A 1 398 ? 10.217 -28.891 12.544 1.00 88.31 398 ALA A N 1
ATOM 2950 C CA . ALA A 1 398 ? 8.940 -29.256 11.933 1.00 88.31 398 ALA A CA 1
ATOM 2951 C C . ALA A 1 398 ? 8.678 -28.386 10.692 1.00 88.31 398 ALA A C 1
ATOM 2953 O O . ALA A 1 398 ? 9.353 -27.381 10.499 1.00 88.31 398 ALA A O 1
ATOM 2954 N N . HIS A 1 399 ? 7.649 -28.709 9.900 1.00 79.62 399 HIS A N 1
ATOM 2955 C CA . HIS A 1 399 ? 7.278 -27.960 8.683 1.00 79.62 399 HIS A CA 1
ATOM 2956 C C . HIS A 1 399 ? 7.048 -26.455 8.892 1.00 79.62 399 HIS A C 1
ATOM 2958 O O . HIS A 1 399 ? 7.065 -25.697 7.934 1.00 79.62 399 HIS A O 1
ATOM 2964 N N . ARG A 1 400 ? 6.825 -26.026 10.137 1.00 84.56 400 ARG A N 1
ATOM 2965 C CA . ARG A 1 400 ? 6.606 -24.625 10.510 1.00 84.56 400 ARG A CA 1
ATOM 2966 C C . ARG A 1 400 ? 7.584 -24.116 11.560 1.00 84.56 400 ARG A C 1
ATOM 2968 O O . ARG A 1 400 ? 7.486 -22.962 11.940 1.00 84.56 400 ARG A O 1
ATOM 2975 N N . LEU A 1 401 ? 8.488 -24.956 12.064 1.00 89.62 401 LEU A N 1
ATOM 2976 C CA . LEU A 1 401 ? 9.362 -24.627 13.190 1.00 89.62 401 LEU A CA 1
ATOM 2977 C C . LEU A 1 401 ? 10.820 -24.862 12.804 1.00 89.62 401 LEU A C 1
ATOM 2979 O O . LEU A 1 401 ? 11.209 -25.995 12.511 1.00 89.62 401 LEU A O 1
ATOM 2983 N N . SER A 1 402 ? 11.640 -23.818 12.867 1.00 90.12 402 SER A N 1
ATOM 2984 C CA . SER A 1 402 ? 13.080 -23.915 12.634 1.00 90.12 402 SER A CA 1
ATOM 2985 C C . SER A 1 402 ? 13.875 -23.300 13.780 1.00 90.12 402 SER A C 1
ATOM 2987 O O . SER A 1 402 ? 13.492 -22.294 14.367 1.00 90.12 402 SER A O 1
ATOM 2989 N N . LEU A 1 403 ? 14.988 -23.940 14.116 1.00 92.75 403 LEU A N 1
ATOM 2990 C CA . LEU A 1 403 ? 15.957 -23.473 15.094 1.00 92.75 403 LEU A CA 1
ATOM 2991 C C . LEU A 1 403 ? 17.164 -22.931 14.337 1.00 92.75 403 LEU A C 1
ATOM 2993 O O . LEU A 1 403 ? 17.731 -23.639 13.504 1.00 92.75 403 LEU A O 1
ATOM 2997 N N . ARG A 1 404 ? 17.579 -21.702 14.631 1.00 91.56 404 ARG A N 1
ATOM 2998 C CA . ARG A 1 404 ? 18.801 -21.107 14.095 1.00 91.56 404 ARG A CA 1
ATOM 2999 C C . ARG A 1 404 ? 19.745 -20.799 15.238 1.00 91.56 404 ARG A C 1
ATOM 3001 O O . ARG A 1 404 ? 19.385 -20.118 16.188 1.00 91.56 404 ARG A O 1
ATOM 3008 N N . THR A 1 405 ? 20.968 -21.270 15.123 1.00 92.56 405 THR A N 1
ATOM 3009 C CA . THR A 1 405 ? 22.045 -20.941 16.042 1.00 92.56 405 THR A CA 1
ATOM 3010 C C . THR A 1 405 ? 23.099 -20.142 15.295 1.00 92.56 405 THR A C 1
ATOM 3012 O O . THR A 1 405 ? 23.413 -20.436 14.139 1.00 92.56 405 THR A O 1
ATOM 3015 N N . ARG A 1 406 ? 23.630 -19.111 15.946 1.00 91.38 406 ARG A N 1
ATOM 3016 C CA . ARG A 1 406 ? 24.824 -18.381 15.525 1.00 91.38 406 ARG A CA 1
ATOM 3017 C C . ARG A 1 406 ? 25.843 -18.445 16.653 1.00 91.38 406 ARG A C 1
ATOM 3019 O O . ARG A 1 406 ? 25.468 -18.351 17.821 1.00 91.38 406 ARG A O 1
ATOM 3026 N N . ALA A 1 407 ? 27.103 -18.657 16.307 1.00 88.50 407 ALA A N 1
ATOM 3027 C CA . ALA A 1 407 ? 28.203 -18.733 17.252 1.00 88.50 407 ALA A CA 1
ATOM 3028 C C . ALA A 1 407 ? 29.456 -18.066 16.677 1.00 88.50 407 ALA A C 1
ATOM 3030 O O . ALA A 1 407 ? 29.780 -18.270 15.509 1.00 88.50 407 ALA A O 1
ATOM 3031 N N . GLY A 1 408 ? 30.197 -17.327 17.498 1.00 87.69 408 GLY A N 1
ATOM 3032 C CA . GLY A 1 408 ? 31.433 -16.655 17.106 1.00 87.69 408 GLY A CA 1
ATOM 3033 C C . GLY A 1 408 ? 31.505 -15.257 17.702 1.00 87.69 408 GLY A C 1
ATOM 3034 O O . GLY A 1 408 ? 31.474 -15.108 18.921 1.00 87.69 408 GLY A O 1
ATOM 3035 N N . THR A 1 409 ? 31.591 -14.233 16.854 1.00 82.88 409 THR A N 1
ATOM 3036 C CA . THR A 1 409 ? 31.501 -12.831 17.298 1.00 82.88 409 THR A CA 1
ATOM 3037 C C . THR A 1 409 ? 30.108 -12.443 17.776 1.00 82.88 409 THR A C 1
ATOM 3039 O O . THR A 1 409 ? 29.974 -11.547 18.605 1.00 82.88 409 THR A O 1
ATOM 3042 N N . GLU A 1 410 ? 29.085 -13.160 17.316 1.00 73.50 410 GLU A N 1
ATOM 3043 C CA . GLU A 1 410 ? 27.722 -13.066 17.818 1.00 73.50 410 GLU A CA 1
ATOM 3044 C C . GLU A 1 410 ? 27.215 -14.465 18.176 1.00 73.50 410 GLU A C 1
ATOM 3046 O O . GLU A 1 410 ? 27.271 -15.392 17.361 1.00 73.50 410 GLU A O 1
ATOM 3051 N N . ASN A 1 411 ? 26.726 -14.608 19.409 1.00 86.56 411 ASN A N 1
ATOM 3052 C CA . ASN A 1 411 ? 26.154 -15.850 19.909 1.00 86.56 411 ASN A CA 1
ATOM 3053 C C . ASN A 1 411 ? 24.651 -15.657 20.101 1.00 86.56 411 ASN A C 1
ATOM 3055 O O . ASN A 1 411 ? 24.231 -14.938 21.007 1.00 86.56 411 ASN A O 1
ATOM 3059 N N . SER A 1 412 ? 23.848 -16.312 19.269 1.00 87.31 412 SER A N 1
ATOM 3060 C CA . SER A 1 412 ? 22.389 -16.270 19.365 1.00 87.31 412 SER A CA 1
ATOM 3061 C C . SER A 1 412 ? 21.771 -17.634 19.090 1.00 87.31 412 SER A C 1
ATOM 3063 O O . SER A 1 412 ? 22.316 -18.468 18.362 1.00 87.31 412 SER A O 1
ATOM 3065 N N . VAL A 1 413 ? 20.624 -17.873 19.720 1.00 92.62 413 VAL A N 1
ATOM 3066 C CA . VAL A 1 413 ? 19.782 -19.043 19.485 1.00 92.62 413 VAL A CA 1
ATOM 3067 C C . VAL A 1 413 ? 18.370 -18.529 19.273 1.00 92.62 413 VAL A C 1
ATOM 3069 O O . VAL A 1 413 ? 17.714 -18.094 20.215 1.00 92.62 413 VAL A O 1
ATOM 3072 N N . ASP A 1 414 ? 17.924 -18.594 18.028 1.00 89.06 414 ASP A N 1
ATOM 3073 C CA . ASP A 1 414 ? 16.634 -18.093 17.587 1.00 89.06 414 ASP A CA 1
ATOM 3074 C C . ASP A 1 414 ? 15.729 -19.275 17.229 1.00 89.06 414 ASP A C 1
ATOM 3076 O O . ASP A 1 414 ? 16.143 -20.214 16.540 1.00 89.06 414 ASP A O 1
ATOM 3080 N N . LEU A 1 415 ? 14.473 -19.218 17.660 1.00 91.19 415 LEU A N 1
ATOM 3081 C CA . LEU A 1 415 ? 13.438 -20.165 17.262 1.00 91.19 415 LEU A CA 1
ATOM 3082 C C . LEU A 1 415 ? 12.435 -19.436 16.367 1.00 91.19 415 LEU A C 1
ATOM 3084 O O . LEU A 1 415 ? 11.776 -18.496 16.804 1.00 91.19 415 LEU A O 1
ATOM 3088 N N . PHE A 1 416 ? 12.319 -19.872 15.118 1.00 86.12 416 PHE A N 1
ATOM 3089 C CA . PHE A 1 416 ? 11.419 -19.292 14.130 1.00 86.12 416 PHE A CA 1
ATOM 3090 C C . PHE A 1 416 ? 10.214 -20.197 13.925 1.00 86.12 416 PHE A C 1
ATOM 3092 O O . PHE A 1 416 ? 10.366 -21.389 13.646 1.00 86.12 416 PHE A O 1
ATOM 3099 N N . TYR A 1 417 ? 9.024 -19.612 14.020 1.00 88.56 417 TYR A N 1
ATOM 3100 C CA . TYR A 1 417 ? 7.769 -20.273 13.698 1.00 88.56 417 TYR A CA 1
ATOM 3101 C C . TYR A 1 417 ? 7.074 -19.521 12.559 1.00 88.56 417 TYR A C 1
ATOM 3103 O O . TYR A 1 417 ? 6.769 -18.339 12.705 1.00 88.56 417 TYR A O 1
ATOM 3111 N N . THR A 1 418 ? 6.866 -20.187 11.422 1.00 78.94 418 THR A N 1
ATOM 3112 C CA . THR A 1 418 ? 6.355 -19.573 10.188 1.00 78.94 418 THR A CA 1
ATOM 3113 C C . THR A 1 418 ? 4.936 -20.052 9.896 1.00 78.94 418 THR A C 1
ATOM 3115 O O . THR A 1 418 ? 4.674 -21.257 9.855 1.00 78.94 418 THR A O 1
ATOM 3118 N N . PHE A 1 419 ? 4.030 -19.102 9.658 1.00 79.12 419 PHE A N 1
ATOM 3119 C CA . PHE A 1 419 ? 2.705 -19.346 9.092 1.00 79.12 419 PHE A CA 1
ATOM 3120 C C . PHE A 1 419 ? 2.657 -18.796 7.670 1.00 79.12 419 PHE A C 1
ATOM 3122 O O . PHE A 1 419 ? 2.890 -17.609 7.462 1.00 79.12 419 PHE A O 1
ATOM 3129 N N . GLU A 1 420 ? 2.343 -19.663 6.717 1.00 61.28 420 GLU A N 1
ATOM 3130 C CA . GLU A 1 420 ? 1.957 -19.269 5.365 1.00 61.28 420 GLU A CA 1
ATOM 3131 C C . GLU A 1 420 ? 0.428 -19.266 5.299 1.00 61.28 420 GLU A C 1
ATOM 3133 O O . GLU A 1 420 ? -0.219 -20.209 5.769 1.00 61.28 420 GLU A O 1
ATOM 3138 N N . PHE A 1 421 ? -0.128 -18.175 4.780 1.00 53.19 421 PHE A N 1
ATOM 3139 C CA . PHE A 1 421 ? -1.535 -18.060 4.424 1.00 53.19 421 PHE A CA 1
ATOM 3140 C C . PHE A 1 421 ? -1.594 -18.166 2.900 1.00 53.19 421 PHE A C 1
ATOM 3142 O O . PHE A 1 421 ? -0.903 -17.397 2.231 1.00 53.19 421 PHE A O 1
ATOM 3149 N N . ASP A 1 422 ? -2.341 -19.151 2.396 1.00 40.62 422 ASP A N 1
ATOM 3150 C CA . ASP A 1 422 ? -2.622 -19.300 0.961 1.00 40.62 422 ASP A CA 1
ATOM 3151 C C . ASP A 1 422 ? -3.397 -18.096 0.404 1.00 40.62 422 ASP A C 1
ATOM 3153 O O . ASP A 1 422 ? -4.287 -17.574 1.126 1.00 40.62 422 ASP A O 1
#

Secondary structure (DSSP, 8-state):
--HHHHHHHHHHHHSTTS--EEEEEEE-SSS-EEEEEE-TTS-EEEEEE--TTT--SHHHHHHHHHHHHTT---PPEEEEETTTTEEEEE---S--HHHH--TTTHHHHHHHHHHHHHHHHHT--TTTS----HHHHHHHHTHIIIIIIIIIS-----TT---TTSPPPPP----------S---EEEEEE-TT-EEEEETTEEEEEEEEEEEEE-TTSPPEEEEEEEEEEEEEEETTEEEEEEEEEEEEEEETTS-EEEEEEE-TTPPTT-EEEEEEEEBSSSEEEEEEEES---HHHHHHHHHTSS-GGG--TTTHHHHHHHHHHHHTTS----HHHHHHHHTT-SEEEEEEEE-TTS-EEEEEEEEEESSSSEEEEEEEETTS--EEEEEEEEEETTEEEEEEEESS-EEEEEE-----

pLDDT: mean 83.53, std 13.9, range [40.59, 97.88]

=== Feature glossary ===
The record interleaves many kinds of information about one protein. Here is each kind framed as the question it answers.

Q: What are the backbone torsion angles?
A: φ (phi) and ψ (psi) are the two rotatable backbone dihedrals per residue: φ is the C(i-1)–N–Cα–C torsion, ψ is the N–Cα–C–N(i+1) torsion, both in degrees on (−180°, 180°]. α-helical residues cluster near (−60°, −45°); β-strand residues near (−120°, +130°). A Ramachandran plot is simply a scatter of (φ, ψ) for every residue.

Q: What is the amino-acid chain?
A: This is the polypeptide sequence — one letter per residue, N-terminus first. Length ranges from a few dozen residues for small domains to over a thousand for large multi-domain proteins.

Q: How mobile is each atom in the crystal?
A: For experimental (PDB) structures, the B-factor (temperature factor) quantifies the positional spread of each atom in the crystal — a combination of thermal vibration and static disorder — in units of Å². High B-factors mark flexible loops or poorly resolved regions; low B-factors mark the rigid, well-ordered core.

Q: Are the domains correctly placed relative to each other?
A: Predicted Aligned Error (PAE) is an AlphaFold confidence matrix: entry (i, j) is the expected error in the position of residue j, in ångströms, when the prediction is superimposed on the true structure at residue i. Low PAE within a block of residues means that block is internally rigid and well-predicted; high PAE between two blocks means their relative placement is uncertain even if each block individually is confident.

Q: How confident is the AlphaFold model at each residue?
A: pLDDT is the predicted lDDT-Cα score: AlphaFold's confidence that the local environment of each residue (all inter-atomic distances within 15 Å) is correctly placed. It is a per-residue number between 0 and 100, with higher meaning more reliable.

Q: What family and function is it annotated with?
A: Functional annotations link the protein to curated databases. InterPro entries identify conserved domains and families by matching the sequence against member-database signatures (Pfam, PROSITE, CDD, …). Gene Ontology (GO) terms describe molecular function, biological process, and cellular component in a controlled vocabulary. CATH places the structure in a hierarchical fold classification (Class/Architecture/Topology/Homologous-superfamily). The organism is the source species.

Q: How big and how compact is the whole molecule?
A: Three whole-structure scalars: the radius of gyration (RMS distance of Cα from centroid, in Å), the count of Cα–Cα contacts (pairs closer than 8 Å and separated by more than four residues in sequence — i.e. tertiary, not local, contacts), and the bounding-box dimensions. Together they distinguish compact globular folds from extended fibres or disordered chains.

Q: What known structures does this most resembl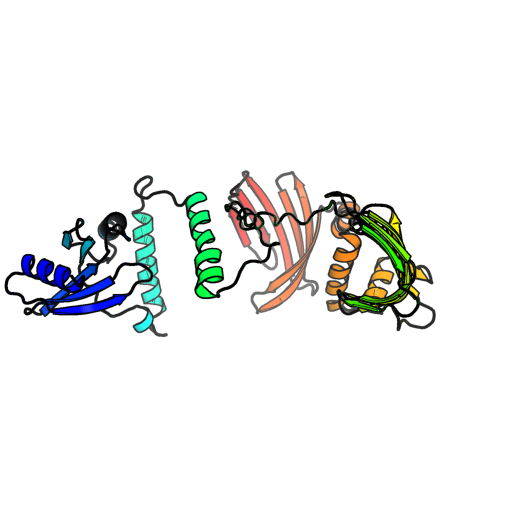e?
A: The Foldseek neighbor list gives the closest experimentally determined structures in the PDB, ranked by structural alignment. TM-score near 1 means near-identical fold; near 0.3 means only rough topology match. This is how one finds what a novel AlphaFold prediction most resembles in the solved-structure universe.

Q: Which residues are buried vs exposed?
A: SASA measures how much of the protein is reachable by solvent. It is computed by rolling a water-sized probe over the atomic surface and summing the exposed area (Å²). Per-residue SASA distinguishes core (buried, low SASA) from surface (exposed, high SASA) residues; total SASA is a whole-molecule size measure.

Q: Which residues are in helices, strands, or loops?
A: Eight-state secondary structure (DSSP): H is the canonical α-helix, G the tighter 3₁₀-helix, I the wider π-helix; E/B are β-structure, T and S are turns and bends, and '-' is everything else. DSSP derives these from the pattern of main-chain N–H···O=C hydrogen bonds, not from the sequence.

Q: Where is each backbone atom in 3D?
A: Structure coordinates are given as an mmCIF _atom_site loop: one row per atom with element, residue name, chain id, sequence number, and x/y/z position in Å. Only the four main-chain atoms per residue are included here; side chains are omitted to keep the record compact.

Q: What if only a Cα trace is available?
A: Three-state secondary structure (P-SEA) collapses the eight DSSP classes into helix (a), strand (b), and coil (c). P-SEA assigns these from Cα geometry alone — distances and angles — without requiring backbone oxygens, so it works on any Cα trace.

Q: What do the rendered images show?
A: The six renders are orthographic views along the three Cartesian axes in both directions. Representation (cartoon, sticks, or surface) and color scheme (sequence-rainbow or by-chain) vary across proteins so the training set covers all the common visualization conventions.

Q: What does the local fold look like, residue by residue?
A: Foldseek's 3Di representation compresses backbone geometry into a per-residue letter drawn from a learned twenty-state alphabet. It captures the tertiary interaction pattern around each residue — which residues are packed against it in space, regardless of where they are in sequence.

Q: What do the diagnostic plots show?
A: The contact map is a binary N×N matrix image: pixel (i, j) is dark where Cα_i and Cα_j are within 8 Å and |i−j|>4. Because the |i−j|>4 filter removes local helical contacts, off-diagonal stripes parallel to the main diagonal indicate parallel β-sheets; stripes perpendicular to it indicate antiparallel β-sheets. The Ramachandran plot scatters every residue's (φ, ψ) pair against the sterically allowed regions. The PAE heatmap renders the predicted-aligned-error matrix.